Protein AF-0000000072275694 (afdb_homodimer)

Radius of gyration: 26.23 Å; Cα contacts (8 Å, |Δi|>4): 806; chains: 2; bounding box: 102×68×55 Å

Secondary structure (DSSP, 8-state):
------------------EEEEEEEEEHHHHHHHHHHHSTT--B-TTTHHHHHHHHHHHHH-TTSEEEEEEEEEEEEE-GGGGHHHHHHHHHTGGGSTTEEEEEEE-EE-SS-PBPTTT--B--B-TTT--B---EE--SHHHHHHHHHHHHHHTT--SEEEEE---GGGHHHHHHHHHTT-EEEEEE-TTTTHHHHHTSSEEEETTTTGGGGB--/------------------EEEEEEEEEHHHHHHHHHHH-TT--B-TTTHHHHHHHHHHHHH-TTSEEEEEEEEEEEEE-GGGGHHHHHHHHHTGGGSTTEEEEEEE-EE-SS-PBPTTT--B--B-TTT--B---EE--SHHHHHHHHHHHHHHTT--SEEEEE---GGGHHHHHHHHHTT-EEEEEE-TTTTHHHHHTSSEEEETTTTGGGGB--

Solvent-accessible surface area (backbone atoms only — not comparable to full-atom values): 23713 Å² total; per-residue (Å²): 134,79,80,80,76,72,76,74,72,71,74,78,78,78,75,69,82,58,72,41,33,26,32,36,41,33,36,44,60,55,44,52,54,51,45,38,74,76,37,73,82,62,53,71,24,76,79,43,38,62,57,51,50,36,51,54,50,28,45,72,75,36,70,86,38,51,56,42,82,65,30,36,39,39,33,43,65,36,57,66,80,80,30,51,67,58,51,49,43,45,67,70,43,55,46,66,37,87,54,34,43,72,51,70,42,70,43,39,76,46,93,60,31,58,53,31,71,80,80,60,51,65,40,53,50,34,91,85,80,63,44,65,26,45,41,68,43,80,76,33,55,70,34,37,51,48,41,48,55,51,51,39,44,74,67,64,65,43,43,30,38,36,39,29,47,44,60,56,41,48,39,53,47,36,47,52,38,45,76,74,68,35,39,32,28,28,31,30,54,77,77,51,26,53,71,32,36,71,53,28,76,35,69,41,56,45,71,81,49,40,78,75,23,47,54,132,132,78,81,78,76,73,76,74,73,71,76,76,77,77,75,69,82,59,71,41,33,26,33,38,41,33,35,44,60,56,45,52,54,52,44,29,74,77,39,72,84,62,54,72,24,77,78,42,39,63,58,52,51,38,52,54,50,28,45,74,74,36,70,86,38,52,58,41,81,66,31,35,39,39,32,42,66,34,57,66,81,80,30,51,68,57,51,49,44,43,67,71,44,54,47,66,38,88,55,36,44,72,50,70,42,70,42,39,75,46,94,61,32,60,54,32,70,80,82,61,51,65,41,54,51,33,90,86,79,62,45,66,26,42,42,66,43,79,76,33,56,70,35,37,53,48,41,49,55,51,52,40,45,73,68,64,63,44,43,30,38,36,38,29,47,43,59,54,40,48,37,51,48,35,48,52,40,45,77,72,68,33,39,33,28,28,31,28,52,78,76,50,25,53,72,33,36,72,51,29,77,34,69,42,56,45,71,81,49,41,78,76,23,48,56,132

Nearest PDB structures (foldseek):
  1v4v-assembly1_B  TM=4.764E-01  e=9.914E-03  Thermus thermophilus
  1vgv-assembly2_D  TM=4.751E-01  e=2.170E-01  Escherichia coli
  5w8n-assembly1_A-2  TM=5.333E-01  e=4.338E-01  Escherichia coli BL21(DE3)
  3na8-assembly1_B  TM=2.749E-01  e=5.944E-01  Pseudomonas aeruginosa
  3i7r-assembly1_A  TM=2.869E-01  e=3.056E+00  Escherichia coli K-12

Foldseek 3Di:
DDPPPPPPPDPPPPPPADEFEEEEEAAVCQQVVQLCVLPNPFAFQLLQV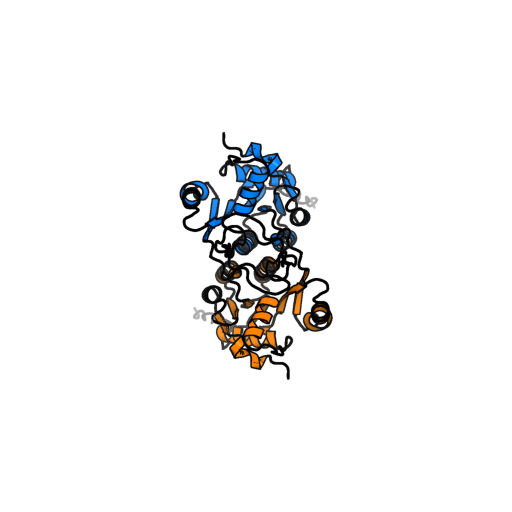QVLVQQVQCCLVPVRHHYDYLAYEYEEEDAPPVCPVVVCCCVPPQCPRPRYHYHYYYWDWDPFADADPPPRDGDQADPPPGDGRTDTDDPDRLVVSLCCLVVCVVVVSTQEYEYEHLDCVCLVSQQVVVVVNRAYEYEYAPPRNVNSQVSGNYYHHCSVSRVSRGDD/DPPPPPPPPDPPPPPPADEFEEEEEAAVCQQLVQLCVLPVPFAFQLLQVQVLVQQVQCCLVPVRHHYDYLAYEYEEEDAPPVCPVVVCCCVPPQCPRPRYHYHYYYWDWDPFADADPPPRDGDQADPPPGDGRIDTDDPDRLVVSLCCLVVCVVVVSTQEYEYEHLDCVCLVSQQVVVVVNRAYEYEYAPPRNVNSQVSGNYYHHCSVSRVSRGDD

InterPro domains:
  IPR021139 NYN domain [PF01936] (22-192)

Sequence (432 aa):
MKPRERAMHDPVETSGPFRYRCMIFVDFWNFTLSMKTVEEAFPCDWKALPYVLTKEAGYQVDPSASTEYRGMRVYGSFDGKGDANLRKWVKTKLETFPGVSIKFVDRQKKMSGPKCPICYKVIGKCPYCGNDMRGTEEKGVDTAIVTDMISLAWENAFDIAVLVSADRDFVPVAEYLHTKGIKVIHAAFPPKGALLSQKCWGSIDVGLSRDRFRRSMKPRERAMHDPVETSGPFRYRCMIFVDFWNFTLSMKTVEEAFPCDWKALPYVLTKEAGYQVDPSASTEYRGMRVYGSFDGKGDANLRKWVKTKLETFPGVSIKFVDRQKKMSGPKCPICYKVIGKCPYCGNDMRGTEEKGVDTAIVTDMISLAWENAFDIAVLVSADRDFVPVAEYLHTKGIKVIHAAFPPKGALLSQKCWGSIDVGLSRDRFRRS

Organism: Rhodospirillum rubrum (strain ATCC 11170 / ATH 1.1.1 / DSM 467 / LMG 4362 / NCIMB 8255 / S1) (NCBI:txid269796)

Structure (mmCIF, N/CA/C/O backbone):
data_AF-0000000072275694-model_v1
#
loop_
_entity.id
_entity.type
_entity.pdbx_description
1 polymer 'NYN domain-containing protein'
#
loop_
_atom_site.group_PDB
_atom_site.id
_atom_site.type_symbol
_atom_site.label_atom_id
_atom_site.label_alt_id
_atom_site.label_comp_id
_atom_site.label_asym_id
_atom_site.label_entity_id
_atom_site.label_seq_id
_atom_site.pdbx_PDB_ins_code
_atom_site.Cartn_x
_atom_site.Cartn_y
_atom_site.Cartn_z
_atom_site.occupancy
_atom_site.B_iso_or_equiv
_atom_site.auth_seq_id
_atom_site.auth_comp_id
_atom_site.auth_asym_id
_atom_site.auth_atom_id
_atom_site.pdbx_PDB_model_num
ATOM 1 N N . MET A 1 1 ? 69.062 8.469 28.688 1 28.58 1 MET A N 1
ATOM 2 C CA . MET A 1 1 ? 67.938 8.164 27.812 1 28.58 1 MET A CA 1
ATOM 3 C C . MET A 1 1 ? 66.625 8.734 28.359 1 28.58 1 MET A C 1
ATOM 5 O O . MET A 1 1 ? 66.25 8.406 29.469 1 28.58 1 MET A O 1
ATOM 9 N N . LYS A 1 2 ? 66.188 9.953 27.859 1 38.16 2 LYS A N 1
ATOM 10 C CA . LYS A 1 2 ? 65.062 10.773 28.281 1 38.16 2 LYS A CA 1
ATOM 11 C C . LYS A 1 2 ? 63.75 10.008 28.156 1 38.16 2 LYS A C 1
ATOM 13 O O . LYS A 1 2 ? 63.594 9.164 27.281 1 38.16 2 LYS A O 1
ATOM 18 N N . PRO A 1 3 ? 62.906 10.016 29.219 1 37.81 3 PRO A N 1
ATOM 19 C CA . PRO A 1 3 ? 61.656 9.289 29.219 1 37.81 3 PRO A CA 1
ATOM 20 C C . PRO A 1 3 ? 60.781 9.586 27.984 1 37.81 3 PRO A C 1
ATOM 22 O O . PRO A 1 3 ? 60.812 10.711 27.484 1 37.81 3 PRO A O 1
ATOM 25 N N . ARG A 1 4 ? 60.469 8.648 27.094 1 36.34 4 ARG A N 1
ATOM 26 C CA . ARG A 1 4 ? 59.562 8.828 25.953 1 36.34 4 ARG A CA 1
ATOM 27 C C . ARG A 1 4 ? 58.281 9.531 26.375 1 36.34 4 ARG A C 1
ATOM 29 O O . ARG A 1 4 ? 57.594 9.078 27.281 1 36.34 4 ARG A O 1
ATOM 36 N N . GLU A 1 5 ? 58.188 10.828 26.266 1 30.77 5 GLU A N 1
ATOM 37 C CA . GLU A 1 5 ? 56.938 11.531 26.469 1 30.77 5 GLU A CA 1
ATOM 38 C C . GLU A 1 5 ? 55.781 10.844 25.75 1 30.77 5 GLU A C 1
ATOM 40 O O . GLU A 1 5 ? 55.844 10.602 24.547 1 30.77 5 GLU A O 1
ATOM 45 N N . ARG A 1 6 ? 54.938 10.055 26.453 1 34.78 6 ARG A N 1
ATOM 46 C CA . ARG A 1 6 ? 53.719 9.492 25.922 1 34.78 6 ARG A CA 1
ATOM 47 C C . ARG A 1 6 ? 52.938 10.523 25.094 1 34.78 6 ARG A C 1
ATOM 49 O O . ARG A 1 6 ? 52.719 11.656 25.547 1 34.78 6 ARG A O 1
ATOM 56 N N . ALA A 1 7 ? 52.906 10.383 23.828 1 36.28 7 ALA A N 1
ATOM 57 C CA . ALA A 1 7 ? 52.062 11.188 22.953 1 36.28 7 ALA A CA 1
ATOM 58 C C . ALA A 1 7 ? 50.656 11.383 23.562 1 36.28 7 ALA A C 1
ATOM 60 O O . ALA A 1 7 ? 49.969 10.414 23.859 1 36.28 7 ALA A O 1
ATOM 61 N N . MET A 1 8 ? 50.469 12.391 24.359 1 34.81 8 MET A N 1
ATOM 62 C CA . MET A 1 8 ? 49.094 12.758 24.75 1 34.81 8 MET A CA 1
ATOM 63 C C . MET A 1 8 ? 48.156 12.672 23.562 1 34.81 8 MET A C 1
ATOM 65 O O . MET A 1 8 ? 48.375 13.273 22.516 1 34.81 8 MET A O 1
ATOM 69 N N . HIS A 1 9 ? 47.562 11.469 23.359 1 38.47 9 HIS A N 1
ATOM 70 C CA . HIS A 1 9 ? 46.469 11.375 22.406 1 38.47 9 HIS A CA 1
ATOM 71 C C . HIS A 1 9 ? 45.562 12.617 22.484 1 38.47 9 HIS A C 1
ATOM 73 O O . HIS A 1 9 ? 45.281 13.133 23.562 1 38.47 9 HIS A O 1
ATOM 79 N N . ASP A 1 10 ? 45.594 13.469 21.469 1 37.31 10 ASP A N 1
ATOM 80 C CA . ASP A 1 10 ? 44.688 14.609 21.281 1 37.31 10 ASP A CA 1
ATOM 81 C C . ASP A 1 10 ? 43.281 14.258 21.719 1 37.31 10 ASP A C 1
ATOM 83 O O . ASP A 1 10 ? 42.812 13.133 21.516 1 37.31 10 ASP A O 1
ATOM 87 N N . PRO A 1 11 ? 42.688 14.938 22.734 1 36.5 11 PRO A N 1
ATOM 88 C CA . PRO A 1 11 ? 41.312 14.633 23.047 1 36.5 11 PRO A CA 1
ATOM 89 C C . PRO A 1 11 ? 40.469 14.352 21.812 1 36.5 11 PRO A C 1
ATOM 91 O O . PRO A 1 11 ? 40.75 14.875 20.734 1 36.5 11 PRO A O 1
ATOM 94 N N . VAL A 1 12 ? 39.875 13.195 21.672 1 38.75 12 VAL A N 1
ATOM 95 C CA . VAL A 1 12 ? 38.781 12.93 20.734 1 38.75 12 VAL A CA 1
ATOM 96 C C . VAL A 1 12 ? 37.969 14.195 20.547 1 38.75 12 VAL A C 1
ATOM 98 O O . VAL A 1 12 ? 37.562 14.844 21.516 1 38.75 12 VAL A O 1
ATOM 101 N N . GLU A 1 13 ? 38.125 15.039 19.516 1 40.47 13 GLU A N 1
ATOM 102 C CA . GLU A 1 13 ? 37.25 16.141 19.109 1 40.47 13 GLU A CA 1
ATOM 103 C C . GLU A 1 13 ? 35.844 15.922 19.609 1 40.47 13 GLU A C 1
ATOM 105 O O . GLU A 1 13 ? 35.25 14.844 19.422 1 40.47 13 GLU A O 1
ATOM 110 N N . THR A 1 14 ? 35.312 16.438 20.672 1 43.88 14 THR A N 1
ATOM 111 C CA . THR A 1 14 ? 33.969 16.562 21.203 1 43.88 14 THR A CA 1
ATOM 112 C C . THR A 1 14 ? 32.969 16.734 20.062 1 43.88 14 THR A C 1
ATOM 114 O O . THR A 1 14 ? 33.031 17.688 19.297 1 43.88 14 THR A O 1
ATOM 117 N N . SER A 1 15 ? 32.438 15.641 19.375 1 48.94 15 SER A N 1
ATOM 118 C CA . SER A 1 15 ? 31.469 15.562 18.297 1 48.94 15 SER A CA 1
ATOM 119 C C . SER A 1 15 ? 30.391 16.641 18.453 1 48.94 15 SER A C 1
ATOM 121 O O . SER A 1 15 ? 29.906 16.891 19.562 1 48.94 15 SER A O 1
ATOM 123 N N . GLY A 1 16 ? 30.453 17.797 17.812 1 55.38 16 GLY A N 1
ATOM 124 C CA . GLY A 1 16 ? 29.391 18.781 17.75 1 55.38 16 GLY A CA 1
ATOM 125 C C . GLY A 1 16 ? 28.016 18.203 18.016 1 55.38 16 GLY A C 1
ATOM 126 O O . GLY A 1 16 ? 27.859 16.984 18.109 1 55.38 16 GLY A O 1
ATOM 127 N N . PRO A 1 17 ? 27.062 19.109 18.562 1 65.38 17 PRO A N 1
ATOM 128 C CA . PRO A 1 17 ? 25.734 18.625 18.906 1 65.38 17 PRO A CA 1
ATOM 129 C C . PRO A 1 17 ? 25.109 17.75 17.812 1 65.38 17 PRO A C 1
ATOM 131 O O . PRO A 1 17 ? 25.375 17.969 16.625 1 65.38 17 PRO A O 1
ATOM 134 N N . PHE A 1 18 ? 24.516 16.688 18.062 1 78.56 18 PHE A N 1
ATOM 135 C CA . PHE A 1 18 ? 23.828 15.789 17.141 1 78.56 18 PHE A CA 1
ATOM 136 C C . PHE A 1 18 ? 22.719 16.516 16.391 1 78.56 18 PHE A C 1
ATOM 138 O O . PHE A 1 18 ? 22.016 17.344 16.969 1 78.56 18 PHE A O 1
ATOM 145 N N . ARG A 1 19 ? 22.797 16.484 15.086 1 92.75 19 ARG A N 1
ATOM 146 C CA . ARG A 1 19 ? 21.766 17.062 14.227 1 92.75 19 ARG A CA 1
ATOM 147 C C . ARG A 1 19 ? 20.984 15.984 13.492 1 92.75 19 ARG A C 1
ATOM 149 O O . ARG A 1 19 ? 21.578 15.148 12.805 1 92.75 19 ARG A O 1
ATOM 156 N N . TYR A 1 20 ? 19.672 15.977 13.75 1 97.56 20 TYR A N 1
ATOM 157 C CA . TYR A 1 20 ? 18.812 15.031 13.055 1 97.56 20 TYR A CA 1
ATOM 158 C C . TYR A 1 20 ? 18.172 15.688 11.828 1 97.56 20 TYR A C 1
ATOM 160 O O . TYR A 1 20 ? 17.859 16.875 11.844 1 97.56 20 TYR A O 1
ATOM 168 N N . ARG A 1 21 ? 18.125 15.023 10.766 1 98.56 21 ARG A N 1
ATOM 169 C CA . ARG A 1 21 ? 17.375 15.422 9.586 1 98.56 21 ARG A CA 1
ATOM 170 C C . ARG A 1 21 ? 15.984 14.797 9.586 1 98.56 21 ARG A C 1
ATOM 172 O O . ARG A 1 21 ? 15.844 13.586 9.758 1 98.56 21 ARG A O 1
ATOM 179 N N . CYS A 1 22 ? 14.93 15.609 9.391 1 98.81 22 CYS A N 1
ATOM 180 C CA . CYS A 1 22 ? 13.547 15.156 9.516 1 98.81 22 CYS A CA 1
ATOM 181 C C . CYS A 1 22 ? 12.781 15.383 8.219 1 98.81 22 CYS A C 1
ATOM 183 O O . CYS A 1 22 ? 12.867 16.469 7.629 1 98.81 22 CYS A O 1
ATOM 185 N N . MET A 1 23 ? 12.117 14.398 7.727 1 98.88 23 MET A N 1
ATOM 186 C CA . MET A 1 23 ? 11.219 14.508 6.578 1 98.88 23 MET A CA 1
ATOM 187 C C . MET A 1 23 ? 9.797 14.125 6.965 1 98.88 23 MET A C 1
ATOM 189 O O . MET A 1 23 ? 9.586 13.242 7.797 1 98.88 23 MET A O 1
ATOM 193 N N . ILE A 1 24 ? 8.812 14.742 6.359 1 98.94 24 ILE A N 1
ATOM 194 C CA . ILE A 1 24 ? 7.406 14.555 6.711 1 98.94 24 ILE A CA 1
ATOM 195 C C . ILE A 1 24 ? 6.66 13.922 5.535 1 98.94 24 ILE A C 1
ATOM 197 O O . ILE A 1 24 ? 6.836 14.336 4.387 1 98.94 24 ILE A O 1
ATOM 201 N N . PHE A 1 25 ? 5.871 12.938 5.785 1 98.94 25 PHE A N 1
ATOM 202 C CA . PHE A 1 25 ? 5.023 12.258 4.812 1 98.94 25 PHE A CA 1
ATOM 203 C C . PHE A 1 25 ? 3.557 12.344 5.211 1 98.94 25 PHE A C 1
ATOM 205 O O . PHE A 1 25 ? 3.146 11.773 6.223 1 98.94 25 PHE A O 1
ATOM 212 N N . VAL A 1 26 ? 2.758 12.969 4.395 1 98.94 26 VAL A N 1
ATOM 213 C CA . VAL A 1 26 ? 1.393 13.289 4.801 1 98.94 26 VAL A CA 1
ATOM 214 C C . VAL A 1 26 ? 0.401 12.586 3.877 1 98.94 26 VAL A C 1
ATOM 216 O O . VAL A 1 26 ? 0.426 12.789 2.66 1 98.94 26 VAL A O 1
ATOM 219 N N . ASP A 1 27 ? -0.368 11.773 4.449 1 98.75 27 ASP A N 1
ATOM 220 C CA . ASP A 1 27 ? -1.586 11.305 3.793 1 98.75 27 ASP A CA 1
ATOM 221 C C . ASP A 1 27 ? -2.68 12.375 3.842 1 98.75 27 ASP A C 1
ATOM 223 O O . ASP A 1 27 ? -3.336 12.547 4.867 1 98.75 27 ASP A O 1
ATOM 227 N N . PHE A 1 28 ? -2.916 13.055 2.721 1 98.56 28 PHE A N 1
ATOM 228 C CA . PHE A 1 28 ? -3.689 14.289 2.67 1 98.56 28 PHE A CA 1
ATOM 229 C C . PHE A 1 28 ? -5.102 14.062 3.193 1 98.56 28 PHE A C 1
ATOM 231 O O . PHE A 1 28 ? -5.57 14.797 4.07 1 98.56 28 PHE A O 1
ATOM 238 N N . TRP A 1 29 ? -5.754 13.094 2.703 1 96.88 29 TRP A N 1
ATOM 239 C CA . TRP A 1 29 ? -7.16 12.93 3.047 1 96.88 29 TRP A CA 1
ATOM 240 C C . TRP A 1 29 ? -7.316 12.375 4.457 1 96.88 29 TRP A C 1
ATOM 242 O O . TRP A 1 29 ? -8.242 12.742 5.184 1 96.88 29 TRP A O 1
ATOM 252 N N . ASN A 1 30 ? -6.359 11.422 4.859 1 97.25 30 ASN A N 1
ATOM 253 C CA . ASN A 1 30 ? -6.395 10.961 6.242 1 97.25 30 ASN A CA 1
ATOM 254 C C . ASN A 1 30 ? -6.227 12.109 7.227 1 97.25 30 ASN A C 1
ATOM 256 O O . ASN A 1 30 ? -6.973 12.219 8.203 1 97.25 30 ASN A O 1
ATOM 260 N N . PHE A 1 31 ? -5.332 12.984 6.926 1 98.12 31 PHE A N 1
ATOM 261 C CA . PHE A 1 31 ? -5.078 14.156 7.762 1 98.12 31 PHE A CA 1
ATOM 262 C C . PHE A 1 31 ? -6.293 15.07 7.797 1 98.12 31 PHE A C 1
ATOM 264 O O . PHE A 1 31 ? -6.797 15.406 8.875 1 98.12 31 PHE A O 1
ATOM 271 N N . THR A 1 32 ? -6.773 15.438 6.602 1 96.94 32 THR A N 1
ATOM 272 C CA . THR A 1 32 ? -7.809 16.453 6.473 1 96.94 32 THR A CA 1
ATOM 273 C C . THR A 1 32 ? -9.125 15.969 7.078 1 96.94 32 THR A C 1
ATOM 275 O O . THR A 1 32 ? -9.781 16.703 7.816 1 96.94 32 THR A O 1
ATOM 278 N N . LEU A 1 33 ? -9.453 14.781 6.844 1 95.75 33 LEU A N 1
ATOM 279 C CA . LEU A 1 33 ? -10.703 14.242 7.363 1 95.75 33 LEU A CA 1
ATOM 280 C C . LEU A 1 33 ? -10.633 14.047 8.875 1 95.75 33 LEU A C 1
ATOM 282 O O . LEU A 1 33 ? -11.602 14.297 9.586 1 95.75 33 LEU A O 1
ATOM 286 N N . SER A 1 34 ? -9.469 13.602 9.344 1 96.75 34 SER A N 1
ATOM 287 C CA . SER A 1 34 ? -9.289 13.461 10.789 1 96.75 34 SER A CA 1
ATOM 288 C C . SER A 1 34 ? -9.352 14.82 11.484 1 96.75 34 SER A C 1
ATOM 290 O O . SER A 1 34 ? -9.984 14.953 12.539 1 96.75 34 SER A O 1
ATOM 292 N N . MET A 1 35 ? -8.68 15.766 10.922 1 97.19 35 MET A N 1
ATOM 293 C CA . MET A 1 35 ? -8.688 17.109 11.484 1 97.19 35 MET A CA 1
ATOM 294 C C . MET A 1 35 ? -10.102 17.672 11.555 1 97.19 35 MET A C 1
ATOM 296 O O . MET A 1 35 ? -10.477 18.312 12.539 1 97.19 35 MET A O 1
ATOM 300 N N . LYS A 1 36 ? -10.883 17.391 10.508 1 95.88 36 LYS A N 1
ATOM 301 C CA . LYS A 1 36 ? -12.266 17.859 10.453 1 95.88 36 LYS A CA 1
ATOM 302 C C . LYS A 1 36 ? -13.086 17.297 11.609 1 95.88 36 LYS A C 1
ATOM 304 O O . LYS A 1 36 ? -13.984 17.969 12.125 1 95.88 36 LYS A O 1
ATOM 309 N N . THR A 1 37 ? -12.773 16.109 12.031 1 94.81 37 THR A N 1
ATOM 310 C CA . THR A 1 37 ? -13.469 15.484 13.148 1 94.81 37 THR A CA 1
ATOM 311 C C . THR A 1 37 ? -13.125 16.188 14.461 1 94.81 37 THR A C 1
ATOM 313 O O . THR A 1 37 ? -13.922 16.188 15.398 1 94.81 37 THR A O 1
ATOM 316 N N . VAL A 1 38 ? -11.953 16.734 14.555 1 95.69 38 VAL A N 1
ATOM 317 C CA . VAL A 1 38 ? -11.508 17.453 15.742 1 95.69 38 VAL A CA 1
ATOM 318 C C . VAL A 1 38 ? -12.109 18.859 15.758 1 95.69 38 VAL A C 1
ATOM 320 O O . VAL A 1 38 ? -12.648 19.297 16.766 1 95.69 38 VAL A O 1
ATOM 323 N N . GLU A 1 39 ? -12 19.547 14.688 1 95.38 39 GLU A N 1
ATOM 324 C CA . GLU A 1 39 ? -12.508 20.891 14.5 1 95.38 39 GLU A CA 1
ATOM 325 C C . GLU A 1 39 ? -12.938 21.125 13.055 1 95.38 39 GLU A C 1
ATOM 327 O O . GLU A 1 39 ? -12.102 21.266 12.164 1 95.38 39 GLU A O 1
ATOM 332 N N . GLU A 1 40 ? -14.203 21.328 13.031 1 91.69 40 GLU A N 1
ATOM 333 C CA . GLU A 1 40 ? -14.773 21.531 11.703 1 91.69 40 GLU A CA 1
ATOM 334 C C . GLU A 1 40 ? -14.195 22.766 11.039 1 91.69 40 GLU A C 1
ATOM 336 O O . GLU A 1 40 ? -14.031 23.812 11.688 1 91.69 40 GLU A O 1
ATOM 341 N N . ALA A 1 41 ? -13.727 22.812 9.828 1 91.44 41 ALA A N 1
ATOM 342 C CA . ALA A 1 41 ? -13.188 23.891 9.008 1 91.44 41 ALA A CA 1
ATOM 343 C C . ALA A 1 41 ? -11.898 24.453 9.609 1 91.44 41 ALA A C 1
ATOM 345 O O . ALA A 1 41 ? -11.727 25.672 9.711 1 91.44 41 ALA A O 1
ATOM 346 N N . PHE A 1 42 ? -11.203 23.672 10.273 1 96.06 42 PHE A N 1
ATOM 347 C CA . PHE A 1 42 ? -9.922 24.094 10.812 1 96.06 42 PHE A CA 1
ATOM 348 C C . PHE A 1 42 ? -9.047 24.719 9.727 1 96.06 42 PHE A C 1
ATOM 350 O O . PHE A 1 42 ? -8.789 24.078 8.703 1 96.06 42 PHE A O 1
ATOM 357 N N . PRO A 1 43 ? -8.602 25.953 9.898 1 96.31 43 PRO A N 1
ATOM 358 C CA . PRO A 1 43 ? -7.738 26.609 8.906 1 96.31 43 PRO A CA 1
ATOM 359 C C . PRO A 1 43 ? -6.27 26.219 9.055 1 96.31 43 PRO A C 1
ATOM 361 O O . PRO A 1 43 ? -5.477 26.969 9.609 1 96.31 43 PRO A O 1
ATOM 364 N N . CYS A 1 44 ? -5.918 25.141 8.477 1 97.44 44 CYS A N 1
ATOM 365 C CA . CYS A 1 44 ? -4.57 24.594 8.609 1 97.44 44 CYS A CA 1
ATOM 366 C C . CYS A 1 44 ? -3.561 25.484 7.883 1 97.44 44 CYS A C 1
ATOM 368 O O . CYS A 1 44 ? -3.736 25.797 6.703 1 97.44 44 CYS A O 1
ATOM 370 N N . ASP A 1 45 ? -2.508 25.906 8.516 1 97.88 45 ASP A N 1
ATOM 371 C CA . ASP A 1 45 ? -1.358 26.562 7.895 1 97.88 45 ASP A CA 1
ATOM 372 C C . ASP A 1 45 ? -0.349 25.531 7.391 1 97.88 45 ASP A C 1
ATOM 374 O O . ASP A 1 45 ? 0.556 25.125 8.125 1 97.88 45 ASP A O 1
ATOM 378 N N . TRP A 1 46 ? -0.435 25.203 6.102 1 98.06 46 TRP A N 1
ATOM 379 C CA . TRP A 1 46 ? 0.379 24.156 5.492 1 98.06 46 TRP A CA 1
ATOM 380 C C . TRP A 1 46 ? 1.833 24.609 5.371 1 98.06 46 TRP A C 1
ATOM 382 O O . TRP A 1 46 ? 2.725 23.781 5.16 1 98.06 46 TRP A O 1
ATOM 392 N N . LYS A 1 47 ? 2.049 25.828 5.441 1 97 47 LYS A N 1
ATOM 393 C CA . LYS A 1 47 ? 3.418 26.328 5.438 1 97 47 LYS A CA 1
ATOM 394 C C . LYS A 1 47 ? 4.086 26.109 6.793 1 97 47 LYS A C 1
ATOM 396 O O . LYS A 1 47 ? 5.273 25.797 6.863 1 97 47 LYS A O 1
ATOM 401 N N . ALA A 1 48 ? 3.311 26.25 7.871 1 97.62 48 ALA A N 1
ATOM 402 C CA . ALA A 1 48 ? 3.824 26.141 9.234 1 97.62 48 ALA A CA 1
ATOM 403 C C . ALA A 1 48 ? 3.85 24.688 9.695 1 97.62 48 ALA A C 1
ATOM 405 O O . ALA A 1 48 ? 4.707 24.297 10.492 1 97.62 48 ALA A O 1
ATOM 406 N N . LEU A 1 49 ? 2.973 23.891 9.188 1 98.44 49 LEU A N 1
ATOM 407 C CA . LEU A 1 49 ? 2.721 22.531 9.656 1 98.44 49 LEU A CA 1
ATOM 408 C C . LEU A 1 49 ? 4.016 21.734 9.727 1 98.44 49 LEU A C 1
ATOM 410 O O . LEU A 1 49 ? 4.34 21.156 10.766 1 98.44 49 LEU A O 1
ATOM 414 N N . PRO A 1 50 ? 4.824 21.719 8.664 1 98.44 50 PRO A N 1
ATOM 415 C CA . PRO A 1 50 ? 5.996 20.828 8.711 1 98.44 50 PRO A CA 1
ATOM 416 C C . PRO A 1 50 ? 7.027 21.281 9.742 1 98.44 50 PRO A C 1
ATOM 418 O O . PRO A 1 50 ? 7.73 20.453 10.32 1 98.44 50 PRO A O 1
ATOM 421 N N . TYR A 1 51 ? 7.082 22.516 10 1 98.12 51 TYR A N 1
ATOM 422 C CA . TYR A 1 51 ? 8.031 23.016 10.992 1 98.12 51 TYR A CA 1
ATOM 423 C C . TYR A 1 51 ? 7.59 22.641 12.398 1 98.12 51 TYR A C 1
ATOM 425 O O . TYR A 1 51 ? 8.414 22.297 13.25 1 98.12 51 TYR A O 1
ATOM 433 N N . VAL A 1 52 ? 6.348 22.703 12.625 1 98.44 52 VAL A N 1
ATOM 434 C CA . VAL A 1 52 ? 5.789 22.312 13.914 1 98.44 52 VAL A CA 1
ATOM 435 C C . VAL A 1 52 ? 6.035 20.828 14.164 1 98.44 52 VAL A C 1
ATOM 437 O O . VAL A 1 52 ? 6.523 20.438 15.227 1 98.44 52 VAL A O 1
ATOM 440 N N . LEU A 1 53 ? 5.77 20.016 13.18 1 98.75 53 LEU A N 1
ATOM 441 C CA . LEU A 1 53 ? 5.93 18.578 13.312 1 98.75 53 LEU A CA 1
ATOM 442 C C . LEU A 1 53 ? 7.402 18.203 13.477 1 98.75 53 LEU A C 1
ATOM 444 O O . LEU A 1 53 ? 7.738 17.312 14.25 1 98.75 53 LEU A O 1
ATOM 448 N N . THR A 1 54 ? 8.25 18.875 12.727 1 98.69 54 THR A N 1
ATOM 449 C CA . THR A 1 54 ? 9.68 18.625 12.82 1 98.69 54 THR A CA 1
ATOM 450 C C . THR A 1 54 ? 10.188 18.922 14.234 1 98.69 54 THR A C 1
ATOM 452 O O . THR A 1 54 ? 10.922 18.109 14.812 1 98.69 54 THR A O 1
ATOM 455 N N . LYS A 1 55 ? 9.773 20.016 14.75 1 97.94 55 LYS A N 1
ATOM 456 C CA . LYS A 1 55 ? 10.188 20.406 16.094 1 97.94 55 LYS A CA 1
ATOM 457 C C . LYS A 1 55 ? 9.703 19.391 17.125 1 97.94 55 LYS A C 1
ATOM 459 O O . LYS A 1 55 ? 10.469 18.953 17.984 1 97.94 55 LYS A O 1
ATOM 464 N N . GLU A 1 56 ? 8.484 19.047 17.047 1 98.19 56 GLU A N 1
ATOM 465 C CA . GLU A 1 56 ? 7.906 18.094 18 1 98.19 56 GLU A CA 1
ATOM 466 C C . GLU A 1 56 ? 8.586 16.734 17.891 1 98.19 56 GLU A C 1
ATOM 468 O O . GLU A 1 56 ? 8.891 16.109 18.922 1 98.19 56 GLU A O 1
ATOM 473 N N . ALA A 1 57 ? 8.789 16.281 16.672 1 98.5 57 ALA A N 1
ATOM 474 C CA . ALA A 1 57 ? 9.461 15.008 16.453 1 98.5 57 ALA A CA 1
ATOM 475 C C . ALA A 1 57 ? 10.875 15.031 17.016 1 98.5 57 ALA A C 1
ATOM 477 O O . ALA A 1 57 ? 11.297 14.078 17.688 1 98.5 57 ALA A O 1
ATOM 478 N N . GLY A 1 58 ? 11.594 16.078 16.75 1 97.81 58 GLY A N 1
ATOM 479 C CA . GLY A 1 58 ? 12.945 16.234 17.281 1 97.81 58 GLY A CA 1
ATOM 480 C C . GLY A 1 58 ? 13.008 16.172 18.797 1 97.81 58 GLY A C 1
ATOM 481 O O . GLY A 1 58 ? 13.883 15.523 19.359 1 97.81 58 GLY A O 1
ATOM 482 N N . TYR A 1 59 ? 12.078 16.844 19.375 1 96.75 59 TYR A N 1
ATOM 483 C CA . TYR A 1 59 ? 12.039 16.906 20.828 1 96.75 59 TYR A CA 1
ATOM 484 C C . TYR A 1 59 ? 11.836 15.508 21.422 1 96.75 59 TYR A C 1
ATOM 486 O O . TYR A 1 59 ? 12.422 15.18 22.453 1 96.75 59 TYR A O 1
ATOM 494 N N . GLN A 1 60 ? 11.023 14.711 20.828 1 96.62 60 GLN A N 1
ATOM 495 C CA . GLN A 1 60 ? 10.758 13.352 21.297 1 96.62 60 GLN A CA 1
ATOM 496 C C . GLN A 1 60 ? 12 12.477 21.172 1 96.62 60 GLN A C 1
ATOM 498 O O . GLN A 1 60 ? 12.258 11.625 22.016 1 96.62 60 GLN A O 1
ATOM 503 N N . VAL A 1 61 ? 12.695 12.695 20.109 1 96.81 61 VAL A N 1
ATOM 504 C CA . VAL A 1 61 ? 13.859 11.859 19.844 1 96.81 61 VAL A CA 1
ATOM 505 C C . VAL A 1 61 ? 15.016 12.266 20.75 1 96.81 61 VAL A C 1
ATOM 507 O O . VAL A 1 61 ? 15.625 11.414 21.406 1 96.81 61 VAL A O 1
ATOM 510 N N . ASP A 1 62 ? 15.336 13.539 20.75 1 96.31 62 ASP A N 1
ATOM 511 C CA . ASP A 1 62 ? 16.453 14.094 21.516 1 96.31 62 ASP A CA 1
ATOM 512 C C . ASP A 1 62 ? 16.25 15.586 21.766 1 96.31 62 ASP A C 1
ATOM 514 O O . ASP A 1 62 ? 16.594 16.406 20.906 1 96.31 62 ASP A O 1
ATOM 518 N N . PRO A 1 63 ? 15.797 15.898 22.969 1 94.75 63 PRO A N 1
ATOM 519 C CA . PRO A 1 63 ? 15.516 17.312 23.25 1 94.75 63 PRO A CA 1
ATOM 520 C C . PRO A 1 63 ? 16.766 18.188 23.188 1 94.75 63 PRO A C 1
ATOM 522 O O . PRO A 1 63 ? 16.656 19.406 23.062 1 94.75 63 PRO A O 1
ATOM 525 N N . SER A 1 64 ? 17.844 17.594 23.281 1 95.25 64 SER A N 1
ATOM 526 C CA . SER A 1 64 ? 19.094 18.344 23.328 1 95.25 64 SER A CA 1
ATOM 527 C C . SER A 1 64 ? 19.688 18.531 21.938 1 95.25 64 SER A C 1
ATOM 529 O O . SER A 1 64 ? 20.609 19.312 21.75 1 95.25 64 SER A O 1
ATOM 531 N N . ALA A 1 65 ? 19.109 17.828 20.984 1 95.19 65 ALA A N 1
ATOM 532 C CA . ALA A 1 65 ? 19.656 17.875 19.625 1 95.19 65 ALA A CA 1
ATOM 533 C C . ALA A 1 65 ? 18.859 18.844 18.75 1 95.19 65 ALA A C 1
ATOM 535 O O . ALA A 1 65 ? 17.75 19.234 19.109 1 95.19 65 ALA A O 1
ATOM 536 N N . SER A 1 66 ? 19.484 19.328 17.75 1 96.06 66 SER A N 1
ATOM 537 C CA . SER A 1 66 ? 18.766 20.078 16.719 1 96.06 66 SER A CA 1
ATOM 538 C C . SER A 1 66 ? 18.172 19.141 15.68 1 96.06 66 SER A C 1
ATOM 540 O O . SER A 1 66 ? 18.672 18.031 15.461 1 96.06 66 SER A O 1
ATOM 542 N N . THR A 1 67 ? 17.078 19.562 15.141 1 97.69 67 THR A N 1
ATOM 543 C CA . THR A 1 67 ? 16.406 18.828 14.078 1 97.69 67 THR A CA 1
ATOM 544 C C . THR A 1 67 ? 16.125 19.734 12.883 1 97.69 67 THR A C 1
ATOM 546 O O . THR A 1 67 ? 15.547 20.797 13.031 1 97.69 67 THR A O 1
ATOM 549 N N . GLU A 1 68 ? 16.578 19.312 11.758 1 97.62 68 GLU A N 1
ATOM 550 C CA . GLU A 1 68 ? 16.422 20.094 10.531 1 97.62 68 GLU A CA 1
ATOM 551 C C . GLU A 1 68 ? 15.289 19.562 9.672 1 97.62 68 GLU A C 1
ATOM 553 O O . GLU A 1 68 ? 15.188 18.344 9.453 1 97.62 68 GLU A O 1
ATOM 558 N N . TYR A 1 69 ? 14.523 20.469 9.156 1 98.44 69 TYR A N 1
ATOM 559 C CA . TYR A 1 69 ? 13.484 20.156 8.195 1 98.44 69 TYR A CA 1
ATOM 560 C C . TYR A 1 69 ? 14.078 19.875 6.82 1 98.44 69 TYR A C 1
ATOM 562 O O . TYR A 1 69 ? 14.719 20.734 6.223 1 98.44 69 TYR A O 1
ATOM 570 N N . ARG A 1 70 ? 13.82 18.625 6.289 1 98.31 70 ARG A N 1
ATOM 571 C CA . ARG A 1 70 ? 14.391 18.234 5.004 1 98.31 70 ARG A CA 1
ATOM 572 C C . ARG A 1 70 ? 13.336 18.266 3.902 1 98.31 70 ARG A C 1
ATOM 574 O O . ARG A 1 70 ? 13.664 18.203 2.717 1 98.31 70 ARG A O 1
ATOM 581 N N . GLY A 1 71 ? 12.047 18.359 4.262 1 98.56 71 GLY A N 1
ATOM 582 C CA . GLY A 1 71 ? 10.984 18.422 3.273 1 98.56 71 GLY A CA 1
ATOM 583 C C . GLY A 1 71 ? 9.711 17.719 3.727 1 98.56 71 GLY A C 1
ATOM 584 O O . GLY A 1 71 ? 9.719 17 4.723 1 98.56 71 GLY A O 1
ATOM 585 N N . MET A 1 72 ? 8.672 18.031 3.021 1 98.88 72 MET A N 1
ATOM 586 C CA . MET A 1 72 ? 7.367 17.422 3.24 1 98.88 72 MET A CA 1
ATOM 587 C C . MET A 1 72 ? 6.793 16.891 1.934 1 98.88 72 MET A C 1
ATOM 589 O O . MET A 1 72 ? 6.812 17.578 0.914 1 98.88 72 MET A O 1
ATOM 593 N N . ARG A 1 73 ? 6.414 15.672 1.939 1 98.88 73 ARG A N 1
ATOM 594 C CA . ARG A 1 73 ? 5.711 15.062 0.815 1 98.88 73 ARG A CA 1
ATOM 595 C C . ARG A 1 73 ? 4.242 14.828 1.148 1 98.88 73 ARG A C 1
ATOM 597 O O . ARG A 1 73 ? 3.92 14.258 2.191 1 98.88 73 ARG A O 1
ATOM 604 N N . VAL A 1 74 ? 3.396 15.297 0.272 1 98.88 74 VAL A N 1
ATOM 605 C CA . VAL A 1 74 ? 1.957 15.195 0.488 1 98.88 74 VAL A CA 1
ATOM 606 C C . VAL A 1 74 ? 1.332 14.328 -0.598 1 98.88 74 VAL A C 1
ATOM 608 O O . VAL A 1 74 ? 1.567 14.547 -1.789 1 98.88 74 VAL A O 1
ATOM 611 N N . TYR A 1 75 ? 0.619 13.336 -0.125 1 98.75 75 TYR A N 1
ATOM 612 C CA . TYR A 1 75 ? -0.002 12.367 -1.019 1 98.75 75 TYR A CA 1
ATOM 613 C C . TYR A 1 75 ? -1.521 12.461 -0.958 1 98.75 75 TYR A C 1
ATOM 615 O O . TYR A 1 75 ? -2.098 12.617 0.121 1 98.75 75 TYR A O 1
ATOM 623 N N . GLY A 1 76 ? -2.164 12.367 -2.098 1 97.69 76 GLY A N 1
ATOM 624 C CA . GLY A 1 76 ? -3.615 12.445 -2.113 1 97.69 76 GLY A CA 1
ATOM 625 C C . GLY A 1 76 ? -4.219 12.094 -3.463 1 97.69 76 GLY A C 1
ATOM 626 O O . GLY A 1 76 ? -3.584 11.422 -4.277 1 97.69 76 GLY A O 1
ATOM 627 N N . SER A 1 77 ? -5.449 12.383 -3.596 1 96.81 77 SER A N 1
ATOM 628 C CA . SER A 1 77 ? -6.156 12.109 -4.844 1 96.81 77 SER A CA 1
ATOM 629 C C . SER A 1 77 ? -7.207 13.172 -5.129 1 96.81 77 SER A C 1
ATOM 631 O O . SER A 1 77 ? -7.602 13.922 -4.23 1 96.81 77 SER A O 1
ATOM 633 N N . PHE A 1 78 ? -7.535 13.266 -6.426 1 96.38 78 PHE A N 1
ATOM 634 C CA . PHE A 1 78 ? -8.602 14.156 -6.871 1 96.38 78 PHE A CA 1
ATOM 635 C C . PHE A 1 78 ? -9.805 13.367 -7.363 1 96.38 78 PHE A C 1
ATOM 637 O O . PHE A 1 78 ? -9.648 12.336 -8.023 1 96.38 78 PHE A O 1
ATOM 644 N N . ASP A 1 79 ? -11 13.875 -6.961 1 90.19 79 ASP A N 1
ATOM 645 C CA . ASP A 1 79 ? -12.227 13.32 -7.52 1 90.19 79 ASP A CA 1
ATOM 646 C C . ASP A 1 79 ? -12.625 14.055 -8.797 1 90.19 79 ASP A C 1
ATOM 648 O O . ASP A 1 79 ? -13.414 15 -8.758 1 90.19 79 ASP A O 1
ATOM 652 N N . GLY A 1 80 ? -12.047 13.781 -9.875 1 79.5 80 GLY A N 1
ATOM 653 C CA . GLY A 1 80 ? -12.359 14.359 -11.164 1 79.5 80 GLY A CA 1
ATOM 654 C C . GLY A 1 80 ? -12.711 15.836 -11.086 1 79.5 80 GLY A C 1
ATOM 655 O O . GLY A 1 80 ? -11.977 16.625 -10.492 1 79.5 80 GLY A O 1
ATOM 656 N N . LYS A 1 81 ? -13.758 16.141 -11.68 1 74.56 81 LYS A N 1
ATOM 657 C CA . LYS A 1 81 ? -14.1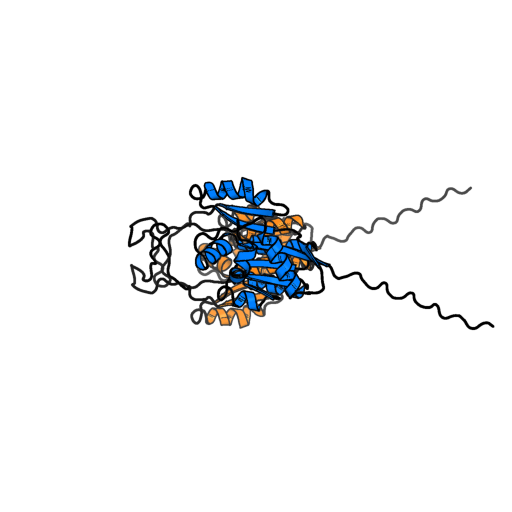64 17.531 -11.82 1 74.56 81 LYS A CA 1
ATOM 658 C C . LYS A 1 81 ? -14.672 18.078 -10.492 1 74.56 81 LYS A C 1
ATOM 660 O O . LYS A 1 81 ? -14.664 19.297 -10.273 1 74.56 81 LYS A O 1
ATOM 665 N N . GLY A 1 82 ? -14.906 17.203 -9.641 1 80.25 82 GLY A N 1
ATOM 666 C CA . GLY A 1 82 ? -15.461 17.625 -8.359 1 80.25 82 GLY A CA 1
ATOM 667 C C . GLY A 1 82 ? -14.445 18.344 -7.484 1 80.25 82 GLY A C 1
ATOM 668 O O . GLY A 1 82 ? -14.82 19.141 -6.613 1 80.25 82 GLY A O 1
ATOM 669 N N . ASP A 1 83 ? -13.172 18.141 -7.754 1 90.62 83 ASP A N 1
ATOM 670 C CA . ASP A 1 83 ? -12.141 18.703 -6.891 1 90.62 83 ASP A CA 1
ATOM 671 C C . ASP A 1 83 ? -11.32 19.766 -7.625 1 90.62 83 ASP A C 1
ATOM 673 O O . ASP A 1 83 ? -10.102 19.844 -7.461 1 90.62 83 ASP A O 1
ATOM 677 N N . ALA A 1 84 ? -11.953 20.562 -8.383 1 92.5 84 ALA A N 1
ATOM 678 C CA . ALA A 1 84 ? -11.258 21.578 -9.172 1 92.5 84 ALA A CA 1
ATOM 679 C C . ALA A 1 84 ? -10.562 22.594 -8.266 1 92.5 84 ALA A C 1
ATOM 681 O O . ALA A 1 84 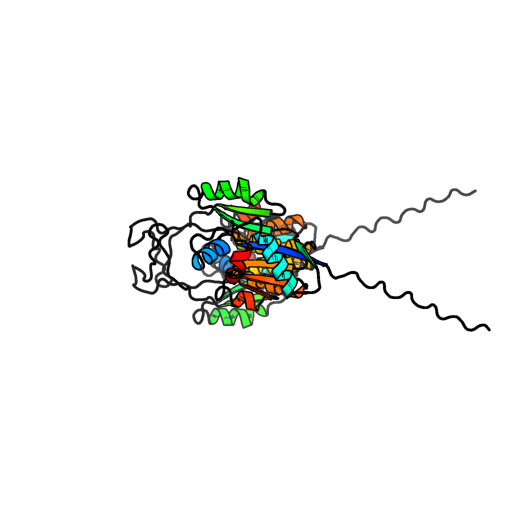? -9.414 22.969 -8.516 1 92.5 84 ALA A O 1
ATOM 682 N N . ASN A 1 85 ? -11.25 23.062 -7.277 1 94.31 85 ASN A N 1
ATOM 683 C CA . ASN A 1 85 ? -10.672 24.031 -6.348 1 94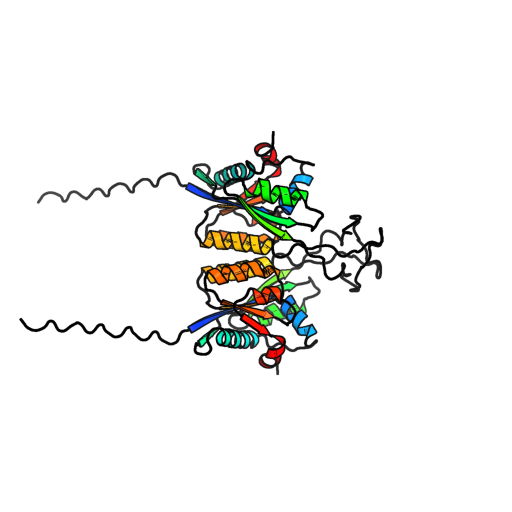.31 85 ASN A CA 1
ATOM 684 C C . ASN A 1 85 ? -9.492 23.438 -5.586 1 94.31 85 ASN A C 1
ATOM 686 O O . ASN A 1 85 ? -8.469 24.094 -5.391 1 94.31 85 ASN A O 1
ATOM 690 N N . LEU A 1 86 ? -9.695 22.25 -5.18 1 95.56 86 LEU A N 1
ATOM 691 C CA . LEU A 1 86 ? -8.602 21.562 -4.5 1 95.56 86 LEU A CA 1
ATOM 692 C C . LEU A 1 86 ? -7.395 21.422 -5.422 1 95.56 86 LEU A C 1
ATOM 694 O O . LEU A 1 86 ? -6.262 21.672 -5.008 1 95.56 86 LEU A O 1
ATOM 698 N N . ARG A 1 87 ? -7.617 21.047 -6.641 1 96.19 87 ARG A N 1
ATOM 699 C CA . ARG A 1 87 ? -6.555 20.891 -7.625 1 96.19 87 ARG A CA 1
ATOM 700 C C . ARG A 1 87 ? -5.785 22.203 -7.812 1 96.19 87 ARG A C 1
ATOM 702 O O . ARG A 1 87 ? -4.551 22.203 -7.844 1 96.19 87 ARG A O 1
ATOM 709 N N . LYS A 1 88 ? -6.539 23.172 -7.949 1 96.31 88 LYS A N 1
ATOM 710 C CA . LYS A 1 88 ? -5.934 24.484 -8.117 1 96.31 88 LYS A CA 1
ATOM 711 C C . LYS A 1 88 ? -5.098 24.875 -6.895 1 96.31 88 LYS A C 1
ATOM 713 O O . LYS A 1 88 ? -3.959 25.328 -7.031 1 96.31 88 LYS A O 1
ATOM 718 N N . TRP A 1 89 ? -5.648 24.672 -5.77 1 97.06 89 TRP A N 1
ATOM 719 C CA . TRP A 1 89 ? -4.953 25.016 -4.531 1 97.06 89 TRP A CA 1
ATOM 720 C C . TRP A 1 89 ? -3.662 24.219 -4.391 1 97.06 89 TRP A C 1
ATOM 722 O O . TRP A 1 89 ? -2.623 24.781 -4.023 1 97.06 89 TRP A O 1
ATOM 732 N N . VAL A 1 90 ? -3.699 22.984 -4.66 1 97.5 90 VAL A N 1
ATOM 733 C CA . VAL A 1 90 ? -2.537 22.109 -4.551 1 97.5 90 VAL A CA 1
ATOM 734 C C . VAL A 1 90 ? -1.439 22.578 -5.5 1 97.5 90 VAL A C 1
ATOM 736 O O . VAL A 1 90 ? -0.278 22.703 -5.102 1 97.5 90 VAL A O 1
ATOM 739 N N . LYS A 1 91 ? -1.818 22.922 -6.656 1 94.94 91 LYS A N 1
ATOM 740 C CA . LYS A 1 91 ? -0.856 23.25 -7.703 1 94.94 91 LYS A CA 1
ATOM 741 C C . LYS A 1 91 ? -0.325 24.672 -7.527 1 94.94 91 LYS A C 1
ATOM 743 O O . LYS A 1 91 ? 0.853 24.938 -7.773 1 94.94 91 LYS A O 1
ATOM 748 N N . THR A 1 92 ? -1.096 25.562 -7.02 1 96.44 92 THR A N 1
ATOM 749 C CA . THR A 1 92 ? -0.71 26.969 -7.016 1 96.44 92 THR A CA 1
ATOM 750 C C . THR A 1 92 ? -0.228 27.391 -5.633 1 96.44 92 THR A C 1
ATOM 752 O O . THR A 1 92 ? 0.439 28.422 -5.496 1 96.44 92 THR A O 1
ATOM 755 N N . LYS A 1 93 ? -0.529 26.625 -4.656 1 97.19 93 LYS A N 1
ATOM 756 C CA . LYS A 1 93 ? -0.161 27.016 -3.303 1 97.19 93 LYS A CA 1
ATOM 757 C C . LYS A 1 93 ? 0.685 25.953 -2.621 1 97.19 93 LYS A C 1
ATOM 759 O O . LYS A 1 93 ? 1.899 26.109 -2.482 1 97.19 93 LYS A O 1
ATOM 764 N N . LEU A 1 94 ? 0.161 24.844 -2.395 1 97.88 94 LEU A N 1
ATOM 765 C CA . LEU A 1 94 ? 0.815 23.812 -1.6 1 97.88 94 LEU A CA 1
ATOM 766 C C . LEU A 1 94 ? 2.174 23.453 -2.191 1 97.88 94 LEU A C 1
ATOM 768 O O . LEU A 1 94 ? 3.18 23.422 -1.479 1 97.88 94 LEU A O 1
ATOM 772 N N . GLU A 1 95 ? 2.189 23.219 -3.424 1 97 95 GLU A N 1
ATOM 773 C CA . GLU A 1 95 ? 3.393 22.734 -4.102 1 97 95 GLU A CA 1
ATOM 774 C C . GLU A 1 95 ? 4.477 23.812 -4.125 1 97 95 GLU A C 1
ATOM 776 O O . GLU A 1 95 ? 5.648 23.516 -4.367 1 97 95 GLU A O 1
ATOM 781 N N . THR A 1 96 ? 4.117 25.062 -3.902 1 96.94 96 THR A N 1
ATOM 782 C CA . THR A 1 96 ? 5.066 26.156 -3.99 1 96.94 96 THR A CA 1
ATOM 783 C C . THR A 1 96 ? 5.77 26.375 -2.652 1 96.94 96 THR A C 1
ATOM 785 O O . THR A 1 96 ? 6.77 27.094 -2.58 1 96.94 96 THR A O 1
ATOM 788 N N . PHE A 1 97 ? 5.246 25.781 -1.604 1 97.12 97 PHE A N 1
ATOM 789 C CA . PHE A 1 97 ? 5.871 25.969 -0.3 1 97.12 97 PHE A CA 1
ATOM 790 C C . PHE A 1 97 ? 7.262 25.328 -0.277 1 97.12 97 PHE A C 1
ATOM 792 O O . PHE A 1 97 ? 7.48 24.281 -0.882 1 97.12 97 PHE A O 1
ATOM 799 N N . PRO A 1 98 ? 8.141 25.969 0.392 1 95.56 98 PRO A N 1
ATOM 800 C CA . PRO A 1 98 ? 9.508 25.453 0.425 1 95.56 98 PRO A CA 1
ATOM 801 C C . PRO A 1 98 ? 9.594 24.016 0.923 1 95.56 98 PRO A C 1
ATOM 803 O O . PRO A 1 98 ? 9.07 23.688 1.994 1 95.56 98 PRO A O 1
ATOM 806 N N . GLY A 1 99 ? 10.242 23.172 0.155 1 97.44 99 GLY A N 1
ATOM 807 C CA . GLY A 1 99 ? 10.516 21.812 0.554 1 97.44 99 GLY A CA 1
ATOM 808 C C . GLY A 1 99 ? 9.328 20.875 0.381 1 97.44 99 GLY A C 1
ATOM 809 O O . GLY A 1 99 ? 9.375 19.719 0.784 1 97.44 99 GLY A O 1
ATOM 810 N N . VAL A 1 100 ? 8.242 21.391 -0.234 1 98.5 100 VAL A N 1
ATOM 811 C CA . VAL A 1 100 ? 7.031 20.594 -0.344 1 98.5 100 VAL A CA 1
ATOM 812 C C . VAL A 1 100 ? 6.965 19.938 -1.724 1 98.5 100 VAL A C 1
ATOM 814 O O . VAL A 1 100 ? 7.223 20.594 -2.738 1 98.5 100 VAL A O 1
ATOM 817 N N . SER A 1 101 ? 6.754 18.641 -1.763 1 98.06 101 SER A N 1
ATOM 818 C CA . SER A 1 101 ? 6.461 17.875 -2.967 1 98.06 101 SER A CA 1
ATOM 819 C C . SER A 1 101 ? 5.105 17.188 -2.863 1 98.06 101 SER A C 1
ATOM 821 O O . SER A 1 101 ? 4.715 16.734 -1.785 1 98.06 101 SER A O 1
ATOM 823 N N . ILE A 1 102 ? 4.438 17.125 -3.969 1 98.25 102 ILE A N 1
ATOM 824 C CA . ILE A 1 102 ? 3.098 16.547 -3.928 1 98.25 102 ILE A CA 1
ATOM 825 C C . ILE A 1 102 ? 3.031 15.328 -4.855 1 98.25 102 ILE A C 1
ATOM 827 O O . ILE A 1 102 ? 3.775 15.25 -5.836 1 98.25 102 ILE A O 1
ATOM 831 N N . LYS A 1 103 ? 2.244 14.367 -4.547 1 97.75 103 LYS A N 1
ATOM 832 C CA . LYS A 1 103 ? 1.85 13.242 -5.395 1 97.75 103 LYS A CA 1
ATOM 833 C C . LYS A 1 103 ? 0.35 12.984 -5.293 1 97.75 103 LYS A C 1
ATOM 835 O O . LYS A 1 103 ? -0.097 12.242 -4.414 1 97.75 103 LYS A O 1
ATOM 840 N N . PHE A 1 104 ? -0.341 13.594 -6.199 1 97.38 104 PHE A N 1
ATOM 841 C CA . PHE A 1 104 ? -1.788 13.43 -6.266 1 97.38 104 PHE A CA 1
ATOM 842 C C . PHE A 1 104 ? -2.189 12.648 -7.516 1 97.38 104 PHE A C 1
ATOM 844 O O . PHE A 1 104 ? -1.627 12.859 -8.594 1 97.38 104 PHE A O 1
ATOM 851 N N . VAL A 1 105 ? -3.117 11.75 -7.352 1 95.62 105 VAL A N 1
ATOM 852 C CA . VAL A 1 105 ? -3.6 10.969 -8.484 1 95.62 105 VAL A CA 1
ATOM 853 C C . VAL A 1 105 ? -5.102 11.172 -8.656 1 95.62 105 VAL A C 1
ATOM 855 O O . VAL A 1 105 ? -5.781 11.625 -7.73 1 95.62 105 VAL A O 1
ATOM 858 N N . ASP A 1 106 ? -5.551 10.891 -9.859 1 95.19 106 ASP A N 1
ATOM 859 C CA . ASP A 1 106 ? -6.992 10.938 -10.078 1 95.19 106 ASP A CA 1
ATOM 860 C C . ASP A 1 106 ? -7.668 9.664 -9.586 1 95.19 106 ASP A C 1
ATOM 862 O O . ASP A 1 106 ? -7.184 8.555 -9.836 1 95.19 106 ASP A O 1
ATOM 866 N N . ARG A 1 107 ? -8.711 9.859 -8.922 1 95.19 107 ARG A N 1
ATOM 867 C CA . ARG A 1 107 ? -9.516 8.703 -8.539 1 95.19 107 ARG A CA 1
ATOM 868 C C . ARG A 1 107 ? -10.156 8.055 -9.766 1 95.19 107 ARG A C 1
ATOM 870 O O . ARG A 1 107 ? -10.367 8.719 -10.781 1 95.19 107 ARG A O 1
ATOM 877 N N . GLN A 1 108 ? -10.383 6.809 -9.641 1 92.69 108 GLN A N 1
ATOM 878 C CA . GLN A 1 108 ? -11.016 6.059 -10.727 1 92.69 108 GLN A CA 1
ATOM 879 C C . GLN A 1 108 ? -12.352 5.469 -10.281 1 92.69 108 GLN A C 1
ATOM 881 O O . GLN A 1 108 ? -12.516 5.098 -9.125 1 92.69 108 GLN A O 1
ATOM 886 N N . LYS A 1 109 ? -13.219 5.422 -11.258 1 93.06 109 LYS A N 1
ATOM 887 C CA . LYS A 1 109 ? -14.492 4.77 -10.977 1 93.06 109 LYS A CA 1
ATOM 888 C C . LYS A 1 109 ? -14.305 3.271 -10.75 1 93.06 109 LYS A C 1
ATOM 890 O O . LYS A 1 109 ? -13.555 2.617 -11.484 1 93.06 109 LYS A O 1
ATOM 895 N N . LYS A 1 110 ? -14.938 2.748 -9.711 1 93.94 110 LYS A N 1
ATOM 896 C CA . LYS A 1 110 ? -14.875 1.312 -9.461 1 93.94 110 LYS A CA 1
ATOM 897 C C . LYS A 1 110 ? -15.609 0.53 -10.547 1 93.94 110 LYS A C 1
ATOM 899 O O . LYS A 1 110 ? -16.578 1.025 -11.133 1 93.94 110 LYS A O 1
ATOM 904 N N . MET A 1 111 ? -15.148 -0.68 -10.805 1 90.81 111 MET A N 1
ATOM 905 C CA . MET A 1 111 ? -15.703 -1.505 -11.867 1 90.81 111 MET A CA 1
ATOM 906 C C . MET A 1 111 ? -17.094 -2.002 -11.5 1 90.81 111 MET A C 1
ATOM 908 O O . MET A 1 111 ? -17.969 -2.105 -12.359 1 90.81 111 MET A O 1
ATOM 912 N N . SER A 1 112 ? -17.297 -2.354 -10.219 1 94.31 112 SER A N 1
ATOM 913 C CA . SER A 1 112 ? -18.562 -2.91 -9.75 1 94.31 112 SER A CA 1
ATOM 914 C C . SER A 1 112 ? -18.984 -2.281 -8.43 1 94.31 112 SER A C 1
ATOM 916 O O . SER A 1 112 ? -18.172 -1.681 -7.727 1 94.31 112 SER A O 1
ATOM 918 N N . GLY A 1 113 ? -20.281 -2.303 -8.219 1 95.31 113 GLY A N 1
ATOM 919 C CA . GLY A 1 113 ? -20.766 -1.896 -6.914 1 95.31 113 GLY A CA 1
ATOM 920 C C . GLY A 1 113 ? -20.391 -2.861 -5.805 1 95.31 113 GLY A C 1
ATOM 921 O O . GLY A 1 113 ? -19.75 -3.883 -6.059 1 95.31 113 GLY A O 1
ATOM 922 N N . PRO A 1 114 ? -20.812 -2.477 -4.531 1 96.88 114 PRO A N 1
ATOM 923 C CA . PRO A 1 114 ? -20.5 -3.375 -3.416 1 96.88 114 PRO A CA 1
ATOM 924 C C . PRO A 1 114 ? -21.156 -4.738 -3.553 1 96.88 114 PRO A C 1
ATOM 926 O O . PRO A 1 114 ? -22.297 -4.832 -4.023 1 96.88 114 PRO A O 1
ATOM 929 N N . LYS A 1 115 ? -20.422 -5.746 -3.25 1 96.12 115 LYS A N 1
ATOM 930 C CA . LYS A 1 115 ? -20.906 -7.121 -3.314 1 96.12 115 LYS A CA 1
ATOM 931 C C . LYS A 1 115 ? -21.219 -7.66 -1.924 1 96.12 115 LYS A C 1
ATOM 933 O O . LYS A 1 115 ? -20.469 -7.434 -0.977 1 96.12 115 LYS A O 1
ATOM 938 N N . CYS A 1 116 ? -22.328 -8.32 -1.789 1 96.81 116 CYS A N 1
ATOM 939 C CA . CYS A 1 116 ? -22.688 -8.969 -0.528 1 96.81 116 CYS A CA 1
ATOM 940 C C . CYS A 1 116 ? -21.688 -10.07 -0.185 1 96.81 116 CYS A C 1
ATOM 942 O O . CYS A 1 116 ? -21.391 -10.922 -1.023 1 96.81 116 CYS A O 1
ATOM 944 N N . PRO A 1 117 ? -21.156 -10.062 1.027 1 93.75 117 PRO A N 1
ATOM 945 C CA . PRO A 1 117 ? -20.188 -11.086 1.401 1 93.75 117 PRO A CA 1
ATOM 946 C C . PRO A 1 117 ? -20.812 -12.469 1.578 1 93.75 117 PRO A C 1
ATOM 948 O O . PRO A 1 117 ? -20.094 -13.461 1.689 1 93.75 117 PRO A O 1
ATOM 951 N N . ILE A 1 118 ? -22.094 -12.57 1.562 1 94 118 ILE A N 1
ATOM 952 C CA . ILE A 1 118 ? -22.781 -13.828 1.848 1 94 118 ILE A CA 1
ATOM 953 C C . ILE A 1 118 ? -23.359 -14.406 0.559 1 94 118 ILE A C 1
ATOM 955 O O . ILE A 1 118 ? -22.969 -15.5 0.132 1 94 118 ILE A O 1
ATOM 959 N N . CYS A 1 119 ? -24.172 -13.602 -0.122 1 96.69 119 CYS A N 1
ATOM 960 C CA . CYS A 1 119 ? -24.844 -14.164 -1.294 1 96.69 119 CYS A CA 1
ATOM 961 C C . CYS A 1 119 ? -24.125 -13.734 -2.576 1 96.69 119 CYS A C 1
ATOM 963 O O . CYS A 1 119 ? -24.5 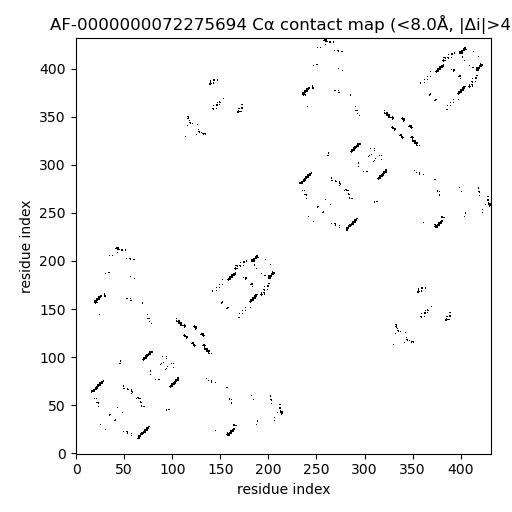-14.164 -3.668 1 96.69 119 CYS A O 1
ATOM 965 N N . TYR A 1 120 ? -23.203 -12.836 -2.549 1 95.06 120 TYR A N 1
ATOM 966 C CA . TYR A 1 120 ? -22.297 -12.445 -3.625 1 95.06 120 TYR A CA 1
ATOM 967 C C . TYR A 1 120 ? -23.031 -11.641 -4.691 1 95.06 120 TYR A C 1
ATOM 969 O O . TYR A 1 120 ? -22.5 -11.414 -5.781 1 95.06 120 TYR A O 1
ATOM 977 N N . LYS A 1 121 ? -24.219 -11.188 -4.402 1 96.81 121 LYS A N 1
ATOM 978 C CA . LYS A 1 121 ? -24.922 -10.305 -5.328 1 96.81 121 LYS A CA 1
ATOM 979 C C . LYS A 1 121 ? -24.391 -8.883 -5.254 1 96.81 121 LYS A C 1
ATOM 981 O O . LYS A 1 121 ? -24.078 -8.391 -4.168 1 96.81 121 LYS A O 1
ATOM 986 N N . VAL A 1 122 ? -24.328 -8.266 -6.395 1 97.56 122 VAL A N 1
ATOM 987 C CA . VAL A 1 122 ? -23.812 -6.906 -6.492 1 97.56 122 VAL A CA 1
ATOM 988 C C . VAL A 1 122 ? -24.938 -5.898 -6.293 1 97.56 122 VAL A C 1
ATOM 990 O O . VAL A 1 122 ? -26.016 -6.035 -6.887 1 97.56 122 VAL A O 1
ATOM 993 N N . ILE A 1 123 ? -24.688 -4.945 -5.473 1 97 123 ILE A N 1
ATOM 994 C CA . ILE A 1 123 ? -25.609 -3.834 -5.305 1 97 123 ILE A CA 1
ATOM 995 C C . ILE A 1 123 ? -25.234 -2.703 -6.262 1 97 123 ILE A C 1
ATOM 997 O O . ILE A 1 123 ? -24.391 -1.863 -5.945 1 97 123 ILE A O 1
ATOM 1001 N N . GLY A 1 124 ? -25.969 -2.607 -7.34 1 96.56 124 GLY A N 1
ATOM 1002 C CA . GLY A 1 124 ? -25.625 -1.649 -8.375 1 96.56 124 GLY A CA 1
ATOM 1003 C C . GLY A 1 124 ? -26.25 -0.282 -8.156 1 96.56 124 GLY A C 1
ATOM 1004 O O . GLY A 1 124 ? -25.672 0.737 -8.539 1 96.56 124 GLY A O 1
ATOM 1005 N N . LYS A 1 125 ? -27.422 -0.27 -7.48 1 96.81 125 LYS A N 1
ATOM 1006 C CA . LYS A 1 125 ? -28.141 0.968 -7.219 1 96.81 125 LYS A CA 1
ATOM 1007 C C . LYS A 1 125 ? -28.438 1.124 -5.727 1 96.81 125 LYS A C 1
ATOM 1009 O O . LYS A 1 125 ? -28.781 0.151 -5.051 1 96.81 125 LYS A O 1
ATOM 1014 N N . CYS A 1 126 ? -28.344 2.346 -5.258 1 96.88 126 CYS A N 1
ATOM 1015 C CA . CYS A 1 126 ? -28.625 2.641 -3.859 1 96.88 126 CYS A CA 1
ATOM 1016 C C . CYS A 1 126 ? -30.109 2.404 -3.547 1 96.88 126 CYS A C 1
ATOM 1018 O O . CYS A 1 126 ? -30.984 2.938 -4.23 1 96.88 126 CYS A O 1
ATOM 1020 N N . PRO A 1 127 ? -30.359 1.699 -2.545 1 95.25 127 PRO A N 1
ATOM 1021 C CA . PRO A 1 127 ? -31.766 1.46 -2.199 1 95.25 127 PRO A CA 1
ATOM 1022 C C . PRO A 1 127 ? -32.469 2.709 -1.666 1 95.25 127 PRO A C 1
ATOM 1024 O O . PRO A 1 127 ? -33.688 2.738 -1.567 1 95.25 127 PRO A O 1
ATOM 1027 N N . TYR A 1 128 ? -31.766 3.689 -1.276 1 96.12 128 TYR A N 1
ATOM 1028 C CA . TYR A 1 128 ? -32.344 4.891 -0.682 1 96.12 128 TYR A CA 1
ATOM 1029 C C . TYR A 1 128 ? -32.594 5.961 -1.74 1 96.12 128 TYR A C 1
ATOM 1031 O O . TYR A 1 128 ? -33.656 6.566 -1.782 1 96.12 128 TYR A O 1
ATOM 1039 N N . CYS A 1 129 ? -31.547 6.223 -2.623 1 97.38 129 CYS A N 1
ATOM 1040 C CA . CYS A 1 129 ? -31.703 7.34 -3.549 1 97.38 129 CYS A CA 1
ATOM 1041 C C . CYS A 1 129 ? -31.75 6.855 -4.992 1 97.38 129 CYS A C 1
ATOM 1043 O O . CYS A 1 129 ? -32 7.641 -5.906 1 97.38 129 CYS A O 1
ATOM 1045 N N . GLY A 1 130 ? -31.453 5.594 -5.27 1 96.69 130 GLY A N 1
ATOM 1046 C CA . GLY A 1 130 ? -31.578 5.016 -6.598 1 96.69 130 GLY A CA 1
ATOM 1047 C C . GLY A 1 130 ? -30.375 5.258 -7.477 1 96.69 130 GLY A C 1
ATOM 1048 O O . GLY A 1 130 ? -30.328 4.805 -8.625 1 96.69 130 GLY A O 1
ATOM 1049 N N . ASN A 1 131 ? -29.406 5.895 -7.004 1 96.38 131 ASN A N 1
ATOM 1050 C CA . ASN A 1 131 ? -28.25 6.258 -7.805 1 96.38 131 ASN A CA 1
ATOM 1051 C C . ASN A 1 131 ? -27.219 5.137 -7.832 1 96.38 131 ASN A C 1
ATOM 1053 O O . ASN A 1 131 ? -27.375 4.125 -7.145 1 96.38 131 ASN A O 1
ATOM 1057 N N . ASP A 1 132 ? -26.219 5.301 -8.695 1 96.44 132 ASP A N 1
ATOM 1058 C CA . ASP A 1 132 ? -25.141 4.336 -8.906 1 96.44 132 ASP A CA 1
ATOM 1059 C C . ASP A 1 132 ? -24.328 4.137 -7.633 1 96.44 132 ASP A C 1
ATOM 1061 O O . ASP A 1 132 ? -23.781 5.098 -7.086 1 96.44 132 ASP A O 1
ATOM 1065 N N . MET A 1 133 ? -24.203 2.875 -7.219 1 96.75 133 MET A N 1
ATOM 1066 C CA . MET A 1 133 ? -23.531 2.584 -5.961 1 96.75 133 MET A CA 1
ATOM 1067 C C . MET A 1 133 ? -22.031 2.443 -6.18 1 96.75 133 MET A C 1
ATOM 1069 O O . MET A 1 133 ? -21.266 2.305 -5.219 1 96.75 133 MET A O 1
ATOM 1073 N N . ARG A 1 134 ? -21.719 2.588 -7.516 1 94.12 134 ARG A N 1
ATOM 1074 C CA . ARG A 1 134 ? -20.281 2.5 -7.754 1 94.12 134 ARG A CA 1
ATOM 1075 C C . ARG A 1 134 ? -19.562 3.732 -7.219 1 94.12 134 ARG A C 1
ATOM 1077 O O . ARG A 1 134 ? -19.969 4.863 -7.5 1 94.12 134 ARG A O 1
ATOM 1084 N N . GLY A 1 135 ? -18.641 3.686 -6.484 1 92.06 135 GLY A N 1
ATOM 1085 C CA . GLY A 1 135 ? -17.781 4.734 -5.965 1 92.06 135 GLY A CA 1
ATOM 1086 C C . GLY A 1 135 ? -16.469 4.859 -6.719 1 92.06 135 GLY A C 1
ATOM 1087 O O . GLY A 1 135 ? -16.344 4.332 -7.828 1 92.06 135 GLY A O 1
ATOM 1088 N N . THR A 1 136 ? -15.703 5.742 -6.25 1 93.25 136 THR A N 1
ATOM 1089 C CA . THR A 1 136 ? -14.359 5.898 -6.797 1 93.25 136 THR A CA 1
ATOM 1090 C C . THR A 1 136 ? -13.312 5.352 -5.824 1 93.25 136 THR A C 1
ATOM 1092 O O . THR A 1 136 ? -13.617 5.082 -4.664 1 93.25 136 THR A O 1
ATOM 1095 N N . GLU A 1 137 ? -12.234 5.066 -6.363 1 92.75 137 GLU A N 1
ATOM 1096 C CA . GLU A 1 137 ? -11.141 4.578 -5.523 1 92.75 137 GLU A CA 1
ATOM 1097 C C . GLU A 1 137 ? -9.828 5.273 -5.871 1 92.75 137 GLU A C 1
ATOM 1099 O O . GLU A 1 137 ? -9.633 5.695 -7.012 1 92.75 137 GLU A O 1
ATOM 1104 N N . GLU A 1 138 ? -9.055 5.465 -4.801 1 92.69 138 GLU A N 1
ATOM 1105 C CA . GLU A 1 138 ? -7.684 5.965 -4.898 1 92.69 138 GLU A CA 1
ATOM 1106 C C . GLU A 1 138 ? -6.688 4.824 -5.059 1 92.69 138 GLU A C 1
ATOM 1108 O O . GLU A 1 138 ? -6.668 3.891 -4.254 1 92.69 138 GLU A O 1
ATOM 1113 N N . LYS A 1 139 ? -5.789 4.816 -6.176 1 91.12 139 LYS A N 1
ATOM 1114 C CA . LYS A 1 139 ? -4.867 3.713 -6.426 1 91.12 139 LYS A CA 1
ATOM 1115 C C . LYS A 1 139 ? -3.416 4.164 -6.262 1 91.12 139 LYS A C 1
ATOM 1117 O O . LYS A 1 139 ? -3.016 5.191 -6.809 1 91.12 139 LYS A O 1
ATOM 1122 N N . GLY A 1 140 ? -2.699 3.391 -5.449 1 93.94 140 GLY A N 1
ATOM 1123 C CA . GLY A 1 140 ? -1.249 3.504 -5.426 1 93.94 140 GLY A CA 1
ATOM 1124 C C . GLY A 1 140 ? -0.745 4.516 -4.418 1 93.94 140 GLY A C 1
ATOM 1125 O O . GLY A 1 140 ? 0.461 4.75 -4.312 1 93.94 140 GLY A O 1
ATOM 1126 N N . VAL A 1 141 ? -1.598 5.176 -3.707 1 96.88 141 VAL A N 1
ATOM 1127 C CA . VAL A 1 141 ? -1.19 6.234 -2.789 1 96.88 141 VAL A CA 1
ATOM 1128 C C . VAL A 1 141 ? -0.422 5.633 -1.615 1 96.88 141 VAL A C 1
ATOM 1130 O O . VAL A 1 141 ? 0.679 6.086 -1.29 1 96.88 141 VAL A O 1
ATOM 1133 N N . ASP A 1 142 ? -0.933 4.582 -0.995 1 96.94 142 ASP A N 1
ATOM 1134 C CA . ASP A 1 142 ? -0.272 3.967 0.151 1 96.94 142 ASP A CA 1
ATOM 1135 C C . ASP A 1 142 ? 1.087 3.395 -0.242 1 96.94 142 ASP A C 1
ATOM 1137 O O . ASP A 1 142 ? 2.07 3.562 0.481 1 96.94 142 ASP A O 1
ATOM 1141 N N . THR A 1 143 ? 1.143 2.779 -1.379 1 97.5 143 THR A N 1
ATOM 1142 C CA . THR A 1 143 ? 2.4 2.172 -1.803 1 97.5 143 THR A CA 1
ATOM 1143 C C . THR A 1 143 ? 3.4 3.242 -2.23 1 97.5 143 THR A C 1
ATOM 1145 O O . THR A 1 143 ? 4.609 3.061 -2.084 1 97.5 143 THR A O 1
ATOM 1148 N N . ALA A 1 144 ? 2.877 4.379 -2.695 1 98.19 144 ALA A N 1
ATOM 1149 C CA . ALA A 1 144 ? 3.76 5.5 -2.996 1 98.19 144 ALA A CA 1
ATOM 1150 C C . ALA A 1 144 ? 4.402 6.051 -1.726 1 98.19 144 ALA A C 1
ATOM 1152 O O . ALA A 1 144 ? 5.598 6.359 -1.71 1 98.19 144 ALA A O 1
ATOM 1153 N N . ILE A 1 145 ? 3.641 6.16 -0.669 1 98.75 145 ILE A N 1
ATOM 1154 C CA . ILE A 1 145 ? 4.152 6.633 0.614 1 98.75 145 ILE A CA 1
ATOM 1155 C C . ILE A 1 145 ? 5.25 5.695 1.108 1 98.75 145 ILE A C 1
ATOM 1157 O O . ILE A 1 145 ? 6.355 6.137 1.432 1 98.75 145 ILE A O 1
ATOM 1161 N N . VAL A 1 146 ? 4.969 4.449 1.072 1 98.75 146 VAL A N 1
ATOM 1162 C CA . VAL A 1 146 ? 5.914 3.443 1.542 1 98.75 146 VAL A CA 1
ATOM 1163 C C . VAL A 1 146 ? 7.176 3.48 0.684 1 98.75 146 VAL A C 1
ATOM 1165 O O . VAL A 1 146 ? 8.289 3.479 1.209 1 98.75 146 VAL A O 1
ATOM 1168 N N . THR A 1 147 ? 6.977 3.531 -0.604 1 98.44 147 THR A N 1
ATOM 1169 C CA . THR A 1 147 ? 8.102 3.576 -1.534 1 98.44 147 THR A CA 1
ATOM 1170 C C . THR A 1 147 ? 8.992 4.777 -1.24 1 98.44 147 THR A C 1
ATOM 1172 O O . THR A 1 147 ? 10.211 4.633 -1.118 1 98.44 147 THR A O 1
ATOM 1175 N N . ASP A 1 148 ? 8.406 5.887 -1.06 1 98.38 148 ASP A N 1
ATOM 1176 C CA . ASP A 1 148 ? 9.18 7.098 -0.814 1 98.38 148 ASP A CA 1
ATOM 1177 C C . ASP A 1 148 ? 9.891 7.031 0.537 1 98.38 148 ASP A C 1
ATOM 1179 O O . ASP A 1 148 ? 11.055 7.422 0.655 1 98.38 148 ASP A O 1
ATOM 1183 N N . MET A 1 149 ? 9.18 6.555 1.526 1 98.69 149 MET A N 1
ATOM 1184 C CA . MET A 1 149 ? 9.781 6.477 2.855 1 98.69 149 MET A CA 1
ATOM 1185 C C . MET A 1 149 ? 11.039 5.609 2.834 1 98.69 149 MET A C 1
ATOM 1187 O O . MET A 1 149 ? 12.086 6.023 3.322 1 98.69 149 MET A O 1
ATOM 1191 N N . ILE A 1 150 ? 10.961 4.488 2.215 1 98.38 150 ILE A N 1
ATOM 1192 C CA . ILE A 1 150 ? 12.086 3.564 2.236 1 98.38 150 ILE A CA 1
ATOM 1193 C C . ILE A 1 150 ? 13.156 4.031 1.252 1 98.38 150 ILE A C 1
ATOM 1195 O O . ILE A 1 150 ? 14.352 4.008 1.564 1 98.38 150 ILE A O 1
ATOM 1199 N N . SER A 1 151 ? 12.727 4.492 0.09 1 97.31 151 SER A N 1
ATOM 1200 C CA . SER A 1 151 ? 13.68 4.902 -0.931 1 97.31 151 SER A CA 1
ATOM 1201 C C . SER A 1 151 ? 14.516 6.09 -0.463 1 97.31 151 SER A C 1
ATOM 1203 O O . SER A 1 151 ? 15.734 6.117 -0.654 1 97.31 151 SER A O 1
ATOM 1205 N N . LEU A 1 152 ? 13.875 7.031 0.135 1 97.62 152 LEU A N 1
ATOM 1206 C CA . LEU A 1 152 ? 14.586 8.211 0.61 1 97.62 152 LEU A CA 1
ATOM 1207 C C . LEU A 1 152 ? 15.469 7.867 1.808 1 97.62 152 LEU A C 1
ATOM 1209 O O . LEU A 1 152 ? 16.562 8.43 1.963 1 97.62 152 LEU A O 1
ATOM 1213 N N . ALA A 1 153 ? 14.977 6.941 2.611 1 97.62 153 ALA A N 1
ATOM 1214 C CA . ALA A 1 153 ? 15.828 6.441 3.689 1 97.62 153 ALA A CA 1
ATOM 1215 C C . ALA A 1 153 ? 17.062 5.746 3.133 1 97.62 153 ALA A C 1
ATOM 1217 O O . ALA A 1 153 ? 18.172 5.945 3.633 1 97.62 153 ALA A O 1
ATOM 1218 N N . TRP A 1 154 ? 16.812 4.941 2.117 1 95.19 154 TRP A N 1
ATOM 1219 C CA . TRP A 1 154 ? 17.891 4.227 1.437 1 95.19 154 TRP A CA 1
ATOM 1220 C C . TRP A 1 154 ? 18.922 5.195 0.883 1 95.19 154 TRP A C 1
ATOM 1222 O O . TRP A 1 154 ? 20.125 4.906 0.89 1 95.19 154 TRP A O 1
ATOM 1232 N N . GLU A 1 155 ? 18.5 6.352 0.525 1 95.56 155 GLU A N 1
ATOM 1233 C CA . GLU A 1 155 ? 19.375 7.383 -0.02 1 95.56 155 GLU A CA 1
ATOM 1234 C C . GLU A 1 155 ? 19.938 8.266 1.088 1 95.56 155 GLU A C 1
ATOM 1236 O O . GLU A 1 155 ? 20.547 9.305 0.812 1 95.56 155 GLU A O 1
ATOM 1241 N N . ASN A 1 156 ? 19.672 7.93 2.336 1 96.88 156 ASN A N 1
ATOM 1242 C CA . ASN A 1 156 ? 20.172 8.633 3.512 1 96.88 156 ASN A CA 1
ATOM 1243 C C . ASN A 1 156 ? 19.656 10.07 3.557 1 96.88 156 ASN A C 1
ATOM 1245 O O . ASN A 1 156 ? 20.406 10.992 3.896 1 96.88 156 ASN A O 1
ATOM 1249 N N . ALA A 1 157 ? 18.375 10.242 3.238 1 97.62 157 ALA A N 1
ATOM 1250 C CA . ALA A 1 157 ? 17.812 11.578 3.1 1 97.62 157 ALA A CA 1
ATOM 1251 C C . ALA A 1 157 ? 17.359 12.125 4.449 1 97.62 157 ALA A C 1
ATOM 1253 O O . ALA A 1 157 ? 17.188 13.336 4.613 1 97.62 157 ALA A O 1
ATOM 1254 N N . PHE A 1 158 ? 17.188 11.281 5.414 1 98.5 158 PHE A N 1
ATOM 1255 C CA . PHE A 1 158 ? 16.688 11.719 6.711 1 98.5 158 PHE A CA 1
ATOM 1256 C C . PHE A 1 158 ? 17.031 10.695 7.793 1 98.5 158 PHE A C 1
ATOM 1258 O O . PHE A 1 158 ? 17.391 9.562 7.488 1 98.5 158 PHE A O 1
ATOM 1265 N N . ASP A 1 159 ? 16.891 11.188 9.094 1 98.44 159 ASP A N 1
ATOM 1266 C CA . ASP A 1 159 ? 17.062 10.359 10.281 1 98.44 159 ASP A CA 1
ATOM 1267 C C . ASP A 1 159 ? 15.727 10.102 10.977 1 98.44 159 ASP A C 1
ATOM 1269 O O . ASP A 1 159 ? 15.578 9.109 11.688 1 98.44 159 ASP A O 1
ATOM 1273 N N . ILE A 1 160 ? 14.836 11.055 10.773 1 98.75 160 ILE A N 1
ATOM 1274 C CA . ILE A 1 160 ? 13.5 11.023 11.359 1 98.75 160 ILE A CA 1
ATOM 1275 C C . ILE A 1 160 ? 12.453 11.141 10.258 1 98.75 160 ILE A C 1
ATOM 1277 O O . ILE A 1 160 ? 12.562 12 9.375 1 98.75 160 ILE A O 1
ATOM 1281 N N . ALA A 1 161 ? 11.539 10.25 10.227 1 98.94 161 ALA A N 1
ATOM 1282 C CA . ALA A 1 161 ? 10.367 10.336 9.352 1 98.94 161 ALA A CA 1
ATOM 1283 C C . ALA A 1 161 ? 9.102 10.594 10.156 1 98.94 161 ALA A C 1
ATOM 1285 O O . ALA A 1 161 ? 8.766 9.828 11.07 1 98.94 161 ALA A O 1
ATOM 1286 N N . VAL A 1 162 ? 8.422 11.656 9.898 1 98.94 162 VAL A N 1
ATOM 1287 C CA . VAL A 1 162 ? 7.102 11.867 10.469 1 98.94 162 VAL A CA 1
ATOM 1288 C C . VAL A 1 162 ? 6.031 11.359 9.508 1 98.94 162 VAL A C 1
ATOM 1290 O O . VAL A 1 162 ? 5.938 11.82 8.367 1 98.94 162 VAL A O 1
ATOM 1293 N N . LEU A 1 163 ? 5.336 10.406 9.898 1 98.94 163 LEU A N 1
ATOM 1294 C CA . LEU A 1 163 ? 4.254 9.844 9.102 1 98.94 163 LEU A CA 1
ATOM 1295 C C . LEU A 1 163 ? 2.898 10.328 9.609 1 98.94 163 LEU A C 1
ATOM 1297 O O . LEU A 1 163 ? 2.49 9.992 10.727 1 98.94 163 LEU A O 1
ATOM 1301 N N . VAL A 1 164 ? 2.23 11.102 8.812 1 98.81 164 VAL A N 1
ATOM 1302 C CA . VAL A 1 164 ? 0.938 11.68 9.164 1 98.81 164 VAL A CA 1
ATOM 1303 C C . VAL A 1 164 ? -0.184 10.859 8.531 1 98.81 164 VAL A C 1
ATOM 1305 O O . VAL A 1 164 ? -0.682 11.203 7.457 1 98.81 164 VAL A O 1
ATOM 1308 N N . SER A 1 165 ? -0.579 9.828 9.156 1 98.44 165 SER A N 1
ATOM 1309 C CA . SER A 1 165 ? -1.661 8.938 8.75 1 98.44 165 SER A CA 1
ATOM 1310 C C . SER A 1 165 ? -2.055 7.988 9.875 1 98.44 165 SER A C 1
ATOM 1312 O O . SER A 1 165 ? -1.191 7.457 10.578 1 98.44 165 SER A O 1
ATOM 1314 N N . ALA A 1 166 ? -3.277 7.734 10.047 1 96.56 166 ALA A N 1
ATOM 1315 C CA . ALA A 1 166 ? -3.742 6.797 11.062 1 96.56 166 ALA A CA 1
ATOM 1316 C C . ALA A 1 166 ? -3.904 5.395 10.484 1 96.56 166 ALA A C 1
ATOM 1318 O O . ALA A 1 166 ? -4.375 4.484 11.172 1 96.56 166 ALA A O 1
ATOM 1319 N N . ASP A 1 167 ? -3.562 5.23 9.242 1 95.38 167 ASP A N 1
ATOM 1320 C CA . ASP A 1 167 ? -3.797 3.969 8.547 1 95.38 167 ASP A CA 1
ATOM 1321 C C . ASP A 1 167 ? -2.832 2.889 9.031 1 95.38 167 ASP A C 1
ATOM 1323 O O . ASP A 1 167 ? -1.614 3.031 8.891 1 95.38 167 ASP A O 1
ATOM 1327 N N . ARG A 1 168 ? -3.344 1.845 9.492 1 94.88 168 ARG A N 1
ATOM 1328 C CA . ARG A 1 168 ? -2.537 0.755 10.039 1 94.88 168 ARG A CA 1
ATOM 1329 C C . ARG A 1 168 ? -1.796 0.019 8.922 1 94.88 168 ARG A C 1
ATOM 1331 O O . ARG A 1 168 ? -0.896 -0.779 9.195 1 94.88 168 ARG A O 1
ATOM 1338 N N . ASP A 1 169 ? -2.105 0.31 7.68 1 96 169 ASP A N 1
ATOM 1339 C CA . ASP A 1 169 ? -1.424 -0.31 6.551 1 96 169 ASP A CA 1
ATOM 1340 C C . ASP A 1 169 ? 0.06 0.049 6.539 1 96 169 ASP A C 1
ATOM 1342 O O . ASP A 1 169 ? 0.858 -0.607 5.867 1 96 169 ASP A O 1
ATOM 1346 N N . PHE A 1 170 ? 0.474 1.009 7.305 1 98.19 170 PHE A N 1
ATOM 1347 C CA . PHE A 1 170 ? 1.846 1.5 7.242 1 98.19 170 PHE A CA 1
ATOM 1348 C C . PHE A 1 170 ? 2.703 0.849 8.32 1 98.19 170 PHE A C 1
ATOM 1350 O O . PHE A 1 170 ? 3.891 1.154 8.445 1 98.19 170 PHE A O 1
ATOM 1357 N N . VAL A 1 171 ? 2.174 -0.076 9.047 1 97.56 171 VAL A N 1
ATOM 1358 C CA . VAL A 1 171 ? 2.898 -0.767 10.109 1 97.56 171 VAL A CA 1
ATOM 1359 C C . VAL A 1 171 ? 4.145 -1.438 9.531 1 97.56 171 VAL A C 1
ATOM 1361 O O . VAL A 1 171 ? 5.242 -1.29 10.07 1 97.56 171 VAL A O 1
ATOM 1364 N N . PRO A 1 172 ? 4.129 -2.111 8.375 1 97.25 172 PRO A N 1
ATOM 1365 C CA . PRO A 1 172 ? 5.324 -2.787 7.859 1 97.25 172 PRO A CA 1
ATOM 1366 C C . PRO A 1 172 ? 6.48 -1.826 7.598 1 97.25 172 PRO A C 1
ATOM 1368 O O . PRO A 1 172 ? 7.633 -2.143 7.906 1 97.25 172 PRO A O 1
ATOM 1371 N N . VAL A 1 173 ? 6.191 -0.651 7.066 1 98.31 173 VAL A N 1
ATOM 1372 C CA . VAL A 1 173 ? 7.262 0.286 6.738 1 98.31 173 VAL A CA 1
ATOM 1373 C C . VAL A 1 173 ? 7.84 0.88 8.023 1 98.31 173 VAL A C 1
ATOM 1375 O O . VAL A 1 173 ? 9.055 1.091 8.125 1 98.31 173 VAL A O 1
ATOM 1378 N N . ALA A 1 174 ? 6.965 1.129 8.984 1 98.31 174 ALA A N 1
ATOM 1379 C CA . ALA A 1 174 ? 7.445 1.64 10.266 1 98.31 174 ALA A CA 1
ATOM 1380 C C . ALA A 1 174 ? 8.391 0.646 10.93 1 98.31 174 ALA A C 1
ATOM 1382 O O . ALA A 1 174 ? 9.469 1.02 11.391 1 98.31 174 ALA A O 1
ATOM 1383 N N . GLU A 1 175 ? 8.008 -0.584 10.938 1 96.94 175 GLU A N 1
ATOM 1384 C CA . GLU A 1 175 ? 8.812 -1.636 11.555 1 96.94 175 GLU A CA 1
ATOM 1385 C C . GLU A 1 175 ? 10.148 -1.804 10.828 1 96.94 175 GLU A C 1
ATOM 1387 O O . GLU A 1 175 ? 11.195 -1.926 11.469 1 96.94 175 GLU A O 1
ATOM 1392 N N . TYR A 1 176 ? 10.125 -1.782 9.562 1 97.44 176 TYR A N 1
ATOM 1393 C CA . TYR A 1 176 ? 11.359 -1.975 8.805 1 97.44 176 TYR A CA 1
ATOM 1394 C C . TYR A 1 176 ? 12.328 -0.82 9.031 1 97.44 176 TYR A C 1
ATOM 1396 O O . TYR A 1 176 ? 13.508 -1.038 9.305 1 97.44 176 TYR A O 1
ATOM 1404 N N . LEU A 1 177 ? 11.789 0.38 8.93 1 98 177 LEU A N 1
ATOM 1405 C CA . LEU A 1 177 ? 12.664 1.538 9.078 1 98 177 LEU A CA 1
ATOM 1406 C C . LEU A 1 177 ? 13.281 1.584 10.469 1 98 177 LEU A C 1
ATOM 1408 O O . LEU A 1 177 ? 14.422 2.025 10.641 1 98 177 LEU A O 1
ATOM 1412 N N . HIS A 1 178 ? 12.523 1.069 11.422 1 96.69 178 HIS A N 1
ATOM 1413 C CA . HIS A 1 178 ? 13.047 0.952 12.773 1 96.69 178 HIS A CA 1
ATOM 1414 C C . HIS A 1 178 ? 14.297 0.074 12.805 1 96.69 178 HIS A C 1
ATOM 1416 O O . HIS A 1 178 ? 15.273 0.395 13.484 1 96.69 178 HIS A O 1
ATOM 1422 N N . THR A 1 179 ? 14.336 -0.97 12.062 1 95.81 179 THR A N 1
ATOM 1423 C CA . THR A 1 179 ? 15.469 -1.889 12.031 1 95.81 179 THR A CA 1
ATOM 1424 C C . THR A 1 179 ? 16.703 -1.218 11.414 1 95.81 179 THR A C 1
ATOM 1426 O O . THR A 1 179 ? 17.828 -1.679 11.609 1 95.81 179 THR A O 1
ATOM 1429 N N . LYS A 1 180 ? 16.484 -0.158 10.68 1 96.31 180 LYS A N 1
ATOM 1430 C CA . LYS A 1 180 ? 17.578 0.554 10.031 1 96.31 180 LYS A CA 1
ATOM 1431 C C . LYS A 1 180 ? 18.016 1.767 10.852 1 96.31 180 LYS A C 1
ATOM 1433 O O . LYS A 1 180 ? 18.828 2.572 10.391 1 96.31 180 LYS A O 1
ATOM 1438 N N . GLY A 1 181 ? 17.359 1.965 12.016 1 96.19 181 GLY A N 1
ATOM 1439 C CA . GLY A 1 181 ? 17.719 3.053 12.906 1 96.19 181 GLY A CA 1
ATOM 1440 C C . GLY A 1 181 ? 17 4.348 12.602 1 96.19 181 GLY A C 1
ATOM 1441 O O . GLY A 1 181 ? 17.312 5.391 13.18 1 96.19 181 GLY A O 1
ATOM 1442 N N . ILE A 1 182 ? 16.156 4.289 11.641 1 98.25 182 ILE A N 1
ATOM 1443 C CA . ILE A 1 182 ? 15.336 5.461 11.336 1 98.25 182 ILE A CA 1
ATOM 1444 C C . ILE A 1 182 ? 14.211 5.59 12.359 1 98.25 182 ILE A C 1
ATOM 1446 O O . ILE A 1 182 ? 13.539 4.605 12.68 1 98.25 182 ILE A O 1
ATOM 1450 N N . LYS A 1 183 ? 14.055 6.754 12.875 1 98.56 183 LYS A N 1
ATOM 1451 C CA . LYS A 1 183 ? 13 7.012 13.852 1 98.56 183 LYS A CA 1
ATOM 1452 C C . LYS A 1 183 ? 11.719 7.48 13.172 1 98.56 183 LYS A C 1
ATOM 1454 O O . LYS A 1 183 ? 11.625 8.633 12.734 1 98.56 183 LYS A O 1
ATOM 1459 N N . VAL A 1 184 ? 10.766 6.598 13.125 1 98.88 184 VAL A N 1
ATOM 1460 C CA . VAL A 1 184 ? 9.461 6.977 12.586 1 98.88 184 VAL A CA 1
ATOM 1461 C C . VAL A 1 184 ? 8.586 7.547 13.695 1 98.88 184 VAL A C 1
ATOM 1463 O O . VAL A 1 184 ? 8.312 6.863 14.688 1 98.88 184 VAL A O 1
ATOM 1466 N N . ILE A 1 185 ? 8.234 8.773 13.586 1 98.88 185 ILE A N 1
ATOM 1467 C CA . ILE A 1 185 ? 7.312 9.438 14.508 1 98.88 185 ILE A CA 1
ATOM 1468 C C . ILE A 1 185 ? 5.918 9.5 13.891 1 98.88 185 ILE A C 1
ATOM 1470 O O . ILE A 1 185 ? 5.73 10.086 12.82 1 98.88 185 ILE A O 1
ATOM 1474 N N . HIS A 1 186 ? 5 8.867 14.57 1 98.75 186 HIS A N 1
ATOM 1475 C CA . HIS A 1 186 ? 3.627 8.797 14.078 1 98.75 186 HIS A CA 1
ATOM 1476 C C . HIS A 1 186 ? 2.84 10.047 14.477 1 98.75 186 HIS A C 1
ATOM 1478 O O . HIS A 1 186 ? 2.764 10.383 15.656 1 98.75 186 HIS A O 1
ATOM 1484 N N . ALA A 1 187 ? 2.314 10.773 13.562 1 98.69 187 ALA A N 1
ATOM 1485 C CA . ALA A 1 187 ? 1.449 11.922 13.812 1 98.69 187 ALA A CA 1
ATOM 1486 C C . ALA A 1 187 ? 0.004 11.617 13.438 1 98.69 187 ALA A C 1
ATOM 1488 O O . ALA A 1 187 ? -0.302 11.391 12.258 1 98.69 187 ALA A O 1
ATOM 1489 N N . ALA A 1 188 ? -0.817 11.602 14.359 1 97.56 188 ALA A N 1
ATOM 1490 C CA . ALA A 1 188 ? -2.207 11.219 14.125 1 97.56 188 ALA A CA 1
ATOM 1491 C C . ALA A 1 188 ? -3.139 11.898 15.125 1 97.56 188 ALA A C 1
ATOM 1493 O O . ALA A 1 188 ? -2.818 12.969 15.648 1 97.56 188 ALA A O 1
ATOM 1494 N N . PHE A 1 189 ? -4.402 11.414 15.164 1 97.38 189 PHE A N 1
ATOM 1495 C CA . PHE A 1 189 ? -5.469 11.93 16.016 1 97.38 189 PHE A CA 1
ATOM 1496 C C . PHE A 1 189 ? -6.016 10.836 16.922 1 97.38 189 PHE A C 1
ATOM 1498 O O . PHE A 1 189 ? -7.07 10.258 16.641 1 97.38 189 PHE A O 1
ATOM 1505 N N . PRO A 1 190 ? -5.332 10.664 18.078 1 95 190 PRO A N 1
ATOM 1506 C CA . PRO A 1 190 ? -5.805 9.586 18.953 1 95 190 PRO A CA 1
ATOM 1507 C C . PRO A 1 190 ? -7.289 9.703 19.281 1 95 190 PRO A C 1
ATOM 1509 O O . PRO A 1 190 ? -7.816 10.812 19.391 1 95 190 PRO A O 1
ATOM 1512 N N . PRO A 1 191 ? -7.922 8.398 19.359 1 94.56 191 PRO A N 1
ATOM 1513 C CA . PRO A 1 191 ? -7.336 7.055 19.438 1 94.56 191 PRO A CA 1
ATOM 1514 C C . PRO A 1 191 ? -7.105 6.43 18.062 1 94.56 191 PRO A C 1
ATOM 1516 O O . PRO A 1 191 ? -6.598 5.309 17.969 1 94.56 191 PRO A O 1
ATOM 1519 N N . LYS A 1 192 ? -7.414 7.168 17.031 1 92.88 192 LYS A N 1
ATOM 1520 C CA . LYS A 1 192 ? -7.203 6.637 15.688 1 92.88 192 LYS A CA 1
ATOM 1521 C C . LYS A 1 192 ? -5.727 6.348 15.438 1 92.88 192 LYS A C 1
ATOM 1523 O O . LYS A 1 192 ? -4.859 7.137 15.812 1 92.88 192 LYS A O 1
ATOM 1528 N N . GLY A 1 193 ? -5.508 5.23 14.883 1 94.75 193 GLY A N 1
ATOM 1529 C CA . GLY A 1 193 ? -4.148 4.871 14.508 1 94.75 193 GLY A CA 1
ATOM 1530 C C . GLY A 1 193 ? -3.357 4.266 15.656 1 94.75 193 GLY A C 1
ATOM 1531 O O . GLY A 1 193 ? -2.125 4.242 15.625 1 94.75 193 GLY A O 1
ATOM 1532 N N . ALA A 1 194 ? -3.971 3.791 16.672 1 95.12 194 ALA A N 1
ATOM 1533 C CA . ALA A 1 194 ? -3.311 3.299 17.875 1 95.12 194 ALA A CA 1
ATOM 1534 C C . ALA A 1 194 ? -2.338 2.17 17.547 1 95.12 194 ALA A C 1
ATOM 1536 O O . ALA A 1 194 ? -1.229 2.119 18.094 1 95.12 194 ALA A O 1
ATOM 1537 N N . LEU A 1 195 ? -2.688 1.274 16.719 1 94 195 LEU A N 1
ATOM 1538 C CA . LEU A 1 195 ? -1.83 0.152 16.359 1 94 195 LEU A CA 1
ATOM 1539 C C . LEU A 1 195 ? -0.556 0.639 15.68 1 94 195 LEU A C 1
ATOM 1541 O O . LEU A 1 195 ? 0.543 0.194 16.016 1 94 195 LEU A O 1
ATOM 1545 N N . LEU A 1 196 ? -0.688 1.539 14.703 1 96.25 196 LEU A N 1
ATOM 1546 C CA . LEU A 1 196 ? 0.467 2.115 14.023 1 96.25 196 LEU A CA 1
ATOM 1547 C C . LEU A 1 196 ? 1.351 2.877 15.008 1 96.25 196 LEU A C 1
ATOM 1549 O O . LEU A 1 196 ? 2.578 2.758 14.969 1 96.25 196 LEU A O 1
ATOM 1553 N N . SER A 1 197 ? 0.736 3.598 15.898 1 96.94 197 SER A N 1
ATOM 1554 C CA . SER A 1 197 ? 1.467 4.359 16.906 1 96.94 197 SER A CA 1
ATOM 1555 C C . SER A 1 197 ? 2.361 3.455 17.734 1 96.94 197 SER A C 1
ATOM 1557 O O . SER A 1 197 ? 3.506 3.805 18.031 1 96.94 197 SER A O 1
ATOM 1559 N N . GLN A 1 198 ? 1.879 2.32 18.078 1 96.5 198 GLN A N 1
ATOM 1560 C CA . GLN A 1 198 ? 2.588 1.371 18.938 1 96.5 198 GLN A CA 1
ATOM 1561 C C . GLN A 1 198 ? 3.816 0.807 18.219 1 96.5 198 GLN A C 1
ATOM 1563 O O . GLN A 1 198 ? 4.758 0.347 18.875 1 96.5 198 GLN A O 1
ATOM 1568 N N . LYS A 1 199 ? 3.803 0.877 16.922 1 96.69 199 LYS A N 1
ATOM 1569 C CA . LYS A 1 199 ? 4.891 0.291 16.141 1 96.69 199 LYS A CA 1
ATOM 1570 C C . LYS A 1 199 ? 5.91 1.352 15.734 1 96.69 199 LYS A C 1
ATOM 1572 O O . LYS A 1 199 ? 6.902 1.044 15.07 1 96.69 199 LYS A O 1
ATOM 1577 N N . CYS A 1 200 ? 5.703 2.584 16.094 1 98 200 CYS A N 1
ATOM 1578 C CA . CYS A 1 200 ? 6.578 3.697 15.75 1 98 200 CYS A CA 1
ATOM 1579 C C . CYS A 1 200 ? 7.445 4.105 16.938 1 98 200 CYS A C 1
ATOM 1581 O O . CYS A 1 200 ? 7.191 3.697 18.062 1 98 200 CYS A O 1
ATOM 1583 N N . TRP A 1 201 ? 8.477 4.855 16.703 1 97.81 201 TRP A N 1
ATOM 1584 C CA . TRP A 1 201 ? 9.422 5.32 17.703 1 97.81 201 TRP A CA 1
ATOM 1585 C C . TRP A 1 201 ? 8.734 6.258 18.703 1 97.81 201 TRP A C 1
ATOM 1587 O O . TRP A 1 201 ? 9.055 6.242 19.891 1 97.81 201 TRP A O 1
ATOM 1597 N N . GLY A 1 202 ? 7.844 6.977 18.219 1 97.81 202 GLY A N 1
ATOM 1598 C CA . GLY A 1 202 ? 7.066 7.93 19 1 97.81 202 GLY A CA 1
ATOM 1599 C C . GLY A 1 202 ? 5.801 8.383 18.297 1 97.81 202 GLY A C 1
ATOM 1600 O O . GLY A 1 202 ? 5.469 7.883 17.219 1 97.81 202 GLY A O 1
ATOM 1601 N N . SER A 1 203 ? 5.098 9.289 18.953 1 98.19 203 SER A N 1
ATOM 1602 C CA . SER A 1 203 ? 3.846 9.734 18.344 1 98.19 203 SER A CA 1
ATOM 1603 C C . SER A 1 203 ? 3.531 11.18 18.734 1 98.19 203 SER A C 1
ATOM 1605 O O . SER A 1 203 ? 3.967 11.656 19.781 1 98.19 203 SER A O 1
ATOM 1607 N N . ILE A 1 204 ? 2.91 11.836 17.875 1 98.31 204 ILE A N 1
ATOM 1608 C CA . ILE A 1 204 ? 2.439 13.203 18.047 1 98.31 204 ILE A CA 1
ATOM 1609 C C . ILE A 1 204 ? 0.917 13.242 17.969 1 98.31 204 ILE A C 1
ATOM 1611 O O . ILE A 1 204 ? 0.328 12.68 17.031 1 98.31 204 ILE A O 1
ATOM 1615 N N . ASP A 1 205 ? 0.311 13.82 18.953 1 98.06 205 ASP A N 1
ATOM 1616 C CA . ASP A 1 205 ? -1.107 14.156 18.859 1 98.06 205 ASP A CA 1
ATOM 1617 C C . ASP A 1 205 ? -1.316 15.461 18.078 1 98.06 205 ASP A C 1
ATOM 1619 O O . ASP A 1 205 ? -1.176 16.547 18.641 1 98.06 205 ASP A O 1
ATOM 1623 N N . VAL A 1 206 ? -1.737 15.32 16.891 1 97.94 206 VAL A N 1
ATOM 1624 C CA . VAL A 1 206 ? -1.843 16.453 15.984 1 97.94 206 VAL A CA 1
ATOM 1625 C C . VAL A 1 206 ? -2.961 17.391 16.453 1 97.94 206 VAL A C 1
ATOM 1627 O O . VAL A 1 206 ? -2.848 18.609 16.344 1 97.94 206 VAL A O 1
ATOM 1630 N N . GLY A 1 207 ? -4.027 16.797 16.891 1 96.56 207 GLY A N 1
ATOM 1631 C CA . GLY A 1 207 ? -5.137 17.594 17.406 1 96.56 207 GLY A CA 1
ATOM 1632 C C . GLY A 1 207 ? -4.738 18.516 18.531 1 96.56 207 GLY A C 1
ATOM 1633 O O . GLY A 1 207 ? -5.176 19.672 18.578 1 96.56 207 GLY A O 1
ATOM 1634 N N . LEU A 1 208 ? -3.902 18.078 19.406 1 96 208 LEU A N 1
ATOM 1635 C CA . LEU A 1 208 ? -3.457 18.875 20.547 1 96 208 LEU A CA 1
ATOM 1636 C C . LEU A 1 208 ? -2.498 19.969 20.094 1 96 208 LEU A C 1
ATOM 1638 O O . LEU A 1 208 ? -2.414 21.031 20.734 1 96 208 LEU A O 1
ATOM 1642 N N . SER A 1 209 ? -1.793 19.734 19 1 96.19 209 SER A N 1
ATOM 1643 C CA . SER A 1 209 ? -0.787 20.672 18.516 1 96.19 209 SER A CA 1
ATOM 1644 C C . SER A 1 209 ? -1.376 21.641 17.5 1 96.19 209 SER A C 1
ATOM 1646 O O . SER A 1 209 ? -0.661 22.484 16.938 1 96.19 209 SER A O 1
ATOM 1648 N N . ARG A 1 210 ? -2.646 21.562 17.25 1 96.62 210 ARG A N 1
ATOM 1649 C CA . ARG A 1 210 ? -3.246 22.188 16.062 1 96.62 210 ARG A CA 1
ATOM 1650 C C . ARG A 1 210 ? -3.092 23.703 16.125 1 96.62 210 ARG A C 1
ATOM 1652 O O . ARG A 1 210 ? -2.953 24.344 15.078 1 96.62 210 ARG A O 1
ATOM 1659 N N . ASP A 1 211 ? -3.066 24.344 17.297 1 96.62 211 ASP A N 1
ATOM 1660 C CA . ASP A 1 211 ? -3.002 25.797 17.406 1 96.62 211 ASP A CA 1
ATOM 1661 C C . ASP A 1 211 ? -1.656 26.328 16.906 1 96.62 211 ASP A C 1
ATOM 1663 O O . ASP A 1 211 ? -1.532 27.516 16.578 1 96.62 211 ASP A O 1
ATOM 1667 N N . ARG A 1 212 ? -0.663 25.5 16.875 1 97.31 212 ARG A N 1
ATOM 1668 C CA . ARG A 1 212 ? 0.681 25.906 16.469 1 97.31 212 ARG A CA 1
ATOM 1669 C C . ARG A 1 212 ? 0.792 26 14.953 1 97.31 212 ARG A C 1
ATOM 1671 O O . ARG A 1 212 ? 1.766 26.547 14.43 1 97.31 212 ARG A O 1
ATOM 1678 N N . PHE A 1 213 ? -0.176 25.469 14.227 1 97.75 213 PHE A N 1
ATOM 1679 C CA . PHE A 1 213 ? -0.188 25.625 12.773 1 97.75 213 PHE A CA 1
ATOM 1680 C C . PHE A 1 213 ? -1.561 26.062 12.289 1 97.75 213 PHE A C 1
ATOM 1682 O O . PHE A 1 213 ? -2.02 25.641 11.227 1 97.75 213 PHE A O 1
ATOM 1689 N N . ARG A 1 214 ? -2.195 26.828 13.078 1 96.81 214 ARG A N 1
ATOM 1690 C CA . ARG A 1 214 ? -3.451 27.469 12.727 1 96.81 214 ARG A CA 1
ATOM 1691 C C . ARG A 1 214 ? -3.197 28.766 11.969 1 96.81 214 ARG A C 1
ATOM 1693 O O . ARG A 1 214 ? -2.377 29.594 12.383 1 96.81 214 ARG A O 1
ATOM 1700 N N . ARG A 1 215 ? -3.885 28.828 10.812 1 92.25 215 ARG A N 1
ATOM 1701 C CA . ARG A 1 215 ? -3.752 30.078 10.07 1 92.25 215 ARG A CA 1
ATOM 1702 C C . ARG A 1 215 ? -4.414 31.234 10.812 1 92.25 215 ARG A C 1
ATOM 1704 O O . ARG A 1 215 ? -5.5 31.062 11.375 1 92.25 215 ARG A O 1
ATOM 1711 N N . SER A 1 216 ? -3.734 32.469 10.969 1 79 216 SER A N 1
ATOM 1712 C CA . SER A 1 216 ? -4.277 33.688 11.578 1 79 216 SER A CA 1
ATOM 1713 C C . SER A 1 216 ? -5.324 34.344 10.688 1 79 216 SER A C 1
ATOM 1715 O O . SER A 1 216 ? -5.266 34.219 9.461 1 79 216 SER A O 1
ATOM 1717 N N . MET B 1 1 ? 70.625 2.383 -24.422 1 27.78 1 MET B N 1
ATOM 1718 C CA . MET B 1 1 ? 69.312 2.613 -23.828 1 27.78 1 MET B CA 1
ATOM 1719 C C . MET B 1 1 ? 68.312 1.617 -24.359 1 27.78 1 MET B C 1
ATOM 1721 O O . MET B 1 1 ? 68 1.614 -25.562 1 27.78 1 MET B O 1
ATOM 1725 N N . LYS B 1 2 ? 68.188 0.396 -23.75 1 37.97 2 LYS B N 1
ATOM 1726 C CA . LYS B 1 2 ? 67.312 -0.695 -24.219 1 37.97 2 LYS B CA 1
ATOM 1727 C C . LYS B 1 2 ? 65.875 -0.279 -24.219 1 37.97 2 LYS B C 1
ATOM 1729 O O . LYS B 1 2 ? 65.438 0.526 -23.391 1 37.97 2 LYS B O 1
ATOM 1734 N N . PRO B 1 3 ? 65.188 -0.503 -25.328 1 37.72 3 PRO B N 1
ATOM 1735 C CA . PRO B 1 3 ? 63.75 -0.095 -25.406 1 37.72 3 PRO B CA 1
ATOM 1736 C C . PRO B 1 3 ? 62.938 -0.595 -24.234 1 37.72 3 PRO B C 1
ATOM 1738 O O . PRO B 1 3 ? 63.125 -1.711 -23.75 1 37.72 3 PRO B O 1
ATOM 1741 N N . ARG B 1 4 ? 62.312 0.24 -23.359 1 35.81 4 ARG B N 1
ATOM 1742 C CA . ARG B 1 4 ? 61.406 -0.107 -22.266 1 35.81 4 ARG B CA 1
ATOM 1743 C C . ARG B 1 4 ? 60.312 -1.031 -22.75 1 35.81 4 ARG B C 1
ATOM 1745 O O . ARG B 1 4 ? 59.594 -0.708 -23.703 1 35.81 4 ARG B O 1
ATOM 1752 N N . GLU B 1 5 ? 60.5 -2.311 -22.672 1 30.47 5 GLU B N 1
ATOM 1753 C CA . GLU B 1 5 ? 59.375 -3.23 -22.953 1 30.47 5 GLU B CA 1
ATOM 1754 C C . GLU B 1 5 ? 58.094 -2.768 -22.297 1 30.47 5 GLU B C 1
ATOM 1756 O O . GLU B 1 5 ? 58.062 -2.502 -21.094 1 30.47 5 GLU B O 1
ATOM 1761 N N . ARG B 1 6 ? 57.125 -2.211 -23.047 1 34.12 6 ARG B N 1
ATOM 1762 C CA . ARG B 1 6 ? 55.781 -1.878 -22.594 1 34.12 6 ARG B CA 1
ATOM 1763 C C . ARG B 1 6 ? 55.188 -3.012 -21.781 1 34.12 6 ARG B C 1
ATOM 1765 O O . ARG B 1 6 ? 55.219 -4.172 -22.203 1 34.12 6 ARG B O 1
ATOM 1772 N N . ALA B 1 7 ? 55.031 -2.848 -20.531 1 36 7 ALA B N 1
ATOM 1773 C CA . ALA B 1 7 ? 54.281 -3.756 -19.656 1 36 7 ALA B CA 1
ATOM 1774 C C . ALA B 1 7 ? 53 -4.211 -20.344 1 36 7 ALA B C 1
ATOM 1776 O O . ALA B 1 7 ? 52.125 -3.387 -20.672 1 36 7 ALA B O 1
ATOM 1777 N N . MET B 1 8 ? 53 -5.23 -21.141 1 34.88 8 MET B N 1
ATOM 1778 C CA . MET B 1 8 ? 51.75 -5.816 -21.594 1 34.88 8 MET B CA 1
ATOM 1779 C C . MET B 1 8 ? 50.75 -5.895 -20.453 1 34.88 8 MET B C 1
ATOM 1781 O O . MET B 1 8 ? 51.031 -6.445 -19.391 1 34.88 8 MET B O 1
ATOM 1785 N N . HIS B 1 9 ? 49.906 -4.84 -20.312 1 38.47 9 HIS B N 1
ATOM 1786 C CA . HIS B 1 9 ? 48.781 -4.922 -19.422 1 38.47 9 HIS B CA 1
ATOM 1787 C C . HIS B 1 9 ? 48.094 -6.297 -19.5 1 38.47 9 HIS B C 1
ATOM 1789 O O . HIS B 1 9 ? 48 -6.871 -20.594 1 38.47 9 HIS B O 1
ATOM 1795 N N . ASP B 1 10 ? 48.188 -7.109 -18.469 1 37.62 10 ASP B N 1
ATOM 1796 C CA . ASP B 1 10 ? 47.5 -8.375 -18.297 1 37.62 10 ASP B CA 1
ATOM 1797 C C . ASP B 1 10 ? 46.062 -8.281 -18.828 1 37.62 10 ASP B C 1
ATOM 1799 O O . ASP B 1 10 ? 45.406 -7.254 -18.672 1 37.62 10 ASP B O 1
ATOM 1803 N N . PRO B 1 11 ? 45.688 -9.055 -19.859 1 36.88 11 PRO B N 1
ATOM 1804 C CA . PRO B 1 11 ? 44.281 -8.984 -20.281 1 36.88 11 PRO B CA 1
ATOM 1805 C C . PRO B 1 11 ? 43.312 -8.828 -19.109 1 36.88 11 PRO B C 1
ATOM 1807 O O . PRO B 1 11 ? 43.625 -9.281 -18 1 36.88 11 PRO B O 1
ATOM 1810 N N . VAL B 1 12 ? 42.531 -7.801 -19.016 1 39.06 12 VAL B N 1
ATOM 1811 C CA . VAL B 1 12 ? 41.344 -7.699 -18.172 1 39.06 12 VAL B CA 1
ATOM 1812 C C . VAL B 1 12 ? 40.719 -9.078 -18 1 39.06 12 VAL B C 1
ATOM 1814 O O . VAL B 1 12 ? 40.5 -9.805 -18.984 1 39.06 12 VAL B O 1
ATOM 1817 N N . GLU B 1 13 ? 40.938 -9.875 -16.938 1 40.41 13 GLU B N 1
ATOM 1818 C CA . GLU B 1 13 ? 40.219 -11.086 -16.578 1 40.41 13 GLU B CA 1
ATOM 1819 C C . GLU B 1 13 ? 38.812 -11.102 -17.188 1 40.41 13 GLU B C 1
ATOM 1821 O O . GLU B 1 13 ? 38.062 -10.133 -17.062 1 40.41 13 GLU B O 1
ATOM 1826 N N . THR B 1 14 ? 38.469 -11.703 -18.266 1 43.91 14 THR B N 1
ATOM 1827 C CA . THR B 1 14 ? 37.219 -12.031 -18.906 1 43.91 14 THR B CA 1
ATOM 1828 C C . THR B 1 14 ? 36.156 -12.344 -17.844 1 43.91 14 THR B C 1
ATOM 1830 O O . THR B 1 14 ? 36.312 -13.273 -17.062 1 43.91 14 THR B O 1
ATOM 1833 N N . SER B 1 15 ? 35.406 -11.352 -17.25 1 49.09 15 SER B N 1
ATOM 1834 C CA . SER B 1 15 ? 34.312 -11.414 -16.266 1 49.09 15 SER B CA 1
ATOM 1835 C C . SER B 1 15 ? 33.438 -12.641 -16.484 1 49.09 15 SER B C 1
ATOM 1837 O O . SER B 1 15 ? 33.125 -12.992 -17.625 1 49.09 15 SER B O 1
ATOM 1839 N N . GLY B 1 16 ? 33.656 -13.789 -15.812 1 55.62 16 GLY B N 1
ATOM 1840 C CA . GLY B 1 16 ? 32.75 -14.922 -15.836 1 55.62 16 GLY B CA 1
ATOM 1841 C C . GLY B 1 16 ? 31.312 -14.555 -16.219 1 55.62 16 GLY B C 1
ATOM 1842 O O . GLY B 1 16 ? 31 -13.367 -16.344 1 55.62 16 GLY B O 1
ATOM 1843 N N . PRO B 1 17 ? 30.562 -15.602 -16.812 1 65.44 17 PRO B N 1
ATOM 1844 C CA . PRO B 1 17 ? 29.203 -15.32 -17.281 1 65.44 17 PRO B CA 1
ATOM 1845 C C . PRO B 1 17 ? 28.375 -14.555 -16.25 1 65.44 17 PRO B C 1
ATOM 1847 O O . PRO B 1 17 ? 28.578 -14.711 -15.047 1 65.44 17 PRO B O 1
ATOM 1850 N N . PHE B 1 18 ? 27.641 -13.594 -16.562 1 78.81 18 PHE B N 1
ATOM 1851 C CA . PHE B 1 18 ? 26.781 -12.797 -15.703 1 78.81 18 PHE B CA 1
ATOM 1852 C C . PHE B 1 18 ? 25.734 -13.672 -15.023 1 78.81 18 PHE B C 1
ATO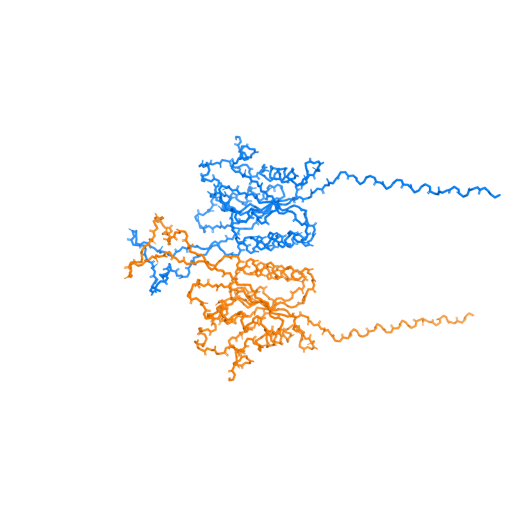M 1854 O O . PHE B 1 18 ? 25.188 -14.594 -15.641 1 78.81 18 PHE B O 1
ATOM 1861 N N . ARG B 1 19 ? 25.703 -13.648 -13.727 1 92.69 19 ARG B N 1
ATOM 1862 C CA . ARG B 1 19 ? 24.719 -14.375 -12.938 1 92.69 19 ARG B CA 1
ATOM 1863 C C . ARG B 1 19 ? 23.75 -13.414 -12.258 1 92.69 19 ARG B C 1
ATOM 1865 O O . ARG B 1 19 ? 24.172 -12.508 -11.531 1 92.69 19 ARG B O 1
ATOM 1872 N N . TYR B 1 20 ? 22.469 -13.578 -12.602 1 97.56 20 TYR B N 1
ATOM 1873 C CA . TYR B 1 20 ? 21.438 -12.766 -11.969 1 97.56 20 TYR B CA 1
ATOM 1874 C C . TYR B 1 20 ? 20.812 -13.5 -10.789 1 97.56 20 TYR B C 1
ATOM 1876 O O . TYR B 1 20 ? 20.656 -14.719 -10.82 1 97.56 20 TYR B O 1
ATOM 1884 N N . ARG B 1 21 ? 20.625 -12.852 -9.734 1 98.56 21 ARG B N 1
ATOM 1885 C CA . ARG B 1 21 ? 19.859 -13.352 -8.594 1 98.56 21 ARG B CA 1
ATOM 1886 C C . ARG B 1 21 ? 18.391 -12.906 -8.688 1 98.56 21 ARG B C 1
ATOM 1888 O O . ARG B 1 21 ? 18.109 -11.727 -8.867 1 98.56 21 ARG B O 1
ATOM 1895 N N . CYS B 1 22 ? 17.453 -13.867 -8.555 1 98.81 22 CYS B N 1
ATOM 1896 C CA . CYS B 1 22 ? 16.031 -13.594 -8.758 1 98.81 22 CYS B CA 1
ATOM 1897 C C . CYS B 1 22 ? 15.219 -13.93 -7.512 1 98.81 22 CYS B C 1
ATOM 1899 O O . CYS B 1 22 ? 15.414 -14.992 -6.91 1 98.81 22 CYS B O 1
ATOM 1901 N N . MET B 1 23 ? 14.414 -13.039 -7.062 1 98.88 23 MET B N 1
ATOM 1902 C CA . MET B 1 23 ? 13.469 -13.273 -5.969 1 98.88 23 MET B CA 1
ATOM 1903 C C . MET B 1 23 ? 12.031 -13.086 -6.441 1 98.88 23 MET B C 1
ATOM 1905 O O . MET B 1 23 ? 11.758 -12.242 -7.293 1 98.88 23 MET B O 1
ATOM 1909 N N . ILE B 1 24 ? 11.102 -13.836 -5.898 1 98.94 24 ILE B N 1
ATOM 1910 C CA . ILE B 1 24 ? 9.711 -13.828 -6.336 1 98.94 24 ILE B CA 1
ATOM 1911 C C . ILE B 1 24 ? 8.82 -13.305 -5.215 1 98.94 24 ILE B C 1
ATOM 1913 O O . ILE B 1 24 ? 8.977 -13.695 -4.055 1 98.94 24 ILE B O 1
ATOM 1917 N N . PHE B 1 25 ? 7.914 -12.438 -5.516 1 98.94 25 PHE B N 1
ATOM 1918 C CA . PHE B 1 25 ? 6.926 -11.875 -4.594 1 98.94 25 PHE B CA 1
ATOM 1919 C C . PHE B 1 25 ? 5.512 -12.156 -5.082 1 98.94 25 PHE B C 1
ATOM 1921 O O . PHE B 1 25 ? 5.094 -11.641 -6.121 1 98.94 25 PHE B O 1
ATOM 1928 N N . VAL B 1 26 ? 4.754 -12.891 -4.316 1 98.94 26 VAL B N 1
ATOM 1929 C CA . VAL B 1 26 ? 3.471 -13.383 -4.805 1 98.94 26 VAL B CA 1
ATOM 1930 C C . VAL B 1 26 ? 2.34 -12.828 -3.945 1 98.94 26 VAL B C 1
ATOM 1932 O O . VAL B 1 26 ? 2.316 -13.031 -2.73 1 98.94 26 VAL B O 1
ATOM 1935 N N . ASP B 1 27 ? 1.511 -12.125 -4.574 1 98.75 27 ASP B N 1
ATOM 1936 C CA . ASP B 1 27 ? 0.204 -11.828 -3.996 1 98.75 27 ASP B CA 1
ATOM 1937 C C . ASP B 1 27 ? -0.733 -13.023 -4.109 1 98.75 27 ASP B C 1
ATOM 1939 O O . ASP B 1 27 ? -1.301 -13.281 -5.172 1 98.75 27 ASP B O 1
ATOM 1943 N N . PHE B 1 28 ? -0.94 -13.742 -2.994 1 98.5 28 PHE B N 1
ATOM 1944 C CA . PHE B 1 28 ? -1.544 -15.07 -2.99 1 98.5 28 PHE B CA 1
ATOM 1945 C C . PHE B 1 28 ? -2.941 -15.031 -3.596 1 98.5 28 PHE B C 1
ATOM 1947 O O . PHE B 1 28 ? -3.258 -15.812 -4.492 1 98.5 28 PHE B O 1
ATOM 1954 N N . TRP B 1 29 ? -3.752 -14.148 -3.143 1 96.81 29 TRP B N 1
ATOM 1955 C CA . TRP B 1 29 ? -5.145 -14.164 -3.572 1 96.81 29 TRP B CA 1
ATOM 1956 C C . TRP B 1 29 ? -5.285 -13.625 -4.992 1 96.81 29 TRP B C 1
ATOM 1958 O O . TRP B 1 29 ? -6.109 -14.109 -5.77 1 96.81 29 TRP B O 1
ATOM 1968 N N . ASN B 1 30 ? -4.445 -12.555 -5.348 1 97.19 30 ASN B N 1
ATOM 1969 C CA . ASN B 1 30 ? -4.465 -12.086 -6.73 1 97.19 30 ASN B CA 1
ATOM 1970 C C . ASN B 1 30 ? -4.078 -13.203 -7.703 1 97.19 30 ASN B C 1
ATOM 1972 O O . ASN B 1 30 ? -4.738 -13.398 -8.727 1 97.19 30 ASN B O 1
ATOM 1976 N N . PHE B 1 31 ? -3.049 -13.93 -7.355 1 98.06 31 PHE B N 1
ATOM 1977 C CA . PHE B 1 31 ? -2.588 -15.055 -8.164 1 98.06 31 PHE B CA 1
ATOM 1978 C C . PHE B 1 31 ? -3.666 -16.125 -8.273 1 98.06 31 PHE B C 1
ATOM 1980 O O . PHE B 1 31 ? -4.051 -16.516 -9.375 1 98.06 31 PHE B O 1
ATOM 1987 N N . THR B 1 32 ? -4.215 -16.594 -7.109 1 96.81 32 THR B N 1
ATOM 1988 C CA . THR B 1 32 ? -5.109 -17.734 -7.043 1 96.81 32 THR B CA 1
ATOM 1989 C C . THR B 1 32 ? -6.434 -17.438 -7.73 1 96.81 32 THR B C 1
ATOM 1991 O O . THR B 1 32 ? -6.938 -18.25 -8.508 1 96.81 32 THR B O 1
ATOM 1994 N N . LEU B 1 33 ? -6.938 -16.297 -7.508 1 95.69 33 LEU B N 1
ATOM 1995 C CA . LEU B 1 33 ? -8.219 -15.938 -8.109 1 95.69 33 LEU B CA 1
ATOM 1996 C C . LEU B 1 33 ? -8.07 -15.727 -9.609 1 95.69 33 LEU B C 1
ATOM 1998 O O . LEU B 1 33 ? -8.961 -16.094 -10.383 1 95.69 33 LEU B O 1
ATOM 2002 N N . SER B 1 34 ? -6.953 -15.117 -10.008 1 96.81 34 SER B N 1
ATOM 2003 C CA . SER B 1 34 ? -6.703 -14.945 -11.438 1 96.81 34 SER B CA 1
ATOM 2004 C C . SER B 1 34 ? -6.539 -16.297 -12.133 1 96.81 34 SER B C 1
ATOM 2006 O O . SER B 1 34 ? -7.074 -16.5 -13.219 1 96.81 34 SER B O 1
ATOM 2008 N N . MET B 1 35 ? -5.785 -17.156 -11.508 1 97.25 35 MET B N 1
ATOM 2009 C CA . MET B 1 35 ? -5.574 -18.484 -12.07 1 97.25 35 MET B CA 1
ATOM 2010 C C . MET B 1 35 ? -6.898 -19.234 -12.227 1 97.25 35 MET B C 1
ATOM 2012 O O . MET B 1 35 ? -7.125 -19.906 -13.227 1 97.25 35 MET B O 1
ATOM 2016 N N . LYS B 1 36 ? -7.777 -19.078 -11.234 1 95.88 36 LYS B N 1
ATOM 2017 C CA . LYS B 1 36 ? -9.086 -19.719 -11.266 1 95.88 36 LYS B CA 1
ATOM 2018 C C . LYS B 1 36 ? -9.898 -19.266 -12.469 1 95.88 36 LYS B C 1
ATOM 2020 O O . LYS B 1 36 ? -10.672 -20.031 -13.039 1 95.88 36 LYS B O 1
ATOM 2025 N N . THR B 1 37 ? -9.719 -18.031 -12.844 1 94.75 37 THR B N 1
ATOM 2026 C CA . THR B 1 37 ? -10.43 -17.5 -14 1 94.75 37 THR B CA 1
ATOM 2027 C C . THR B 1 37 ? -9.922 -18.141 -15.289 1 94.75 37 THR B C 1
ATOM 2029 O O . THR B 1 37 ? -10.656 -18.234 -16.281 1 94.75 37 THR B O 1
ATOM 2032 N N . VAL B 1 38 ? -8.672 -18.547 -15.281 1 95.69 38 VAL B N 1
ATOM 2033 C CA . VAL B 1 38 ? -8.07 -19.188 -16.438 1 95.69 38 VAL B CA 1
ATOM 2034 C C . VAL B 1 38 ? -8.477 -20.672 -16.469 1 95.69 38 VAL B C 1
ATOM 2036 O O . VAL B 1 38 ? -8.898 -21.172 -17.516 1 95.69 38 VAL B O 1
ATOM 2039 N N . GLU B 1 39 ? -8.367 -21.234 -15.273 1 95.56 39 GLU B N 1
ATOM 2040 C CA . GLU B 1 39 ? -8.711 -22.641 -15.078 1 95.56 39 GLU B CA 1
ATOM 2041 C C . GLU B 1 39 ? -9.164 -22.922 -13.648 1 95.56 39 GLU B C 1
ATOM 2043 O O . GLU B 1 39 ? -8.352 -22.938 -12.727 1 95.56 39 GLU B O 1
ATOM 2048 N N . GLU B 1 40 ? -10.383 -23.062 -13.305 1 92.38 40 GLU B N 1
ATOM 2049 C CA . GLU B 1 40 ? -11.055 -23.094 -12.008 1 92.38 40 GLU B CA 1
ATOM 2050 C C . GLU B 1 40 ? -10.336 -24.047 -11.047 1 92.38 40 GLU B C 1
ATOM 2052 O O . GLU B 1 40 ? -10.078 -23.688 -9.898 1 92.38 40 GLU B O 1
ATOM 2057 N N . ALA B 1 41 ? -9.977 -25.312 -11.391 1 91.38 41 ALA B N 1
ATOM 2058 C CA . ALA B 1 41 ? -9.336 -26.266 -10.492 1 91.38 41 ALA B CA 1
ATOM 2059 C C . ALA B 1 41 ? -7.914 -26.578 -10.945 1 91.38 41 ALA B C 1
ATOM 2061 O O . ALA B 1 41 ? -7.527 -27.75 -11.031 1 91.38 41 ALA B O 1
ATOM 2062 N N . PHE B 1 42 ? -7.309 -25.438 -11.141 1 95.94 42 PHE B N 1
ATOM 2063 C CA . PHE B 1 42 ? -5.934 -25.641 -11.57 1 95.94 42 PHE B CA 1
ATOM 2064 C C . PHE B 1 42 ? -5.074 -26.141 -10.414 1 95.94 42 PHE B C 1
ATOM 2066 O O . PHE B 1 42 ? -4.988 -25.484 -9.375 1 95.94 42 PHE B O 1
ATOM 2073 N N . PRO B 1 43 ? -4.414 -27.25 -10.523 1 96.44 43 PRO B N 1
ATOM 2074 C CA . PRO B 1 43 ? -3.545 -27.781 -9.469 1 96.44 43 PRO B CA 1
ATOM 2075 C C . PRO B 1 43 ? -2.137 -27.188 -9.516 1 96.44 43 PRO B C 1
ATOM 2077 O O . PRO B 1 43 ? -1.211 -27.844 -10.016 1 96.44 43 PRO B O 1
ATOM 2080 N N . CYS B 1 44 ? -1.973 -26.094 -8.914 1 97.44 44 CYS B N 1
ATOM 2081 C CA . CYS B 1 44 ? -0.7 -25.375 -8.953 1 97.44 44 CYS B CA 1
ATOM 2082 C C . CYS B 1 44 ? 0.368 -26.125 -8.164 1 97.44 44 CYS B C 1
ATOM 2084 O O . CYS B 1 44 ? 0.158 -26.469 -7 1 97.44 44 CYS B O 1
ATOM 2086 N N . ASP B 1 45 ? 1.509 -26.391 -8.727 1 97.88 45 ASP B N 1
ATOM 2087 C CA . ASP B 1 45 ? 2.693 -26.891 -8.031 1 97.88 45 ASP B CA 1
ATOM 2088 C C . ASP B 1 45 ? 3.527 -25.734 -7.473 1 97.88 45 ASP B C 1
ATOM 2090 O O . ASP B 1 45 ? 4.418 -25.219 -8.148 1 97.88 45 ASP B O 1
ATOM 2094 N N . TRP B 1 46 ? 3.318 -25.438 -6.188 1 98.06 46 TRP B N 1
ATOM 2095 C CA . TRP B 1 46 ? 3.949 -24.297 -5.535 1 98.06 46 TRP B CA 1
ATOM 2096 C C . TRP B 1 46 ? 5.438 -24.547 -5.32 1 98.06 46 TRP B C 1
ATOM 2098 O O . TRP B 1 46 ? 6.199 -23.609 -5.059 1 98.06 46 TRP B O 1
ATOM 2108 N N . LYS B 1 47 ? 5.824 -25.719 -5.375 1 96.94 47 LYS B N 1
ATOM 2109 C CA . LYS B 1 47 ? 7.242 -26.047 -5.289 1 96.94 47 LYS B CA 1
ATOM 2110 C C . LYS B 1 47 ? 7.961 -25.734 -6.598 1 96.94 47 LYS B C 1
ATOM 2112 O O . LYS B 1 47 ? 9.102 -25.266 -6.594 1 96.94 47 LYS B O 1
ATOM 2117 N N . ALA B 1 48 ? 7.266 -25.953 -7.723 1 97.56 48 ALA B N 1
ATOM 2118 C CA . ALA B 1 48 ? 7.844 -25.766 -9.047 1 97.56 48 ALA B CA 1
ATOM 2119 C C . ALA B 1 48 ? 7.703 -24.328 -9.516 1 97.56 48 ALA B C 1
ATOM 2121 O O . ALA B 1 48 ? 8.547 -23.828 -10.258 1 97.56 48 ALA B O 1
ATOM 2122 N N . LEU B 1 49 ? 6.699 -23.656 -9.062 1 98.44 49 LEU B N 1
ATOM 2123 C CA . LEU B 1 49 ? 6.297 -22.344 -9.547 1 98.44 49 LEU B CA 1
ATOM 2124 C C . LEU B 1 49 ? 7.48 -21.375 -9.539 1 98.44 49 LEU B C 1
ATOM 2126 O O . LEU B 1 49 ? 7.789 -20.766 -10.562 1 98.44 49 LEU B O 1
ATOM 2130 N N . PRO B 1 50 ? 8.211 -21.266 -8.43 1 98.38 50 PRO B N 1
ATOM 2131 C CA . PRO B 1 50 ? 9.258 -20.234 -8.406 1 98.38 50 PRO B CA 1
ATOM 2132 C C . PRO B 1 50 ? 10.398 -20.531 -9.375 1 98.38 50 PRO B C 1
ATOM 2134 O O . PRO B 1 50 ? 11.023 -19.609 -9.906 1 98.38 50 PRO B O 1
ATOM 2137 N N . TYR B 1 51 ? 10.641 -21.75 -9.625 1 98.12 51 TYR B N 1
ATOM 2138 C CA . TYR B 1 51 ? 11.711 -22.109 -10.547 1 98.12 51 TYR B CA 1
ATOM 2139 C C . TYR B 1 51 ? 11.312 -21.797 -11.984 1 98.12 51 TYR B C 1
ATOM 2141 O O . TYR B 1 51 ? 12.133 -21.344 -12.781 1 98.12 51 TYR B O 1
ATOM 2149 N N . VAL B 1 52 ? 10.094 -22.016 -12.289 1 98.44 52 VAL B N 1
ATOM 2150 C CA . VAL B 1 52 ? 9.57 -21.703 -13.617 1 98.44 52 VAL B CA 1
ATOM 2151 C C . VAL B 1 52 ? 9.633 -20.188 -13.852 1 98.44 52 VAL B C 1
ATOM 2153 O O . VAL B 1 52 ? 10.133 -19.734 -14.891 1 98.44 52 VAL B O 1
ATOM 2156 N N . LEU B 1 53 ? 9.211 -19.422 -12.883 1 98.75 53 LEU B N 1
ATOM 2157 C CA . LEU B 1 53 ? 9.188 -17.969 -13.016 1 98.75 53 LEU B CA 1
ATOM 2158 C C . LEU B 1 53 ? 10.602 -17.406 -13.086 1 98.75 53 LEU B C 1
ATOM 2160 O O . LEU B 1 53 ? 10.867 -16.469 -13.836 1 98.75 53 LEU B O 1
ATOM 2164 N N . THR B 1 54 ? 11.484 -17.969 -12.273 1 98.69 54 THR B N 1
ATOM 2165 C CA . THR B 1 54 ? 12.875 -17.547 -12.281 1 98.69 54 THR B CA 1
ATOM 2166 C C . THR B 1 54 ? 13.5 -17.75 -13.656 1 98.69 54 THR B C 1
ATOM 2168 O O . THR B 1 54 ? 14.156 -16.859 -14.188 1 98.69 54 THR B O 1
ATOM 2171 N N . LYS B 1 55 ? 13.266 -18.891 -14.195 1 97.94 55 LYS B N 1
ATOM 2172 C CA . LYS B 1 55 ? 13.812 -19.219 -15.508 1 97.94 55 LYS B CA 1
ATOM 2173 C C . LYS B 1 55 ? 13.266 -18.266 -16.578 1 97.94 55 LYS B C 1
ATOM 2175 O O . LYS B 1 55 ? 14.023 -17.734 -17.391 1 97.94 55 LYS B O 1
ATOM 2180 N N . GLU B 1 56 ? 12.008 -18.078 -16.562 1 98.19 56 GLU B N 1
ATOM 2181 C CA . GLU B 1 56 ? 11.375 -17.219 -17.562 1 98.19 56 GLU B CA 1
ATOM 2182 C C . GLU B 1 56 ? 11.859 -15.773 -17.422 1 98.19 56 GLU B C 1
ATOM 2184 O O . GLU B 1 56 ? 12.148 -15.117 -18.422 1 98.19 56 GLU B O 1
ATOM 2189 N N . ALA B 1 57 ? 11.922 -15.32 -16.188 1 98.5 57 ALA B N 1
ATOM 2190 C CA . ALA B 1 57 ? 12.406 -13.961 -15.93 1 98.5 57 ALA B CA 1
ATOM 2191 C C . ALA B 1 57 ? 13.844 -13.797 -16.406 1 98.5 57 ALA B C 1
ATOM 2193 O O . ALA B 1 57 ? 14.18 -12.805 -17.062 1 98.5 57 ALA B O 1
ATOM 2194 N N . GLY B 1 58 ? 14.68 -14.742 -16.094 1 97.81 58 GLY B N 1
ATOM 2195 C CA . GLY B 1 58 ? 16.062 -14.711 -16.516 1 97.81 58 GLY B CA 1
ATOM 2196 C C . GLY B 1 58 ? 16.219 -14.656 -18.031 1 97.81 58 GLY B C 1
ATOM 2197 O O . GLY B 1 58 ? 17.047 -13.891 -18.547 1 97.81 58 GLY B O 1
ATOM 2198 N N . TYR B 1 59 ? 15.43 -15.445 -18.672 1 96.75 59 TYR B N 1
ATOM 2199 C CA . TYR B 1 59 ? 15.492 -15.508 -20.125 1 96.75 59 TYR B CA 1
ATOM 2200 C C . TYR B 1 59 ? 15.148 -14.156 -20.734 1 96.75 59 TYR B C 1
ATOM 2202 O O . TYR B 1 59 ? 15.75 -13.75 -21.734 1 96.75 59 TYR B O 1
ATOM 2210 N N . GLN B 1 60 ? 14.195 -13.477 -20.203 1 96.62 60 GLN B N 1
ATOM 2211 C CA . GLN B 1 60 ? 13.789 -12.164 -20.703 1 96.62 60 GLN B CA 1
ATOM 2212 C C . GLN B 1 60 ? 14.898 -11.133 -20.5 1 96.62 60 GLN B C 1
ATOM 2214 O O . GLN B 1 60 ? 15.102 -10.266 -21.359 1 96.62 60 GLN B O 1
ATOM 2219 N N . VAL B 1 61 ? 15.523 -11.25 -19.391 1 96.75 61 VAL B N 1
ATOM 2220 C CA . VAL B 1 61 ? 16.547 -10.266 -19.062 1 96.75 61 VAL B CA 1
ATOM 2221 C C . VAL B 1 61 ? 17.797 -10.516 -19.875 1 96.75 61 VAL B C 1
ATOM 2223 O O . VAL B 1 61 ? 18.344 -9.594 -20.5 1 96.75 61 VAL B O 1
ATOM 2226 N N . ASP B 1 62 ? 18.297 -11.742 -19.859 1 96.19 62 ASP B N 1
ATOM 2227 C CA . ASP B 1 62 ? 19.516 -12.141 -20.547 1 96.19 62 ASP B CA 1
ATOM 2228 C C . ASP B 1 62 ? 19.531 -13.648 -20.797 1 96.19 62 ASP B C 1
ATOM 2230 O O . ASP B 1 62 ? 19.922 -14.414 -19.922 1 96.19 62 ASP B O 1
ATOM 2234 N N . PRO B 1 63 ? 19.203 -14 -22.031 1 94.81 63 PRO B N 1
ATOM 2235 C CA . PRO B 1 63 ? 19.125 -15.43 -22.328 1 94.81 63 PRO B CA 1
ATOM 2236 C C . PRO B 1 63 ? 20.469 -16.141 -22.172 1 94.81 63 PRO B C 1
ATOM 2238 O O . PRO B 1 63 ? 20.516 -17.359 -22.047 1 94.81 63 PRO B O 1
ATOM 2241 N N . SER B 1 64 ? 21.469 -15.406 -22.203 1 95.12 64 SER B N 1
ATOM 2242 C CA . SER B 1 64 ? 22.797 -15.992 -22.172 1 95.12 64 SER B CA 1
ATOM 2243 C C . SER B 1 64 ? 23.328 -16.094 -20.75 1 95.12 64 SER B C 1
ATOM 2245 O O . SER B 1 64 ? 24.328 -16.75 -20.5 1 95.12 64 SER B O 1
ATOM 2247 N N . ALA B 1 65 ? 22.609 -15.484 -19.812 1 95.19 65 ALA B N 1
ATOM 2248 C CA . ALA B 1 65 ? 23.062 -15.469 -18.422 1 95.19 65 ALA B CA 1
ATOM 2249 C C . ALA B 1 65 ? 22.344 -16.516 -17.594 1 95.19 65 ALA B C 1
ATOM 2251 O O . ALA B 1 65 ? 21.312 -17.047 -18.016 1 95.19 65 ALA B O 1
ATOM 2252 N N . SER B 1 66 ? 22.984 -16.922 -16.562 1 96.06 66 SER B N 1
ATOM 2253 C CA . SER B 1 66 ? 22.297 -17.766 -15.586 1 96.06 66 SER B CA 1
ATOM 2254 C C . SER B 1 66 ? 21.516 -16.922 -14.594 1 96.06 66 SER B C 1
ATOM 2256 O O . SER B 1 66 ? 21.859 -15.766 -14.344 1 96.06 66 SER B O 1
ATOM 2258 N N . THR B 1 67 ? 20.469 -17.484 -14.133 1 97.69 67 THR B N 1
ATOM 2259 C CA . THR B 1 67 ? 19.641 -16.828 -13.117 1 97.69 67 THR B CA 1
ATOM 2260 C C . THR B 1 67 ? 19.406 -17.766 -11.93 1 97.69 67 THR B C 1
ATOM 2262 O O . THR B 1 67 ? 18.984 -18.922 -12.117 1 97.69 67 THR B O 1
ATOM 2265 N N . GLU B 1 68 ? 19.719 -17.328 -10.789 1 97.62 68 GLU B N 1
ATOM 2266 C CA . GLU B 1 68 ? 19.609 -18.109 -9.562 1 97.62 68 GLU B CA 1
ATOM 2267 C C . GLU B 1 68 ? 18.344 -17.734 -8.781 1 97.62 68 GLU B C 1
ATOM 2269 O O . GLU B 1 68 ? 18.078 -16.547 -8.578 1 97.62 68 GLU B O 1
ATOM 2274 N N . TYR B 1 69 ? 17.672 -18.766 -8.328 1 98.44 69 TYR B N 1
ATOM 2275 C CA . TYR B 1 69 ? 16.547 -18.578 -7.43 1 98.44 69 TYR B CA 1
ATOM 2276 C C . TYR B 1 69 ? 17.016 -18.219 -6.023 1 98.44 69 TYR B C 1
ATOM 2278 O O . TYR B 1 69 ? 17.719 -19 -5.383 1 98.44 69 TYR B O 1
ATOM 2286 N N . ARG B 1 70 ? 16.562 -17.016 -5.512 1 98.31 70 ARG B N 1
ATOM 2287 C CA . ARG B 1 70 ? 17 -16.547 -4.195 1 98.31 70 ARG B CA 1
ATOM 2288 C C . ARG B 1 70 ? 15.891 -16.734 -3.162 1 98.31 70 ARG B C 1
ATOM 2290 O O . ARG B 1 70 ? 16.141 -16.625 -1.959 1 98.31 70 ARG B O 1
ATOM 2297 N N . GLY B 1 71 ? 14.656 -17 -3.604 1 98.56 71 GLY B N 1
ATOM 2298 C CA . GLY B 1 71 ? 13.547 -17.203 -2.682 1 98.56 71 GLY B CA 1
ATOM 2299 C C . GLY B 1 71 ? 12.227 -16.672 -3.213 1 98.56 71 GLY B C 1
ATOM 2300 O O . GLY B 1 71 ? 12.195 -15.961 -4.215 1 98.56 71 GLY B O 1
ATOM 2301 N N . MET B 1 72 ? 11.195 -17.125 -2.564 1 98.88 72 MET B N 1
ATOM 2302 C CA . MET B 1 72 ? 9.836 -16.688 -2.867 1 98.88 72 MET B CA 1
ATOM 2303 C C . MET B 1 72 ? 9.117 -16.234 -1.599 1 98.88 72 MET B C 1
ATOM 2305 O O . MET B 1 72 ? 9.164 -16.922 -0.578 1 98.88 72 MET B O 1
ATOM 2309 N N . ARG B 1 73 ? 8.586 -15.094 -1.631 1 98.88 73 ARG B N 1
ATOM 2310 C CA . ARG B 1 73 ? 7.738 -14.586 -0.554 1 98.88 73 ARG B CA 1
ATOM 2311 C C . ARG B 1 73 ? 6.273 -14.547 -0.978 1 98.88 73 ARG B C 1
ATOM 2313 O O . ARG B 1 73 ? 5.941 -14.016 -2.039 1 98.88 73 ARG B O 1
ATOM 2320 N N . VAL B 1 74 ? 5.449 -15.141 -0.16 1 98.88 74 VAL B N 1
ATOM 2321 C CA . VAL B 1 74 ? 4.023 -15.234 -0.464 1 98.88 74 VAL B CA 1
ATOM 2322 C C . VAL B 1 74 ? 3.221 -14.461 0.58 1 98.88 74 VAL B C 1
ATOM 2324 O O . VAL B 1 74 ? 3.41 -14.648 1.784 1 98.88 74 VAL B O 1
ATOM 2327 N N . TYR B 1 75 ? 2.408 -13.57 0.063 1 98.75 75 TYR B N 1
ATOM 2328 C CA . TYR B 1 75 ? 1.608 -12.703 0.917 1 98.75 75 TYR B CA 1
ATOM 2329 C C . TYR B 1 75 ? 0.122 -13 0.762 1 98.75 75 TYR B C 1
ATOM 2331 O O . TYR B 1 75 ? -0.362 -13.211 -0.353 1 98.75 75 TYR B O 1
ATOM 2339 N N . GLY B 1 76 ? -0.592 -13.008 1.868 1 97.69 76 GLY B N 1
ATOM 2340 C CA . GLY B 1 76 ? -2.018 -13.281 1.793 1 97.69 76 GLY B CA 1
ATOM 2341 C C . GLY B 1 76 ? -2.746 -13.023 3.098 1 97.69 76 GLY B C 1
ATOM 2342 O O . GLY B 1 76 ? -2.264 -12.266 3.943 1 97.69 76 GLY B O 1
ATOM 2343 N N . SER B 1 77 ? -3.936 -13.461 3.154 1 96.81 77 SER B N 1
ATOM 2344 C CA . SER B 1 77 ? -4.75 -13.289 4.352 1 96.81 77 SER B CA 1
ATOM 2345 C C . SER B 1 77 ? -5.672 -14.484 4.574 1 96.81 77 SER B C 1
ATOM 2347 O O . SER B 1 77 ? -5.91 -15.266 3.656 1 96.81 77 SER B O 1
ATOM 2349 N N . PHE B 1 78 ? -6.074 -14.633 5.84 1 96.38 78 PHE B N 1
ATOM 2350 C CA . PHE B 1 78 ? -7.043 -15.656 6.223 1 96.38 78 PHE B CA 1
ATOM 2351 C C . PHE B 1 78 ? -8.367 -15.023 6.633 1 96.38 78 PHE B C 1
ATOM 2353 O O . PHE B 1 78 ? -8.383 -13.984 7.305 1 96.38 78 PHE B O 1
ATOM 2360 N N . ASP B 1 79 ? -9.453 -15.664 6.133 1 90.25 79 ASP B N 1
ATOM 2361 C CA . ASP B 1 79 ? -10.773 -15.273 6.609 1 90.25 79 ASP B CA 1
ATOM 2362 C C . ASP B 1 79 ? -11.164 -16.062 7.852 1 90.25 79 ASP B C 1
ATOM 2364 O O . ASP B 1 79 ? -11.805 -17.125 7.742 1 90.25 79 ASP B O 1
ATOM 2368 N N . GLY B 1 80 ? -10.742 -15.719 8.969 1 79.31 80 GLY B N 1
ATOM 2369 C CA . GLY B 1 80 ? -11.094 -16.359 10.234 1 79.31 80 GLY B CA 1
ATOM 2370 C C . GLY B 1 80 ? -11.188 -17.859 10.133 1 79.31 80 GLY B C 1
ATOM 2371 O O . GLY B 1 80 ? -10.312 -18.516 9.547 1 79.31 80 GLY B O 1
ATOM 2372 N N . LYS B 1 81 ? -12.188 -18.344 10.727 1 74.19 81 LYS B N 1
ATOM 2373 C CA . LYS B 1 81 ? -12.375 -19.781 10.836 1 74.19 81 LYS B CA 1
ATOM 2374 C C . LYS B 1 81 ? -12.742 -20.406 9.492 1 74.19 81 LYS B C 1
ATOM 2376 O O . LYS B 1 81 ? -12.539 -21.594 9.273 1 74.19 81 LYS B O 1
ATOM 2381 N N . GLY B 1 82 ? -13.07 -19.578 8.633 1 80.25 82 GLY B N 1
ATOM 2382 C CA . GLY B 1 82 ? -13.477 -20.078 7.324 1 80.25 82 GLY B CA 1
ATOM 2383 C C . GLY B 1 82 ? -12.328 -20.625 6.5 1 80.25 82 GLY B C 1
ATOM 2384 O O . GLY B 1 82 ? -12.539 -21.453 5.617 1 80.25 82 GLY B O 1
ATOM 2385 N N . ASP B 1 83 ? -11.109 -20.234 6.836 1 90.44 83 ASP B N 1
ATOM 2386 C CA . ASP B 1 83 ? -9.961 -20.641 6.035 1 90.44 83 ASP B CA 1
ATOM 2387 C C . ASP B 1 83 ? -9.055 -21.578 6.812 1 90.44 83 ASP B C 1
ATOM 2389 O O . ASP B 1 83 ? -7.824 -21.484 6.723 1 90.44 83 ASP B O 1
ATOM 2393 N N . ALA B 1 84 ? -9.617 -22.469 7.523 1 92.5 84 ALA B N 1
ATOM 2394 C CA . ALA B 1 84 ? -8.836 -23.375 8.352 1 92.5 84 ALA B CA 1
ATOM 2395 C C . ALA B 1 84 ? -7.961 -24.281 7.488 1 92.5 84 ALA B C 1
ATOM 2397 O O . ALA B 1 84 ? -6.793 -24.516 7.809 1 92.5 84 ALA B O 1
ATOM 2398 N N . ASN B 1 85 ? -8.516 -24.844 6.453 1 94.31 85 ASN B N 1
ATOM 2399 C CA . ASN B 1 85 ? -7.762 -25.703 5.555 1 94.31 85 ASN B CA 1
ATOM 2400 C C . ASN B 1 85 ? -6.621 -24.953 4.875 1 94.31 85 ASN B C 1
ATOM 2402 O O . ASN B 1 85 ? -5.512 -25.469 4.746 1 94.31 85 ASN B O 1
ATOM 2406 N N . LEU B 1 86 ? -6.941 -23.797 4.457 1 95.56 86 LEU B N 1
ATOM 2407 C CA . LEU B 1 86 ? -5.906 -22.969 3.852 1 95.56 86 LEU B CA 1
ATOM 2408 C C . LEU B 1 86 ? -4.793 -22.672 4.848 1 95.56 86 LEU B C 1
ATOM 2410 O O . LEU B 1 86 ? -3.609 -22.766 4.512 1 95.56 86 LEU B O 1
ATOM 2414 N N . ARG B 1 87 ? -5.145 -22.359 6.051 1 96.19 87 ARG B N 1
ATOM 2415 C CA . ARG B 1 87 ? -4.176 -22.062 7.105 1 96.19 87 ARG B CA 1
ATOM 2416 C C . ARG B 1 87 ? -3.254 -23.266 7.34 1 96.19 87 ARG B C 1
ATOM 2418 O O . ARG B 1 87 ? -2.037 -23.094 7.453 1 96.19 87 ARG B O 1
ATOM 2425 N N . LYS B 1 88 ? -3.885 -24.328 7.426 1 96.31 88 LYS B N 1
ATOM 2426 C CA . LYS B 1 88 ? -3.123 -25.562 7.629 1 96.31 88 LYS B CA 1
ATOM 2427 C C . LYS B 1 88 ? -2.166 -25.812 6.469 1 96.31 88 LYS B C 1
ATOM 2429 O O . LYS B 1 88 ? -0.989 -26.109 6.68 1 96.31 88 LYS B O 1
ATOM 2434 N N . TRP B 1 89 ? -2.674 -25.672 5.312 1 97.06 89 TRP B N 1
ATOM 2435 C CA . TRP B 1 89 ? -1.862 -25.906 4.125 1 97.06 89 TRP B CA 1
ATOM 2436 C C . TRP B 1 89 ? -0.679 -24.953 4.066 1 97.06 89 TRP B C 1
ATOM 2438 O O . TRP B 1 89 ? 0.446 -25.359 3.768 1 97.06 89 TRP B O 1
ATOM 2448 N N . VAL B 1 90 ? -0.889 -23.734 4.34 1 97.5 90 VAL B N 1
ATOM 2449 C CA . VAL B 1 90 ? 0.153 -22.703 4.305 1 97.5 90 VAL B CA 1
ATOM 2450 C C . VAL B 1 90 ? 1.239 -23.047 5.32 1 97.5 90 VAL B C 1
ATOM 2452 O O . VAL B 1 90 ? 2.43 -23 5.004 1 97.5 90 VAL B O 1
ATOM 2455 N N . LYS B 1 91 ? 0.836 -23.438 6.461 1 95 91 LYS B N 1
ATOM 2456 C CA . LYS B 1 91 ? 1.767 -23.656 7.566 1 95 91 LYS B CA 1
ATOM 2457 C C . LYS B 1 91 ? 2.49 -25 7.43 1 95 91 LYS B C 1
ATOM 2459 O O . LYS B 1 91 ? 3.672 -25.109 7.762 1 95 91 LYS B O 1
ATOM 2464 N N . THR B 1 92 ? 1.876 -25.969 6.855 1 96.44 92 THR B N 1
ATOM 2465 C CA . THR B 1 92 ? 2.445 -27.312 6.883 1 96.44 92 THR B CA 1
ATOM 2466 C C . THR B 1 92 ? 3.066 -27.656 5.531 1 96.44 92 THR B C 1
ATOM 2468 O O . THR B 1 92 ? 3.865 -28.594 5.434 1 96.44 92 THR B O 1
ATOM 2471 N N . LYS B 1 93 ? 2.729 -26.922 4.543 1 97.19 93 LYS B N 1
ATOM 2472 C CA . LYS B 1 93 ? 3.232 -27.266 3.215 1 97.19 93 LYS B CA 1
ATOM 2473 C C . LYS B 1 93 ? 3.969 -26.078 2.59 1 97.19 93 LYS B C 1
ATOM 2475 O O . LYS B 1 93 ? 5.199 -26.078 2.527 1 97.19 93 LYS B O 1
ATOM 2480 N N . LEU B 1 94 ? 3.32 -25.047 2.324 1 97.88 94 LEU B N 1
ATOM 2481 C CA . LEU B 1 94 ? 3.883 -23.938 1.575 1 97.88 94 LEU B CA 1
ATOM 2482 C C . LEU B 1 94 ? 5.141 -23.406 2.256 1 97.88 94 LEU B C 1
ATOM 2484 O O . LEU B 1 94 ? 6.18 -23.234 1.613 1 97.88 94 LEU B O 1
ATOM 2488 N N . GLU B 1 95 ? 5.047 -23.188 3.496 1 96.94 95 GLU B N 1
ATOM 2489 C CA . GLU B 1 95 ? 6.129 -22.562 4.25 1 96.94 95 GLU B CA 1
ATOM 2490 C C . GLU B 1 95 ? 7.34 -23.484 4.34 1 96.94 95 GLU B C 1
ATOM 2492 O O . GLU B 1 95 ? 8.445 -23.047 4.66 1 96.94 95 GLU B O 1
ATOM 2497 N N . THR B 1 96 ? 7.16 -24.75 4.09 1 96.88 96 THR B N 1
ATOM 2498 C CA . THR B 1 96 ? 8.242 -25.719 4.242 1 96.88 96 THR B CA 1
ATOM 2499 C C . THR B 1 96 ? 9.047 -25.844 2.955 1 96.88 96 THR B C 1
ATOM 2501 O O . THR B 1 96 ? 10.141 -26.422 2.951 1 96.88 96 THR B O 1
ATOM 2504 N N . PHE B 1 97 ? 8.531 -25.312 1.874 1 97.06 97 PHE B N 1
ATOM 2505 C CA . PHE B 1 97 ? 9.266 -25.391 0.615 1 97.06 97 PHE B CA 1
ATOM 2506 C C . PHE B 1 97 ? 10.555 -24.594 0.689 1 97.06 97 PHE B C 1
ATOM 2508 O O . PHE B 1 97 ? 10.594 -23.516 1.293 1 97.06 97 PHE B O 1
ATOM 2515 N N . PRO B 1 98 ? 11.562 -25.094 0.1 1 95.44 98 PRO B N 1
ATOM 2516 C CA . PRO B 1 98 ? 12.852 -24.406 0.159 1 95.44 98 PRO B CA 1
ATOM 2517 C C . PRO B 1 98 ? 12.781 -22.969 -0.36 1 95.44 98 PRO B C 1
ATOM 2519 O O . PRO B 1 98 ? 12.297 -22.734 -1.47 1 95.44 98 PRO B O 1
ATOM 2522 N N . GLY B 1 99 ? 13.258 -22.047 0.435 1 97.44 99 GLY B N 1
ATOM 2523 C CA . GLY B 1 99 ? 13.375 -20.656 0.03 1 97.44 99 GLY B CA 1
ATOM 2524 C C . GLY B 1 99 ? 12.062 -19.906 0.117 1 97.44 99 GLY B C 1
ATOM 2525 O O . GLY B 1 99 ? 11.984 -18.734 -0.292 1 97.44 99 GLY B O 1
ATOM 2526 N N . VAL B 1 100 ? 11.016 -20.547 0.664 1 98.5 100 VAL B N 1
ATOM 2527 C CA . VAL B 1 100 ? 9.703 -19.922 0.693 1 98.5 100 VAL B CA 1
ATOM 2528 C C . VAL B 1 100 ? 9.461 -19.281 2.062 1 98.5 100 VAL B C 1
ATOM 2530 O O . VAL B 1 100 ? 9.734 -19.906 3.094 1 98.5 100 VAL B O 1
ATOM 2533 N N . SER B 1 101 ? 9.086 -18.016 2.092 1 98.06 101 SER B N 1
ATOM 2534 C CA . SER B 1 101 ? 8.625 -17.297 3.273 1 98.06 101 SER B CA 1
ATOM 2535 C C . SER B 1 101 ? 7.195 -16.797 3.084 1 98.06 101 SER B C 1
ATOM 2537 O O . SER B 1 101 ? 6.812 -16.391 1.983 1 98.06 101 SER B O 1
ATOM 2539 N N . ILE B 1 102 ? 6.457 -16.828 4.148 1 98.25 102 ILE B N 1
ATOM 2540 C CA . ILE B 1 102 ? 5.059 -16.438 4.027 1 98.25 102 ILE B CA 1
ATOM 2541 C C . ILE B 1 102 ? 4.773 -15.25 4.945 1 98.25 102 ILE B C 1
ATOM 2543 O O . ILE B 1 102 ? 5.441 -15.078 5.969 1 98.25 102 ILE B O 1
ATOM 2547 N N . LYS B 1 103 ? 3.883 -14.414 4.594 1 97.81 103 LYS B N 1
ATOM 2548 C CA . LYS B 1 103 ? 3.287 -13.359 5.41 1 97.81 103 LYS B CA 1
ATOM 2549 C C . LYS B 1 103 ? 1.774 -13.297 5.211 1 97.81 103 LYS B C 1
ATOM 2551 O O . LYS B 1 103 ? 1.288 -12.633 4.297 1 97.81 103 LYS B O 1
ATOM 2556 N N . PHE B 1 104 ? 1.12 -13.992 6.078 1 97.38 104 PHE B N 1
ATOM 2557 C CA . PHE B 1 104 ? -0.338 -14.023 6.055 1 97.38 104 PHE B CA 1
ATOM 2558 C C . PHE B 1 104 ? -0.916 -13.312 7.273 1 97.38 104 PHE B C 1
ATOM 2560 O O . PHE B 1 104 ? -0.399 -13.453 8.383 1 97.38 104 PHE B O 1
ATOM 2567 N N . VAL B 1 105 ? -1.94 -12.547 7.047 1 95.62 105 VAL B N 1
ATOM 2568 C CA . VAL B 1 105 ? -2.59 -11.836 8.141 1 95.62 105 VAL B CA 1
ATOM 2569 C C . VAL B 1 105 ? -4.059 -12.234 8.227 1 95.62 105 VAL B C 1
ATOM 2571 O O . VAL B 1 105 ? -4.617 -12.766 7.262 1 95.62 105 VAL B O 1
ATOM 2574 N N . ASP B 1 106 ? -4.613 -12.016 9.383 1 95.19 106 ASP B N 1
ATOM 2575 C CA . ASP B 1 106 ? -6.047 -12.25 9.523 1 95.19 106 ASP B CA 1
ATOM 2576 C C . ASP B 1 106 ? -6.852 -11.07 8.984 1 95.19 106 ASP B C 1
ATOM 2578 O O . ASP B 1 106 ? -6.535 -9.914 9.266 1 95.19 106 ASP B O 1
ATOM 2582 N N . ARG B 1 107 ? -7.816 -11.406 8.25 1 95.12 107 ARG B N 1
ATOM 2583 C CA . ARG B 1 107 ? -8.742 -10.359 7.824 1 95.12 107 ARG B CA 1
ATOM 2584 C C . ARG B 1 107 ? -9.539 -9.812 9.008 1 95.12 107 ARG B C 1
ATOM 2586 O O . ARG B 1 107 ? -9.727 -10.508 10.008 1 95.12 107 ARG B O 1
ATOM 2593 N N . GLN B 1 108 ? -9.922 -8.602 8.883 1 92.62 108 GLN B N 1
ATOM 2594 C CA . GLN B 1 108 ? -10.711 -7.953 9.93 1 92.62 108 GLN B CA 1
ATOM 2595 C C . GLN B 1 108 ? -12.078 -7.539 9.398 1 92.62 108 GLN B C 1
ATOM 2597 O O . GLN B 1 108 ? -12.219 -7.184 8.227 1 92.62 108 GLN B O 1
ATOM 2602 N N . LYS B 1 109 ? -13.016 -7.609 10.305 1 93 109 LYS B N 1
ATOM 2603 C CA . LYS B 1 109 ? -14.344 -7.129 9.938 1 93 109 LYS B CA 1
ATOM 2604 C C . LYS B 1 109 ? -14.344 -5.621 9.711 1 93 109 LYS B C 1
ATOM 2606 O O . LYS B 1 109 ? -13.734 -4.875 10.484 1 93 109 LYS B O 1
ATOM 2611 N N . LYS B 1 110 ? -14.969 -5.184 8.633 1 93.81 110 LYS B N 1
ATOM 2612 C CA . LYS B 1 110 ? -15.086 -3.752 8.375 1 93.81 110 LYS B CA 1
ATOM 2613 C C . LYS B 1 110 ? -15.977 -3.076 9.406 1 93.81 110 LYS B C 1
ATOM 2615 O O . LYS B 1 110 ? -16.906 -3.695 9.938 1 93.81 110 LYS B O 1
ATOM 2620 N N . MET B 1 111 ? -15.703 -1.819 9.688 1 90.75 111 MET B N 1
ATOM 2621 C CA . MET B 1 111 ? -16.422 -1.077 10.711 1 90.75 111 MET B CA 1
ATOM 2622 C C . MET B 1 111 ? -17.844 -0.769 10.258 1 90.75 111 MET B C 1
ATOM 2624 O O . MET B 1 111 ? -18.781 -0.784 11.062 1 90.75 111 MET B O 1
ATOM 2628 N N . SER B 1 112 ? -18.016 -0.444 8.953 1 94.19 112 SER B N 1
ATOM 2629 C CA . SER B 1 112 ? -19.312 -0.058 8.414 1 94.19 112 SER B CA 1
ATOM 2630 C C . SER B 1 112 ? -19.562 -0.73 7.066 1 94.19 112 SER B C 1
ATOM 2632 O O . SER B 1 112 ? -18.641 -1.213 6.418 1 94.19 112 SER B O 1
ATOM 2634 N N . GLY B 1 113 ? -20.844 -0.874 6.773 1 95.25 113 GLY B N 1
ATOM 2635 C CA . GLY B 1 113 ? -21.188 -1.334 5.441 1 95.25 113 GLY B CA 1
ATOM 2636 C C . GLY B 1 113 ? -20.875 -0.321 4.355 1 95.25 113 GLY B C 1
ATOM 2637 O O . GLY B 1 113 ? -20.391 0.776 4.645 1 95.25 113 GLY B O 1
ATOM 2638 N N . PRO B 1 114 ? -21.172 -0.759 3.064 1 96.81 114 PRO B N 1
ATOM 2639 C CA . PRO B 1 114 ? -20.906 0.179 1.97 1 96.81 114 PRO B CA 1
ATOM 2640 C C . PRO B 1 114 ? -21.75 1.444 2.061 1 96.81 114 PRO B C 1
ATOM 2642 O O . PRO B 1 114 ? -22.922 1.381 2.453 1 96.81 114 PRO B O 1
ATOM 2645 N N . LYS B 1 115 ? -21.141 2.545 1.812 1 96.06 115 LYS B N 1
ATOM 2646 C CA . LYS B 1 115 ? -21.797 3.844 1.841 1 96.06 115 LYS B CA 1
ATOM 2647 C C . LYS B 1 115 ? -22.109 4.34 0.429 1 96.06 115 LYS B C 1
ATOM 2649 O O . LYS B 1 115 ? -21.266 4.219 -0.468 1 96.06 115 LYS B O 1
ATOM 2654 N N . CYS B 1 116 ? -23.281 4.84 0.224 1 96.81 116 CYS B N 1
ATOM 2655 C CA . CYS B 1 116 ? -23.641 5.434 -1.061 1 96.81 116 CYS B CA 1
ATOM 2656 C C . CYS B 1 116 ? -22.797 6.664 -1.348 1 96.81 116 CYS B C 1
ATOM 2658 O O . CYS B 1 116 ? -22.656 7.547 -0.499 1 96.81 116 CYS B O 1
ATOM 2660 N N . PRO B 1 117 ? -22.172 6.727 -2.523 1 93.81 117 PRO B N 1
ATOM 2661 C CA . PRO B 1 117 ? -21.328 7.875 -2.84 1 93.81 117 PRO B CA 1
ATOM 2662 C C . PRO B 1 117 ? -22.125 9.156 -3.066 1 93.81 117 PRO B C 1
ATOM 2664 O O . PRO B 1 117 ? -21.547 10.242 -3.139 1 93.81 117 PRO B O 1
ATOM 2667 N N . ILE B 1 118 ? -23.406 9.094 -3.135 1 94.06 118 ILE B N 1
ATOM 2668 C CA . ILE B 1 118 ? -24.25 10.242 -3.471 1 94.06 118 ILE B CA 1
ATOM 2669 C C . ILE B 1 118 ? -24.969 10.734 -2.223 1 94.06 118 ILE B C 1
ATOM 2671 O O . ILE B 1 118 ? -24.781 11.867 -1.783 1 94.06 118 ILE B O 1
ATOM 2675 N N . CYS B 1 119 ? -25.719 9.82 -1.58 1 96.75 119 CYS B N 1
ATOM 2676 C CA . CYS B 1 119 ? -26.516 10.281 -0.453 1 96.75 119 CYS B CA 1
ATOM 2677 C C . CYS B 1 119 ? -25.844 9.945 0.871 1 96.75 119 CYS B C 1
ATOM 2679 O O . CYS B 1 119 ? -26.328 10.32 1.938 1 96.75 119 CYS B O 1
ATOM 2681 N N . TYR B 1 120 ? -24.797 9.18 0.9 1 95.06 120 TYR B N 1
ATOM 2682 C CA . TYR B 1 120 ? -23.922 8.906 2.031 1 95.06 120 TYR B CA 1
ATOM 2683 C C . TYR B 1 120 ? -24.609 8.008 3.055 1 95.06 120 TYR B C 1
ATOM 2685 O O . TYR B 1 120 ? -24.109 7.855 4.176 1 95.06 120 TYR B O 1
ATOM 2693 N N . LYS B 1 121 ? -25.703 7.41 2.699 1 96.81 121 LYS B N 1
ATOM 2694 C CA . LYS B 1 121 ? -26.344 6.441 3.58 1 96.81 121 LYS B CA 1
ATOM 2695 C C . LYS B 1 121 ? -25.625 5.094 3.539 1 96.81 121 LYS B C 1
ATOM 2697 O O . LYS B 1 121 ? -25.172 4.66 2.477 1 96.81 121 LYS B O 1
ATOM 2702 N N . VAL B 1 122 ? -25.547 4.484 4.688 1 97.5 122 VAL B N 1
ATOM 2703 C CA . VAL B 1 122 ? -24.859 3.209 4.82 1 97.5 122 VAL B CA 1
ATOM 2704 C C . VAL B 1 122 ? -25.828 2.059 4.562 1 97.5 122 VAL B C 1
ATOM 2706 O O . VAL B 1 122 ? -26.938 2.045 5.094 1 97.5 122 VAL B O 1
ATOM 2709 N N . ILE B 1 123 ? -25.406 1.157 3.758 1 97 123 ILE B N 1
ATOM 2710 C CA . ILE B 1 123 ? -26.156 -0.071 3.541 1 97 123 ILE B CA 1
ATOM 2711 C C . ILE B 1 123 ? -25.703 -1.14 4.531 1 97 123 ILE B C 1
ATOM 2713 O O . ILE B 1 123 ? -24.719 -1.848 4.285 1 97 123 ILE B O 1
ATOM 2717 N N . GLY B 1 124 ? -26.484 -1.341 5.555 1 96.56 124 GLY B N 1
ATOM 2718 C CA . GLY B 1 124 ? -26.078 -2.246 6.621 1 96.56 124 GLY B CA 1
ATOM 2719 C C . GLY B 1 124 ? -26.5 -3.684 6.363 1 96.56 124 GLY B C 1
ATOM 2720 O O . GLY B 1 124 ? -25.797 -4.617 6.789 1 96.56 124 GLY B O 1
ATOM 2721 N N . LYS B 1 125 ? -27.609 -3.854 5.617 1 96.75 125 LYS B N 1
ATOM 2722 C CA . LYS B 1 125 ? -28.141 -5.18 5.312 1 96.75 125 LYS B CA 1
ATOM 2723 C C . LYS B 1 125 ? -28.328 -5.371 3.811 1 96.75 125 LYS B C 1
ATOM 2725 O O . LYS B 1 125 ? -28.75 -4.449 3.109 1 96.75 125 LYS B O 1
ATOM 2730 N N . CYS B 1 126 ? -28.016 -6.578 3.365 1 96.88 126 CYS B N 1
ATOM 2731 C CA . CYS B 1 126 ? -28.188 -6.906 1.954 1 96.88 126 CYS B CA 1
ATOM 2732 C C . CYS B 1 126 ? -29.656 -6.875 1.551 1 96.88 126 CYS B C 1
ATOM 2734 O O . CYS B 1 126 ? -30.484 -7.527 2.182 1 96.88 126 CYS B O 1
ATOM 2736 N N . PRO B 1 127 ? -29.922 -6.195 0.528 1 95.19 127 PRO B N 1
ATOM 2737 C CA . PRO B 1 127 ? -31.328 -6.152 0.094 1 95.19 127 PRO B CA 1
ATOM 2738 C C . PRO B 1 127 ? -31.812 -7.48 -0.474 1 95.19 127 PRO B C 1
ATOM 2740 O O . PRO B 1 127 ? -33 -7.68 -0.648 1 95.19 127 PRO B O 1
ATOM 2743 N N . TYR B 1 128 ? -30.984 -8.375 -0.818 1 96 128 TYR B N 1
ATOM 2744 C CA . TYR B 1 128 ? -31.344 -9.641 -1.441 1 96 128 TYR B CA 1
ATOM 2745 C C . TYR B 1 128 ? -31.5 -10.734 -0.396 1 96 128 TYR B C 1
ATOM 2747 O O . TYR B 1 128 ? -32.469 -11.492 -0.419 1 96 128 TYR B O 1
ATOM 2755 N N . CYS B 1 129 ? -30.5 -10.852 0.554 1 97.31 129 CYS B N 1
ATOM 2756 C CA . CYS B 1 129 ? -30.547 -11.984 1.475 1 97.31 129 CYS B CA 1
ATOM 2757 C C . CYS B 1 129 ? -30.75 -11.516 2.908 1 97.31 129 CYS B C 1
ATOM 2759 O O . CYS B 1 129 ? -30.938 -12.328 3.816 1 97.31 129 CYS B O 1
ATOM 2761 N N . GLY B 1 130 ? -30.656 -10.227 3.201 1 96.62 130 GLY B N 1
ATOM 2762 C CA . GLY B 1 130 ? -30.938 -9.672 4.516 1 96.62 130 GLY B CA 1
ATOM 2763 C C . GLY B 1 130 ? -29.766 -9.758 5.465 1 96.62 130 GLY B C 1
ATOM 2764 O O . GLY B 1 130 ? -29.844 -9.297 6.605 1 96.62 130 GLY B O 1
ATOM 2765 N N . ASN B 1 131 ? -28.703 -10.25 5.051 1 96.31 131 ASN B N 1
ATOM 2766 C CA . ASN B 1 131 ? -27.547 -10.453 5.922 1 96.31 131 ASN B CA 1
ATOM 2767 C C . ASN B 1 131 ? -26.688 -9.195 6.012 1 96.31 131 ASN B C 1
ATOM 2769 O O . ASN B 1 131 ? -26.938 -8.219 5.309 1 96.31 131 ASN B O 1
ATOM 2773 N N . ASP B 1 132 ? -25.734 -9.219 6.934 1 96.38 132 ASP B N 1
ATOM 2774 C CA . ASP B 1 132 ? -24.828 -8.109 7.207 1 96.38 132 ASP B CA 1
ATOM 2775 C C . ASP B 1 132 ? -23.953 -7.805 5.992 1 96.38 132 ASP B C 1
ATOM 2777 O O . ASP B 1 132 ? -23.25 -8.688 5.484 1 96.38 132 ASP B O 1
ATOM 2781 N N . MET B 1 133 ? -23.984 -6.539 5.574 1 96.69 133 MET B N 1
ATOM 2782 C CA . MET B 1 133 ? -23.281 -6.156 4.359 1 96.69 133 MET B CA 1
ATOM 2783 C C . MET B 1 133 ? -21.812 -5.824 4.672 1 96.69 133 MET B C 1
ATOM 2785 O O . MET B 1 133 ? -21.031 -5.586 3.76 1 96.69 133 MET B O 1
ATOM 2789 N N . ARG B 1 134 ? -21.578 -5.934 6.027 1 94 134 ARG B N 1
ATOM 2790 C CA . ARG B 1 134 ? -20.188 -5.656 6.352 1 94 134 ARG B CA 1
ATOM 2791 C C . ARG B 1 134 ? -19.281 -6.785 5.879 1 94 134 ARG B C 1
ATOM 2793 O O . ARG B 1 134 ? -19.547 -7.957 6.145 1 94 134 ARG B O 1
ATOM 2800 N N . GLY B 1 135 ? -18.328 -6.602 5.18 1 92.06 135 GLY B N 1
ATOM 2801 C CA . GLY B 1 135 ? -17.297 -7.527 4.727 1 92.06 135 GLY B CA 1
ATOM 2802 C C . GLY B 1 135 ? -16.031 -7.473 5.559 1 92.06 135 GLY B C 1
ATOM 2803 O O . GLY B 1 135 ? -16.031 -6.926 6.664 1 92.06 135 GLY B O 1
ATOM 2804 N N . THR B 1 136 ? -15.117 -8.258 5.148 1 93.19 136 THR B N 1
ATOM 2805 C CA . THR B 1 136 ? -13.805 -8.234 5.777 1 93.19 136 THR B CA 1
ATOM 2806 C C . THR B 1 136 ? -12.781 -7.547 4.871 1 93.19 136 THR B C 1
ATOM 2808 O O . THR B 1 136 ? -13.047 -7.324 3.688 1 93.19 136 THR B O 1
ATOM 2811 N N . GLU B 1 137 ? -11.797 -7.105 5.465 1 92.69 137 GLU B N 1
ATOM 2812 C CA . GLU B 1 137 ? -10.727 -6.477 4.691 1 92.69 137 GLU B CA 1
ATOM 2813 C C . GLU B 1 137 ? -9.359 -6.988 5.129 1 92.69 137 GLU B C 1
ATOM 2815 O O . GLU B 1 137 ? -9.18 -7.383 6.285 1 92.69 137 GLU B O 1
ATOM 2820 N N . GLU B 1 138 ? -8.492 -7.066 4.117 1 92.69 138 GLU B N 1
ATOM 2821 C CA . GLU B 1 138 ? -7.082 -7.379 4.309 1 92.69 138 GLU B CA 1
ATOM 2822 C C . GLU B 1 138 ? -6.258 -6.113 4.523 1 92.69 138 GLU B C 1
ATOM 2824 O O . GLU B 1 138 ? -6.32 -5.184 3.719 1 92.69 138 GLU B O 1
ATOM 2829 N N . LYS B 1 139 ? -5.434 -5.996 5.68 1 91 139 LYS B N 1
ATOM 2830 C CA . LYS B 1 139 ? -4.68 -4.781 5.977 1 91 139 LYS B CA 1
ATOM 2831 C C . LYS B 1 139 ? -3.176 -5.043 5.914 1 91 139 LYS B C 1
ATOM 2833 O O . LYS B 1 139 ? -2.686 -6.023 6.477 1 91 139 LYS B O 1
ATOM 2838 N N . GLY B 1 140 ? -2.514 -4.18 5.156 1 93.88 140 GLY B N 1
ATOM 2839 C CA . GLY B 1 140 ? -1.063 -4.105 5.234 1 93.88 140 GLY B CA 1
ATOM 2840 C C . GLY B 1 140 ? -0.368 -5.039 4.258 1 93.88 140 GLY B C 1
ATOM 2841 O O . GLY B 1 140 ? 0.862 -5.113 4.234 1 93.88 140 GLY B O 1
ATOM 2842 N N . VAL B 1 141 ? -1.084 -5.789 3.494 1 96.81 141 VAL B N 1
ATOM 2843 C CA . VAL B 1 141 ? -0.484 -6.777 2.604 1 96.81 141 VAL B CA 1
ATOM 2844 C C . VAL B 1 141 ? 0.267 -6.07 1.478 1 96.81 141 VAL B C 1
ATOM 2846 O O . VAL B 1 141 ? 1.437 -6.367 1.222 1 96.81 141 VAL B O 1
ATOM 2849 N N . ASP B 1 142 ? -0.341 -5.098 0.821 1 96.94 142 ASP B N 1
ATOM 2850 C CA . ASP B 1 142 ? 0.301 -4.391 -0.282 1 96.94 142 ASP B CA 1
ATOM 2851 C C . ASP B 1 142 ? 1.546 -3.646 0.193 1 96.94 142 ASP B C 1
ATOM 2853 O O . ASP B 1 142 ? 2.588 -3.682 -0.466 1 96.94 142 ASP B O 1
ATOM 2857 N N . THR B 1 143 ? 1.447 -3.033 1.33 1 97.5 143 THR B N 1
ATOM 2858 C CA . THR B 1 143 ? 2.584 -2.264 1.826 1 97.5 143 THR B CA 1
ATOM 2859 C C . THR B 1 143 ? 3.688 -3.191 2.324 1 97.5 143 THR B C 1
ATOM 2861 O O . THR B 1 143 ? 4.871 -2.85 2.258 1 97.5 143 THR B O 1
ATOM 2864 N N . ALA B 1 144 ? 3.297 -4.391 2.756 1 98.19 144 ALA B N 1
ATOM 2865 C CA . ALA B 1 144 ? 4.301 -5.391 3.115 1 98.19 144 ALA B CA 1
ATOM 2866 C C . ALA B 1 144 ? 5.09 -5.844 1.89 1 98.19 144 ALA B C 1
ATOM 2868 O O . ALA B 1 144 ? 6.312 -5.988 1.949 1 98.19 144 ALA B O 1
ATOM 2869 N N . ILE B 1 145 ? 4.406 -6.051 0.786 1 98.75 145 ILE B N 1
ATOM 2870 C CA . ILE B 1 145 ? 5.055 -6.441 -0.461 1 98.75 145 ILE B CA 1
ATOM 2871 C C . ILE B 1 145 ? 6.047 -5.363 -0.891 1 98.75 145 ILE B C 1
ATOM 2873 O O . ILE B 1 145 ? 7.219 -5.652 -1.145 1 98.75 145 ILE B O 1
ATOM 2877 N N . VAL B 1 146 ? 5.605 -4.168 -0.875 1 98.75 146 VAL B N 1
ATOM 2878 C CA . VAL B 1 146 ? 6.434 -3.043 -1.29 1 98.75 146 VAL B CA 1
ATOM 2879 C C . VAL B 1 146 ? 7.633 -2.912 -0.356 1 98.75 146 VAL B C 1
ATOM 2881 O O . VAL B 1 146 ? 8.773 -2.758 -0.812 1 98.75 146 VAL B O 1
ATOM 2884 N N . THR B 1 147 ? 7.367 -2.998 0.922 1 98.44 147 THR B N 1
ATOM 2885 C CA . THR B 1 147 ? 8.43 -2.898 1.917 1 98.44 147 THR B CA 1
ATOM 2886 C C . THR B 1 147 ? 9.492 -3.967 1.685 1 98.44 147 THR B C 1
ATOM 2888 O O . THR B 1 147 ? 10.688 -3.664 1.636 1 98.44 147 THR B O 1
ATOM 2891 N N . ASP B 1 148 ? 9.062 -5.145 1.464 1 98.44 148 ASP B N 1
ATOM 2892 C CA . ASP B 1 148 ? 10.008 -6.242 1.269 1 98.44 148 ASP B CA 1
ATOM 2893 C C . ASP B 1 148 ? 10.781 -6.07 -0.037 1 98.44 148 ASP B C 1
ATOM 2895 O O . ASP B 1 148 ? 11.992 -6.305 -0.081 1 98.44 148 ASP B O 1
ATOM 2899 N N . MET B 1 149 ? 10.078 -5.691 -1.068 1 98.69 149 MET B N 1
ATOM 2900 C CA . MET B 1 149 ? 10.742 -5.527 -2.357 1 98.69 149 MET B CA 1
ATOM 2901 C C . MET B 1 149 ? 11.867 -4.504 -2.264 1 98.69 149 MET B C 1
ATOM 2903 O O . MET B 1 149 ? 12.992 -4.77 -2.689 1 98.69 149 MET B O 1
ATOM 2907 N N . ILE B 1 150 ? 11.602 -3.402 -1.655 1 98.38 150 ILE B N 1
ATOM 2908 C CA . ILE B 1 150 ? 12.602 -2.336 -1.612 1 98.38 150 ILE B CA 1
ATOM 2909 C C . ILE B 1 150 ? 13.656 -2.66 -0.563 1 98.38 150 ILE B C 1
ATOM 2911 O O . ILE B 1 150 ? 14.859 -2.479 -0.803 1 98.38 150 ILE B O 1
ATOM 2915 N N . SER B 1 151 ? 13.227 -3.186 0.574 1 97.25 151 SER B N 1
ATOM 2916 C CA . SER B 1 151 ? 14.164 -3.469 1.652 1 97.25 151 SER B CA 1
ATOM 2917 C C . SER B 1 151 ? 15.18 -4.531 1.239 1 97.25 151 SER B C 1
ATOM 2919 O O . SER B 1 151 ? 16.375 -4.395 1.501 1 97.25 151 SER B O 1
ATOM 2921 N N . LEU B 1 152 ? 14.703 -5.543 0.609 1 97.62 152 LEU B N 1
ATOM 2922 C CA . LEU B 1 152 ? 15.594 -6.613 0.181 1 97.62 152 LEU B CA 1
ATOM 2923 C C . LEU B 1 152 ? 16.484 -6.152 -0.962 1 97.62 152 LEU B C 1
ATOM 2925 O O . LEU B 1 152 ? 17.656 -6.555 -1.049 1 97.62 152 LEU B O 1
ATOM 2929 N N . ALA B 1 153 ? 15.93 -5.297 -1.81 1 97.69 153 ALA B N 1
ATOM 2930 C CA . ALA B 1 153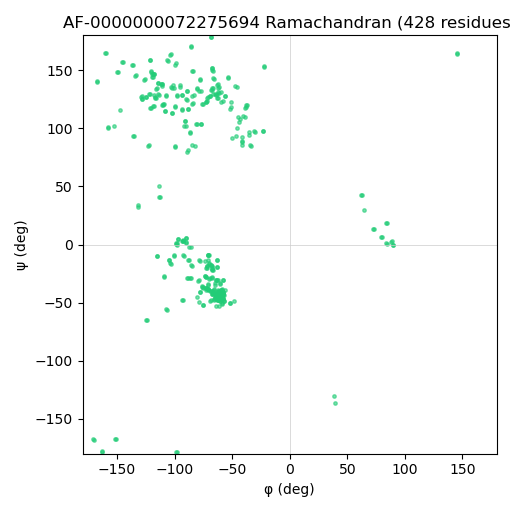 ? 16.766 -4.68 -2.838 1 97.69 153 ALA B CA 1
ATOM 2931 C C . ALA B 1 153 ? 17.859 -3.828 -2.213 1 97.69 153 ALA B C 1
ATOM 2933 O O . ALA B 1 153 ? 19.016 -3.875 -2.646 1 97.69 153 ALA B O 1
ATOM 2934 N N . TRP B 1 154 ? 17.438 -3.066 -1.207 1 95.19 154 TRP B N 1
ATOM 2935 C CA . TRP B 1 154 ? 18.359 -2.213 -0.471 1 95.19 154 TRP B CA 1
ATOM 2936 C C . TRP B 1 154 ? 19.484 -3.037 0.149 1 95.19 154 TRP B C 1
ATOM 2938 O O . TRP B 1 154 ? 20.625 -2.588 0.209 1 95.19 154 TRP B O 1
ATOM 2948 N N . GLU B 1 155 ? 19.203 -4.25 0.481 1 95.62 155 GLU B N 1
ATOM 2949 C CA . GLU B 1 155 ? 20.172 -5.16 1.082 1 95.62 155 GLU B CA 1
ATOM 2950 C C . GLU B 1 155 ? 20.922 -5.953 0.014 1 95.62 155 GLU B C 1
ATOM 2952 O O . GLU B 1 155 ? 21.641 -6.895 0.329 1 95.62 155 GLU B O 1
ATOM 2957 N N . ASN B 1 156 ? 20.703 -5.652 -1.238 1 96.81 156 ASN B N 1
ATOM 2958 C CA . ASN B 1 156 ? 21.359 -6.281 -2.381 1 96.81 156 ASN B CA 1
ATOM 2959 C C . ASN B 1 156 ? 21.047 -7.773 -2.453 1 96.81 156 ASN B C 1
ATOM 2961 O O . ASN B 1 156 ? 21.922 -8.586 -2.75 1 96.81 156 ASN B O 1
ATOM 2965 N N . ALA B 1 157 ? 19.781 -8.102 -2.217 1 97.62 157 ALA B N 1
ATOM 2966 C CA . ALA B 1 157 ? 19.375 -9.508 -2.107 1 97.62 157 ALA B CA 1
ATOM 2967 C C . ALA B 1 157 ? 19.094 -10.102 -3.48 1 97.62 157 ALA B C 1
ATOM 2969 O O . ALA B 1 157 ? 19.094 -11.328 -3.648 1 97.62 157 ALA B O 1
ATOM 2970 N N . PHE B 1 158 ? 18.875 -9.289 -4.457 1 98.5 158 PHE B N 1
ATOM 2971 C CA . PHE B 1 158 ? 18.516 -9.789 -5.781 1 98.5 158 PHE B CA 1
ATOM 2972 C C . PHE B 1 158 ? 18.781 -8.727 -6.848 1 98.5 158 PHE B C 1
ATOM 2974 O O . PHE B 1 158 ? 18.984 -7.551 -6.527 1 98.5 158 PHE B O 1
ATOM 2981 N N . ASP B 1 159 ? 18.781 -9.227 -8.148 1 98.44 159 ASP B N 1
ATOM 2982 C CA . ASP B 1 159 ? 18.922 -8.375 -9.328 1 98.44 159 ASP B CA 1
ATOM 2983 C C . ASP B 1 159 ? 17.594 -8.289 -10.102 1 98.44 159 ASP B C 1
ATOM 2985 O O . ASP B 1 159 ? 17.359 -7.324 -10.828 1 98.44 159 ASP B O 1
ATOM 2989 N N . ILE B 1 160 ? 16.844 -9.352 -9.945 1 98.75 160 ILE B N 1
ATOM 2990 C CA . ILE B 1 160 ? 15.547 -9.492 -10.617 1 98.75 160 ILE B CA 1
ATOM 2991 C C . ILE B 1 160 ? 14.453 -9.758 -9.586 1 98.75 160 ILE B C 1
ATOM 2993 O O . ILE B 1 160 ? 14.625 -10.594 -8.695 1 98.75 160 ILE B O 1
ATOM 2997 N N . ALA B 1 161 ? 13.43 -9 -9.602 1 98.94 161 ALA B N 1
ATOM 2998 C CA . ALA B 1 161 ? 12.234 -9.25 -8.805 1 98.94 161 ALA B CA 1
ATOM 2999 C C . ALA B 1 161 ? 11.062 -9.672 -9.688 1 98.94 161 ALA B C 1
ATOM 3001 O O . ALA B 1 161 ? 10.688 -8.953 -10.617 1 98.94 161 ALA B O 1
ATOM 3002 N N . VAL B 1 162 ? 10.523 -10.805 -9.461 1 98.94 162 VAL B N 1
ATOM 3003 C CA . VAL B 1 162 ? 9.273 -11.188 -10.117 1 98.94 162 VAL B CA 1
ATOM 3004 C C . VAL B 1 162 ? 8.086 -10.828 -9.219 1 98.94 162 VAL B C 1
ATOM 3006 O O . VAL B 1 162 ? 7.992 -11.312 -8.094 1 98.94 162 VAL B O 1
ATOM 3009 N N . LEU B 1 163 ? 7.301 -9.984 -9.664 1 98.94 163 LEU B N 1
ATOM 3010 C CA . LEU B 1 163 ? 6.109 -9.57 -8.938 1 98.94 163 LEU B CA 1
ATOM 3011 C C . LEU B 1 163 ? 4.859 -10.227 -9.516 1 98.94 163 LEU B C 1
ATOM 3013 O O . LEU B 1 163 ? 4.48 -9.938 -10.656 1 98.94 163 LEU B O 1
ATOM 3017 N N . VAL B 1 164 ? 4.25 -11.078 -8.758 1 98.81 164 VAL B N 1
ATOM 3018 C CA . VAL B 1 164 ? 3.07 -11.82 -9.188 1 98.81 164 VAL B CA 1
ATOM 3019 C C . VAL B 1 164 ? 1.813 -11.156 -8.625 1 98.81 164 VAL B C 1
ATOM 3021 O O . VAL B 1 164 ? 1.307 -11.57 -7.574 1 98.81 164 VAL B O 1
ATOM 3024 N N . SER B 1 165 ? 1.322 -10.188 -9.273 1 98.44 165 SER B N 1
ATOM 3025 C CA . SER B 1 165 ? 0.107 -9.453 -8.93 1 98.44 165 SER B CA 1
ATOM 3026 C C . SER B 1 165 ? -0.341 -8.562 -10.086 1 98.44 165 SER B C 1
ATOM 3028 O O . SER B 1 165 ? 0.482 -7.906 -10.727 1 98.44 165 SER B O 1
ATOM 3030 N N . ALA B 1 166 ? -1.57 -8.477 -10.336 1 96.56 166 ALA B N 1
ATOM 3031 C CA . ALA B 1 166 ? -2.092 -7.605 -11.383 1 96.56 166 ALA B CA 1
ATOM 3032 C C . ALA B 1 166 ? -2.477 -6.238 -10.828 1 96.56 166 ALA B C 1
ATOM 3034 O O . ALA B 1 166 ? -3.029 -5.402 -11.547 1 96.56 166 ALA B O 1
ATOM 3035 N N . ASP B 1 167 ? -2.236 -6.035 -9.555 1 95.38 167 ASP B N 1
ATOM 3036 C CA . ASP B 1 167 ? -2.678 -4.82 -8.883 1 95.38 167 ASP B CA 1
ATOM 3037 C C . ASP B 1 167 ? -1.835 -3.619 -9.312 1 95.38 167 ASP B C 1
ATOM 3039 O O . ASP B 1 167 ? -0.621 -3.602 -9.094 1 95.38 167 ASP B O 1
ATOM 3043 N N . ARG B 1 168 ? -2.449 -2.641 -9.812 1 95 168 ARG B N 1
ATOM 3044 C CA . ARG B 1 168 ? -1.76 -1.454 -10.305 1 95 168 ARG B CA 1
ATOM 3045 C C . ARG B 1 168 ? -1.195 -0.63 -9.156 1 95 168 ARG B C 1
ATOM 3047 O O . ARG B 1 168 ? -0.393 0.281 -9.375 1 95 168 ARG B O 1
ATOM 3054 N N . ASP B 1 169 ? -1.542 -0.971 -7.93 1 96.06 169 ASP B N 1
ATOM 3055 C CA . ASP B 1 169 ? -1.023 -0.269 -6.762 1 96.06 169 ASP B CA 1
ATOM 3056 C C . ASP B 1 169 ? 0.492 -0.427 -6.652 1 96.06 169 ASP B C 1
ATOM 3058 O O . ASP B 1 169 ? 1.15 0.327 -5.934 1 96.06 169 ASP B O 1
ATOM 3062 N N . PHE B 1 170 ? 1.077 -1.324 -7.387 1 98.25 170 PHE B N 1
ATOM 3063 C CA . PHE B 1 170 ? 2.496 -1.627 -7.238 1 98.25 170 PHE B CA 1
ATOM 3064 C C . PHE B 1 170 ? 3.324 -0.862 -8.266 1 98.25 170 PHE B C 1
ATOM 3066 O O . PHE B 1 170 ? 4.547 -1.003 -8.312 1 98.25 170 PHE B O 1
ATOM 3073 N N . VAL B 1 171 ? 2.717 -0.012 -9.031 1 97.62 171 VAL B N 1
ATOM 3074 C CA . VAL B 1 171 ? 3.406 0.773 -10.047 1 97.62 171 VAL B CA 1
ATOM 3075 C C . VAL B 1 171 ? 4.512 1.604 -9.398 1 97.62 171 VAL B C 1
ATOM 3077 O O . VAL B 1 171 ? 5.652 1.605 -9.867 1 97.62 171 VAL B O 1
ATOM 3080 N N . PRO B 1 172 ? 4.34 2.26 -8.242 1 97.31 172 PRO B N 1
ATOM 3081 C CA . PRO B 1 172 ? 5.398 3.088 -7.66 1 97.31 172 PRO B CA 1
ATOM 3082 C C . PRO B 1 172 ? 6.656 2.287 -7.324 1 97.31 172 PRO B C 1
ATOM 3084 O O . PRO B 1 172 ? 7.773 2.756 -7.562 1 97.31 172 PRO B O 1
ATOM 3087 N N . VAL B 1 173 ? 6.496 1.086 -6.805 1 98.31 173 VAL B N 1
ATOM 3088 C CA . VAL B 1 173 ? 7.66 0.3 -6.406 1 98.31 173 VAL B CA 1
ATOM 3089 C C . VAL B 1 173 ? 8.391 -0.207 -7.648 1 98.31 173 VAL B C 1
ATOM 3091 O O . VAL B 1 173 ? 9.625 -0.252 -7.68 1 98.31 173 VAL B O 1
ATOM 3094 N N . ALA B 1 174 ? 7.617 -0.571 -8.664 1 98.31 174 ALA B N 1
ATOM 3095 C CA . ALA B 1 174 ? 8.242 -1.008 -9.914 1 98.31 174 ALA B CA 1
ATOM 3096 C C . ALA B 1 174 ? 9.078 0.106 -10.523 1 98.31 174 ALA B C 1
ATOM 3098 O O . ALA B 1 174 ? 10.227 -0.118 -10.914 1 98.31 174 ALA B O 1
ATOM 3099 N N . GLU B 1 175 ? 8.539 1.275 -10.562 1 97 175 GLU B N 1
ATOM 3100 C CA . GLU B 1 175 ? 9.234 2.428 -11.133 1 97 175 GLU B CA 1
ATOM 3101 C C . GLU B 1 175 ? 10.484 2.768 -10.328 1 97 175 GLU B C 1
ATOM 3103 O O . GLU B 1 175 ? 11.547 3.033 -10.906 1 97 175 GLU B O 1
ATOM 3108 N N . TYR B 1 176 ? 10.383 2.736 -9.086 1 97.38 176 TYR B N 1
ATOM 3109 C CA . TYR B 1 176 ? 11.531 3.086 -8.25 1 97.38 176 TYR B CA 1
ATOM 3110 C C . TYR B 1 176 ? 12.656 2.072 -8.414 1 97.38 176 TYR B C 1
ATOM 3112 O O . TYR B 1 176 ? 13.812 2.447 -8.609 1 97.38 176 TYR B O 1
ATOM 3120 N N . LEU B 1 177 ? 12.281 0.809 -8.328 1 98 177 LEU B N 1
ATOM 3121 C CA . LEU B 1 177 ? 13.312 -0.222 -8.414 1 98 177 LEU B CA 1
ATOM 3122 C C . LEU B 1 177 ? 14.016 -0.179 -9.766 1 98 177 LEU B C 1
ATOM 3124 O O . LEU B 1 177 ? 15.211 -0.464 -9.859 1 98 177 LEU B O 1
ATOM 3128 N N . HIS B 1 178 ? 13.266 0.233 -10.758 1 96.56 178 HIS B N 1
ATOM 3129 C CA . HIS B 1 178 ? 13.859 0.427 -12.078 1 96.56 178 HIS B CA 1
ATOM 3130 C C . HIS B 1 178 ? 14.977 1.463 -12.031 1 96.56 178 HIS B C 1
ATOM 3132 O O . HIS B 1 178 ? 16.031 1.278 -12.656 1 96.56 178 HIS B O 1
ATOM 3138 N N . THR B 1 179 ? 14.82 2.496 -11.289 1 95.75 179 THR B N 1
ATOM 3139 C CA . THR B 1 179 ? 15.812 3.559 -11.195 1 95.75 179 THR B CA 1
ATOM 3140 C C . THR B 1 179 ? 17.078 3.055 -10.5 1 95.75 179 THR B C 1
ATOM 3142 O O . THR B 1 179 ? 18.141 3.664 -10.625 1 95.75 179 THR B O 1
ATOM 3145 N N . LYS B 1 180 ? 16.969 1.97 -9.789 1 96.25 180 LYS B N 1
ATOM 3146 C CA . LYS B 1 180 ? 18.109 1.409 -9.07 1 96.25 180 LYS B CA 1
ATOM 3147 C C . LYS B 1 180 ? 18.75 0.269 -9.852 1 96.25 180 LYS B C 1
ATOM 3149 O O . LYS B 1 180 ? 19.641 -0.424 -9.344 1 96.25 180 LYS B O 1
ATOM 3154 N N . GLY B 1 181 ? 18.203 -0.009 -11.047 1 96 181 GLY B N 1
ATOM 3155 C CA . GLY B 1 181 ? 18.766 -1.032 -11.914 1 96 181 GLY B CA 1
ATOM 3156 C C . GLY B 1 181 ? 18.203 -2.414 -11.656 1 96 181 GLY B C 1
ATOM 3157 O O . GLY B 1 181 ? 18.688 -3.404 -12.211 1 96 181 GLY B O 1
ATOM 3158 N N . ILE B 1 182 ? 17.281 -2.467 -10.758 1 98.19 182 ILE B N 1
ATOM 3159 C CA . ILE B 1 182 ? 16.625 -3.738 -10.5 1 98.19 182 ILE B CA 1
ATOM 3160 C C . ILE B 1 182 ? 15.586 -4.012 -11.586 1 98.19 182 ILE B C 1
ATOM 3162 O O . ILE B 1 182 ? 14.812 -3.121 -11.953 1 98.19 182 ILE B O 1
ATOM 3166 N N . LYS B 1 183 ? 15.617 -5.18 -12.102 1 98.56 183 LYS B N 1
ATOM 3167 C CA . LYS B 1 183 ? 14.672 -5.57 -13.141 1 98.56 183 LYS B CA 1
ATOM 3168 C C . LYS B 1 183 ? 13.422 -6.203 -12.531 1 98.56 183 LYS B C 1
ATOM 3170 O O . LYS B 1 183 ? 13.453 -7.355 -12.094 1 98.56 183 LYS B O 1
ATOM 3175 N N . VAL B 1 184 ? 12.359 -5.465 -12.547 1 98.88 184 VAL B N 1
ATOM 3176 C CA . VAL B 1 184 ? 11.086 -6.02 -12.094 1 98.88 184 VAL B CA 1
ATOM 3177 C C . VAL B 1 184 ? 10.367 -6.691 -13.258 1 98.88 184 VAL B C 1
ATOM 3179 O O . VAL B 1 184 ? 10.062 -6.047 -14.258 1 98.88 184 VAL B O 1
ATOM 3182 N N . ILE B 1 185 ? 10.18 -7.945 -13.164 1 98.88 185 ILE B N 1
ATOM 3183 C CA . ILE B 1 185 ? 9.414 -8.719 -14.133 1 98.88 185 ILE B CA 1
ATOM 3184 C C . ILE B 1 185 ? 8.008 -8.969 -13.609 1 98.88 185 ILE B C 1
ATOM 3186 O O . ILE B 1 185 ? 7.828 -9.586 -12.555 1 98.88 185 ILE B O 1
ATOM 3190 N N . HIS B 1 186 ? 7.047 -8.469 -14.344 1 98.75 186 HIS B N 1
ATOM 3191 C CA . HIS B 1 186 ? 5.652 -8.586 -13.938 1 98.75 186 HIS B CA 1
ATOM 3192 C C . HIS B 1 186 ? 5.062 -9.922 -14.383 1 98.75 186 HIS B C 1
ATOM 3194 O O . HIS B 1 186 ? 5.109 -10.266 -15.57 1 98.75 186 HIS B O 1
ATOM 3200 N N . ALA B 1 187 ? 4.59 -10.719 -13.484 1 98.69 187 ALA B N 1
ATOM 3201 C CA . ALA B 1 187 ? 3.9 -11.969 -13.789 1 98.69 187 ALA B CA 1
ATOM 3202 C C . ALA B 1 187 ? 2.404 -11.859 -13.508 1 98.69 187 ALA B C 1
ATOM 3204 O O . ALA B 1 187 ? 1.997 -11.688 -12.352 1 98.69 187 ALA B O 1
ATOM 3205 N N . ALA B 1 188 ? 1.649 -11.945 -14.484 1 97.44 188 ALA B N 1
ATOM 3206 C CA . ALA B 1 188 ? 0.21 -11.742 -14.336 1 97.44 188 ALA B CA 1
ATOM 3207 C C . ALA B 1 188 ? -0.563 -12.539 -15.383 1 97.44 188 ALA B C 1
ATOM 3209 O O . ALA B 1 188 ? -0.076 -13.562 -15.883 1 97.44 188 ALA B O 1
ATOM 3210 N N . PHE B 1 189 ? -1.881 -12.219 -15.516 1 97.38 189 PHE B N 1
ATOM 3211 C CA . PHE B 1 189 ? -2.82 -12.867 -16.422 1 97.38 189 PHE B CA 1
ATOM 3212 C C . PHE B 1 189 ? -3.451 -11.852 -17.359 1 97.38 189 PHE B C 1
ATOM 3214 O O . PHE B 1 189 ? -4.586 -11.422 -17.156 1 97.38 189 PHE B O 1
ATOM 3221 N N . PRO B 1 190 ? -2.721 -11.586 -18.469 1 95 190 PRO B N 1
ATOM 3222 C CA . PRO B 1 190 ? -3.279 -10.578 -19.375 1 95 190 PRO B CA 1
ATOM 3223 C C . PRO B 1 190 ? -4.715 -10.891 -19.797 1 95 190 PRO B C 1
ATOM 3225 O O . PRO B 1 190 ? -5.078 -12.062 -19.938 1 95 190 PRO B O 1
ATOM 3228 N N . PRO B 1 191 ? -5.5 -9.688 -19.922 1 94.62 191 PRO B N 1
ATOM 3229 C CA . PRO B 1 191 ? -5.094 -8.281 -19.969 1 94.62 191 PRO B CA 1
ATOM 3230 C C . PRO B 1 191 ? -5.031 -7.633 -18.594 1 94.62 191 PRO B C 1
ATOM 3232 O O . PRO B 1 191 ? -4.676 -6.457 -18.469 1 94.62 191 PRO B O 1
ATOM 3235 N N . LYS B 1 192 ? -5.312 -8.406 -17.578 1 93.12 192 LYS B N 1
ATOM 3236 C CA . LYS B 1 192 ? -5.258 -7.855 -16.219 1 93.12 192 LYS B CA 1
ATOM 3237 C C . LYS B 1 192 ? -3.848 -7.379 -15.875 1 93.12 192 LYS B C 1
ATOM 3239 O O . LYS B 1 192 ? -2.865 -8.055 -16.203 1 93.12 192 LYS B O 1
ATOM 3244 N N . GLY B 1 193 ? -3.812 -6.258 -15.305 1 94.81 193 GLY B N 1
ATOM 3245 C CA . GLY B 1 193 ? -2.533 -5.73 -14.852 1 94.81 193 GLY B CA 1
ATOM 3246 C C . GLY B 1 193 ? -1.764 -5.02 -15.953 1 94.81 193 GLY B C 1
ATOM 3247 O O . GLY B 1 193 ? -0.55 -4.832 -15.844 1 94.81 193 GLY B O 1
ATOM 3248 N N . ALA B 1 194 ? -2.367 -4.617 -17.016 1 95.19 194 ALA B N 1
ATOM 3249 C CA . ALA B 1 194 ? -1.708 -4.035 -18.172 1 95.19 194 ALA B CA 1
ATOM 3250 C C . ALA B 1 194 ? -0.91 -2.791 -17.797 1 95.19 194 ALA B C 1
ATOM 3252 O O . ALA B 1 194 ? 0.213 -2.596 -18.266 1 95.19 194 ALA B O 1
ATOM 3253 N N . LEU B 1 195 ? -1.423 -1.952 -16.984 1 94.06 195 LEU B N 1
ATOM 3254 C CA . LEU B 1 195 ? -0.739 -0.729 -16.578 1 94.06 195 LEU B CA 1
ATOM 3255 C C . LEU B 1 195 ? 0.542 -1.05 -15.812 1 94.06 195 LEU B C 1
ATOM 3257 O O . LEU B 1 195 ? 1.594 -0.467 -16.078 1 94.06 195 LEU B O 1
ATOM 3261 N N . LEU B 1 196 ? 0.464 -1.968 -14.844 1 96.31 196 LEU B N 1
ATOM 3262 C CA . LEU B 1 196 ? 1.64 -2.393 -14.094 1 96.31 196 LEU B CA 1
ATOM 3263 C C . LEU B 1 196 ? 2.674 -3.027 -15.016 1 96.31 196 LEU B C 1
ATOM 32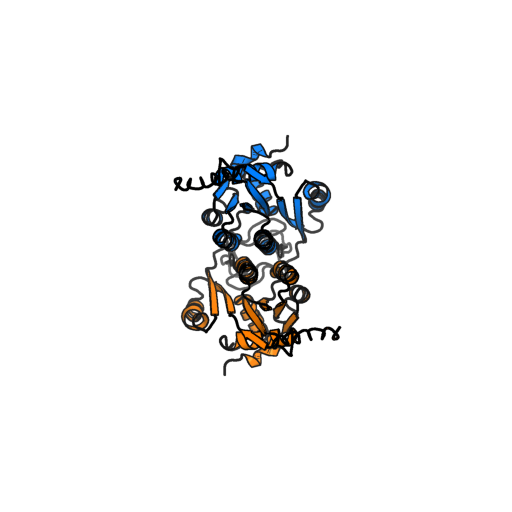65 O O . LEU B 1 196 ? 3.871 -2.75 -14.898 1 96.31 196 LEU B O 1
ATOM 3269 N N . SER B 1 197 ? 2.213 -3.814 -15.938 1 96.94 197 SER B N 1
ATOM 3270 C CA . SER B 1 197 ? 3.1 -4.465 -16.906 1 96.94 197 SER B CA 1
ATOM 3271 C C . SER B 1 197 ? 3.914 -3.443 -17.688 1 96.94 197 SER B C 1
ATOM 3273 O O . SER B 1 197 ? 5.113 -3.631 -17.906 1 96.94 197 SER B O 1
ATOM 3275 N N . GLN B 1 198 ? 3.312 -2.389 -18.062 1 96.5 198 GLN B N 1
ATOM 3276 C CA . GLN B 1 198 ? 3.939 -1.347 -18.859 1 96.5 198 GLN B CA 1
ATOM 3277 C C . GLN B 1 198 ? 5.035 -0.628 -18.078 1 96.5 198 GLN B C 1
ATOM 3279 O O . GLN B 1 198 ? 5.949 -0.047 -18.672 1 96.5 198 GLN B O 1
ATOM 3284 N N . LYS B 1 199 ? 4.938 -0.709 -16.766 1 96.69 199 LYS B N 1
ATOM 3285 C CA . LYS B 1 199 ? 5.887 0.013 -15.93 1 96.69 199 LYS B CA 1
ATOM 3286 C C . LYS B 1 199 ? 7.004 -0.906 -15.445 1 96.69 199 LYS B C 1
ATOM 3288 O O . LYS B 1 199 ? 7.898 -0.473 -14.719 1 96.69 199 LYS B O 1
ATOM 3293 N N . CYS B 1 200 ? 6.992 -2.15 -15.82 1 98 200 CYS B N 1
ATOM 3294 C CA . CYS B 1 200 ? 7.984 -3.137 -15.414 1 98 200 CYS B CA 1
ATOM 3295 C C . CYS B 1 200 ? 8.969 -3.416 -16.547 1 98 200 CYS B C 1
ATOM 3297 O O . CYS B 1 200 ? 8.734 -3.035 -17.688 1 98 200 CYS B O 1
ATOM 3299 N N . TRP B 1 201 ? 10.078 -4.008 -16.234 1 97.81 201 TRP B N 1
ATOM 3300 C CA . TRP B 1 201 ? 11.141 -4.32 -17.188 1 97.81 201 TRP B CA 1
ATOM 3301 C C . TRP B 1 201 ? 10.664 -5.344 -18.219 1 97.81 201 TRP B C 1
ATOM 3303 O O . TRP B 1 201 ? 11.055 -5.285 -19.375 1 97.81 201 TRP B O 1
ATOM 3313 N N . GLY B 1 202 ? 9.844 -6.184 -17.797 1 97.81 202 GLY B N 1
ATOM 3314 C CA . GLY B 1 202 ? 9.258 -7.234 -18.609 1 97.81 202 GLY B CA 1
ATOM 3315 C C . GLY B 1 202 ? 8.023 -7.855 -18 1 97.81 202 GLY B C 1
ATOM 3316 O O . GLY B 1 202 ? 7.555 -7.406 -16.953 1 97.81 202 GLY B O 1
ATOM 3317 N N . SER B 1 203 ? 7.488 -8.844 -18.703 1 98.19 203 SER B N 1
ATOM 3318 C CA . SER B 1 203 ? 6.27 -9.453 -18.188 1 98.19 203 SER B CA 1
ATOM 3319 C C . SER B 1 203 ? 6.176 -10.922 -18.578 1 98.19 203 SER B C 1
ATOM 3321 O O . SER B 1 203 ? 6.73 -11.336 -19.609 1 98.19 203 SER B O 1
ATOM 3323 N N . ILE B 1 204 ? 5.586 -11.656 -17.75 1 98.31 204 ILE B N 1
ATOM 3324 C CA . ILE B 1 204 ? 5.316 -13.07 -17.969 1 98.31 204 ILE B CA 1
ATOM 3325 C C . ILE B 1 204 ? 3.807 -13.312 -17.969 1 98.31 204 ILE B C 1
ATOM 3327 O O . ILE B 1 204 ? 3.096 -12.844 -17.078 1 98.31 204 ILE B O 1
ATOM 3331 N N . ASP B 1 205 ? 3.334 -13.969 -18.984 1 98.12 205 ASP B N 1
ATOM 3332 C CA . ASP B 1 205 ? 1.97 -14.484 -18.969 1 98.12 205 ASP B CA 1
ATOM 3333 C C . ASP B 1 205 ? 1.888 -15.812 -18.203 1 98.12 205 ASP B C 1
ATOM 3335 O O . ASP B 1 205 ? 2.207 -16.859 -18.766 1 98.12 205 ASP B O 1
ATOM 3339 N N . VAL B 1 206 ? 1.381 -15.734 -17.031 1 98 206 VAL B N 1
ATOM 3340 C CA . VAL B 1 206 ? 1.371 -16.875 -16.125 1 98 206 VAL B CA 1
ATOM 3341 C C . VAL B 1 206 ? 0.418 -17.953 -16.672 1 98 206 VAL B C 1
ATOM 3343 O O . VAL B 1 206 ? 0.686 -19.141 -16.547 1 98 206 VAL B O 1
ATOM 3346 N N . GLY B 1 207 ? -0.694 -17.5 -17.203 1 96.56 207 GLY B N 1
ATOM 3347 C CA . GLY B 1 207 ? -1.65 -18.438 -17.766 1 96.56 207 GLY B CA 1
ATOM 3348 C C . GLY B 1 207 ? -1.06 -19.281 -18.875 1 96.56 207 GLY B C 1
ATOM 3349 O O . GLY B 1 207 ? -1.335 -20.484 -18.953 1 96.56 207 GLY B O 1
ATOM 3350 N N . LEU B 1 208 ? -0.246 -18.734 -19.688 1 96 208 LEU B N 1
ATOM 3351 C CA . LEU B 1 208 ? 0.374 -19.453 -20.797 1 96 208 LEU B CA 1
ATOM 3352 C C . LEU B 1 208 ? 1.439 -20.422 -20.281 1 96 208 LEU B C 1
ATOM 3354 O O . LEU B 1 208 ? 1.701 -21.453 -20.922 1 96 208 LEU B O 1
ATOM 3358 N N . SER B 1 209 ? 2.043 -20.094 -19.141 1 96.19 209 SER B N 1
ATOM 3359 C CA . SER B 1 209 ? 3.133 -20.891 -18.609 1 96.19 209 SER B CA 1
ATOM 3360 C C . SER B 1 209 ? 2.613 -21.938 -17.625 1 96.19 209 SER B C 1
ATOM 3362 O O . SER B 1 209 ? 3.396 -22.688 -17.031 1 96.19 209 SER B O 1
ATOM 3364 N N . ARG B 1 210 ? 1.328 -22.031 -17.453 1 96.69 210 ARG B N 1
ATOM 3365 C CA . ARG B 1 210 ? 0.747 -22.734 -16.312 1 96.69 210 ARG B CA 1
ATOM 3366 C C . ARG B 1 210 ? 1.099 -24.219 -16.359 1 96.69 210 ARG B C 1
ATOM 3368 O O . ARG B 1 210 ? 1.257 -24.844 -15.312 1 96.69 210 ARG B O 1
ATOM 3375 N N . ASP B 1 211 ? 1.281 -24.844 -17.516 1 96.62 211 ASP B N 1
ATOM 3376 C CA . ASP B 1 211 ? 1.544 -26.281 -17.625 1 96.62 211 ASP B CA 1
ATOM 3377 C C . ASP B 1 211 ? 2.916 -26.641 -17.047 1 96.62 211 ASP B C 1
ATOM 3379 O O . ASP B 1 211 ? 3.172 -27.781 -16.703 1 96.62 211 ASP B O 1
ATOM 3383 N N . ARG B 1 212 ? 3.791 -25.672 -16.953 1 97.31 212 ARG B N 1
ATOM 3384 C CA . ARG B 1 212 ? 5.148 -25.891 -16.469 1 97.31 212 ARG B CA 1
ATOM 3385 C C . ARG B 1 212 ? 5.184 -26 -14.945 1 97.31 212 ARG B C 1
ATOM 3387 O O . ARG B 1 212 ? 6.188 -26.406 -14.367 1 97.31 212 ARG B O 1
ATOM 3394 N N . PHE B 1 213 ? 4.117 -25.609 -14.281 1 97.75 213 PHE B N 1
ATOM 3395 C CA . PHE B 1 213 ? 4.039 -25.766 -12.836 1 97.75 213 PHE B CA 1
ATOM 3396 C C . PHE B 1 213 ? 2.711 -26.391 -12.43 1 97.75 213 PHE B C 1
ATOM 3398 O O . PHE B 1 213 ? 2.139 -26.031 -11.398 1 97.75 213 PHE B O 1
ATOM 3405 N N . ARG B 1 214 ? 2.217 -27.219 -13.266 1 96.81 214 ARG B N 1
ATOM 3406 C CA . ARG B 1 214 ? 1.038 -28.031 -12.984 1 96.81 214 ARG B CA 1
ATOM 3407 C C . ARG B 1 214 ? 1.413 -29.281 -12.203 1 96.81 214 ARG B C 1
ATOM 3409 O O . ARG B 1 214 ? 2.361 -29.984 -12.562 1 96.81 214 ARG B O 1
ATOM 3416 N N . ARG B 1 215 ? 0.672 -29.453 -11.094 1 92.31 215 ARG B N 1
ATOM 3417 C CA . ARG B 1 215 ? 0.921 -30.672 -10.328 1 92.31 215 ARG B CA 1
ATOM 3418 C C . ARG B 1 215 ? 0.464 -31.906 -11.109 1 92.31 215 ARG B C 1
ATOM 3420 O O . ARG B 1 215 ? -0.595 -31.891 -11.734 1 92.31 215 ARG B O 1
ATOM 3427 N N . SER B 1 216 ? 1.315 -33.031 -11.203 1 79.31 216 SER B N 1
ATOM 3428 C CA . SER B 1 216 ? 0.975 -34.312 -11.844 1 79.31 216 SER B CA 1
ATOM 3429 C C . SER B 1 216 ? -0.036 -35.094 -11.008 1 79.31 216 SER B C 1
ATOM 3431 O O . SER B 1 216 ? -0.069 -34.969 -9.781 1 79.31 216 SER B O 1
#

pLDDT: mean 91.8, std 15.66, range [27.78, 98.94]